Protein AF-A0A956LZT7-F1 (afdb_monomer_lite)

Foldseek 3Di:
DDDPPVVVVVVVVVVVVVVVVVVVVVVVVVVVVVVQPPDFFPPPPDDLPCLQDKAWQDWAWVFLEEAQQDKIKIKTKIFGPDPPPKDKWKKKFLEWACPPPNRDIDGHDIDTPPDPFWDDWDDDPQFRITMTMGMDHHHLCSLLNYVQLVVCLVDPLCVVVLVVCVVQFPSHSVGLSVSLVPDAQVVLVVDPPVVSLSNLLVQLQSKGKMKMWIWIDDVDITIGMFIGIYTCNVRNVHPQDAGAKAWPWKWKKKAQADQDAQVCVVVDPDDIDTDTFDQDVPDATEAEDADDQGIKIKIDIDIDWDWGDQSSDPPDTDDADKDKFKDKAWRVCRSDSDQQKAHSVRHRPDRPHPSDIIIGNDDAFIKMKMKMKIWGPPVVCSVSNRGTHIDIHIYMYHHHHD

Sequence (402 aa):
MNNDFSNWMRRSDRLRLSRLASALAMGALASAVLSGCANDFAGEEMRLGEEDKIRVLGMVIEPPEAAPGEAVEVTLHWYDPRPASTRIDWTVALEYDAGNYGVDPVERHYVDLSGSEVPNSTADEGDGFYSQSFSFLVPDSVLVWSPAVATLMQADEVADYASELAKWAEPTPAGWNGFFAALDAAYLDSLDDESASLIRSLADLFAAQIRFHARLEHGSTVDAARALTVRYSSALGSENVNENTQVSSLFLVGIPHDDVVWSERDEYEGEMEWTPIALDDEVHARVSVALQESWTYYLVCDGLTQTYRSPYFTGEVLEELMRYRWFRFRAADPTSDQPFFVTDDGNDADVYDLDEAVRIEPSTGERYRICVVLRDERPEWLRYQATPGQRVVLTDIDFEPR

pLDDT: mean 73.1, std 17.05, range [26.5, 95.25]

Secondary structure (DSSP, 8-state):
--SSHHHHHHHHHHHHHHHHHHHHHHHHHHHHHTT---SSS-TTS--TT-TTS-EEEEEEEESSEE-TT-EEEEEEEEE-S-GGG-EEEEEEEEEEE-TTTSSS-EEEEEEE-TTTSSPPPEEPTTSSEEEEEEEEEPPTTHHHH-HHHHHHTT-HHHHHHHHHHTTTS-SSHHHHHHHHHT--HHHHTTS-HHHHHHHHHHHHHS-EEEEEEEEEEESEEEEEEEEEEE-STTTTT-S----PPEEEEEEEEEESSTT--GGGGGG--SPPEEEEEP--TTS-EEEEEEE-TT-EEEEEEEEE---EE-SSSTT-EE---EEEEEEEEETT-TT-----EE-TTSSB--TT--SS-EEE---TT-EEEEEEEEEE--THHHHTTPPPPEEEEEEEEEEEE-

Organism: Eiseniibacteriota bacterium (NCBI:txid2212470)

Radius of gyration: 26.3 Å; chains: 1; bounding box: 83×50×88 Å

Structure (mmCIF, N/CA/C/O backbone):
data_AF-A0A956LZT7-F1
#
_entry.id   AF-A0A956LZT7-F1
#
loop_
_atom_site.group_PDB
_atom_site.id
_atom_site.type_symbol
_atom_site.label_atom_id
_atom_site.label_alt_id
_atom_site.label_comp_id
_atom_site.label_asym_id
_atom_site.label_entity_id
_atom_site.label_seq_id
_atom_site.pdbx_PDB_ins_code
_atom_site.Cartn_x
_atom_site.Cartn_y
_atom_site.Cartn_z
_atom_site.occupancy
_atom_site.B_iso_or_equiv
_atom_site.auth_seq_id
_atom_site.auth_comp_id
_atom_site.auth_asym_id
_atom_site.auth_atom_id
_atom_site.pdbx_PDB_model_num
ATOM 1 N N . MET A 1 1 ? -55.701 10.079 -50.552 1.00 47.47 1 MET A N 1
ATOM 2 C CA . MET A 1 1 ? -55.386 10.580 -49.196 1.00 47.47 1 MET A CA 1
ATOM 3 C C . MET A 1 1 ? -55.756 9.497 -48.194 1.00 47.47 1 MET A C 1
ATOM 5 O O . MET A 1 1 ? -56.941 9.304 -47.977 1.00 47.47 1 MET A O 1
ATOM 9 N N . ASN A 1 2 ? -54.765 8.722 -47.735 1.00 42.81 2 ASN A N 1
ATOM 10 C CA . ASN A 1 2 ? -54.759 7.830 -46.555 1.00 42.81 2 ASN A CA 1
ATOM 11 C C . ASN A 1 2 ? -53.615 6.813 -46.709 1.00 42.81 2 ASN A C 1
ATOM 13 O O . ASN A 1 2 ? -53.857 5.669 -47.062 1.00 42.81 2 ASN A O 1
ATOM 17 N N . ASN A 1 3 ? -52.367 7.244 -46.502 1.00 40.38 3 ASN A N 1
ATOM 18 C CA . ASN A 1 3 ? -51.225 6.324 -46.349 1.00 40.38 3 ASN A CA 1
ATOM 19 C C . ASN A 1 3 ? -50.133 6.827 -45.382 1.00 40.38 3 ASN A C 1
ATOM 21 O O . ASN A 1 3 ? -49.197 6.083 -45.101 1.00 40.38 3 ASN A O 1
ATOM 25 N N . ASP A 1 4 ? -50.260 8.030 -44.807 1.00 46.28 4 ASP A N 1
ATOM 26 C CA . ASP A 1 4 ? -49.243 8.559 -43.882 1.00 46.28 4 ASP A CA 1
ATOM 27 C C . ASP A 1 4 ? -49.500 8.237 -42.404 1.00 46.28 4 ASP A C 1
ATOM 29 O O . ASP A 1 4 ? -48.558 8.145 -41.619 1.00 46.28 4 ASP A O 1
ATOM 33 N N . PHE A 1 5 ? -50.746 7.964 -42.002 1.00 39.19 5 PHE A N 1
ATOM 34 C CA . PHE A 1 5 ? -51.054 7.733 -40.584 1.00 39.19 5 PHE A CA 1
ATOM 35 C C . PHE A 1 5 ? -50.656 6.325 -40.097 1.00 39.19 5 PHE A C 1
ATOM 37 O O . PHE A 1 5 ? -50.226 6.146 -38.958 1.00 39.19 5 PHE A O 1
ATOM 44 N N . SER A 1 6 ? -50.708 5.317 -40.975 1.00 40.84 6 SER A N 1
ATOM 45 C CA . SER A 1 6 ? -50.316 3.936 -40.649 1.00 40.84 6 SER A CA 1
ATOM 46 C C . SER A 1 6 ? -48.799 3.743 -40.546 1.00 40.84 6 SER A C 1
ATOM 48 O O . SER A 1 6 ? -48.342 2.865 -39.813 1.00 40.84 6 SER A O 1
ATOM 50 N N . ASN A 1 7 ? -48.010 4.570 -41.239 1.00 40.94 7 ASN A N 1
ATOM 51 C CA . ASN A 1 7 ? -46.547 4.528 -41.164 1.00 40.94 7 ASN A CA 1
ATOM 52 C C . ASN A 1 7 ? -46.001 5.249 -39.924 1.00 40.94 7 ASN A C 1
ATOM 54 O O . ASN A 1 7 ? -44.953 4.859 -39.406 1.00 40.94 7 ASN A O 1
ATOM 58 N N . TRP A 1 8 ? -46.730 6.237 -39.398 1.00 40.22 8 TRP A N 1
ATOM 59 C CA . TRP A 1 8 ? -46.357 6.915 -38.158 1.00 40.22 8 TRP A CA 1
ATOM 60 C C . TRP A 1 8 ? -46.569 6.017 -36.925 1.00 40.22 8 TRP A C 1
ATOM 62 O O . TRP A 1 8 ? -45.659 5.874 -36.109 1.00 40.22 8 TRP A O 1
ATOM 72 N N . MET A 1 9 ? -47.695 5.294 -36.858 1.00 36.66 9 MET A N 1
ATOM 73 C CA . MET A 1 9 ? -47.998 4.385 -35.738 1.00 36.66 9 MET A CA 1
ATOM 74 C C . MET A 1 9 ? -47.047 3.170 -35.669 1.00 36.66 9 MET A C 1
ATOM 76 O O . MET A 1 9 ? -46.626 2.757 -34.592 1.00 36.66 9 MET A O 1
ATOM 80 N N . ARG A 1 10 ? -46.587 2.642 -36.817 1.00 44.66 10 ARG A N 1
ATOM 81 C CA . ARG A 1 10 ? -45.591 1.547 -36.837 1.00 44.66 10 ARG A CA 1
ATOM 82 C C . ARG A 1 10 ? -44.180 1.990 -36.430 1.00 44.66 10 ARG A C 1
ATOM 84 O O . ARG A 1 10 ? -43.383 1.151 -36.009 1.00 44.66 10 ARG A O 1
ATOM 91 N N . ARG A 1 11 ? -43.852 3.284 -36.540 1.00 42.25 11 ARG A N 1
ATOM 92 C CA . ARG A 1 11 ? -42.587 3.844 -36.032 1.00 42.25 11 ARG A CA 1
ATOM 93 C C . ARG A 1 11 ? -42.636 4.087 -34.523 1.00 42.25 11 ARG A C 1
ATOM 95 O O . ARG A 1 11 ? -41.632 3.828 -33.863 1.00 42.25 11 ARG A O 1
ATOM 102 N N . SER A 1 12 ? -43.777 4.504 -33.966 1.00 39.72 12 SER A N 1
ATOM 103 C CA . SER A 1 12 ? -43.907 4.706 -32.515 1.00 39.72 12 SER A CA 1
ATOM 104 C C . SER A 1 12 ? -43.845 3.397 -31.724 1.00 39.72 12 SER A C 1
ATOM 106 O O . SER A 1 12 ? -43.229 3.368 -30.661 1.00 39.72 12 SER A O 1
ATOM 108 N N . ASP A 1 13 ? -44.385 2.299 -32.262 1.00 41.69 13 ASP A N 1
ATOM 109 C CA . ASP A 1 13 ? -44.351 0.997 -31.577 1.00 41.69 13 ASP A CA 1
ATOM 110 C C . ASP A 1 13 ? -42.970 0.331 -31.637 1.00 41.69 13 ASP A C 1
ATOM 112 O O . ASP A 1 13 ? -42.531 -0.276 -30.659 1.00 41.69 13 ASP A O 1
ATOM 116 N N . ARG A 1 14 ? -42.213 0.528 -32.728 1.00 40.97 14 ARG A N 1
ATOM 117 C CA . ARG A 1 14 ? -40.803 0.097 -32.801 1.00 40.97 14 ARG A CA 1
ATOM 118 C C . ARG A 1 14 ? -39.903 0.876 -31.842 1.00 40.97 14 ARG A C 1
ATOM 120 O O . ARG A 1 14 ? -39.007 0.280 -31.259 1.00 40.97 14 ARG A O 1
ATOM 127 N N . LEU A 1 15 ? -40.171 2.167 -31.631 1.00 39.34 15 LEU A N 1
ATOM 128 C CA . LEU A 1 15 ? -39.445 2.991 -30.656 1.00 39.34 15 LEU A CA 1
ATOM 129 C C . LEU A 1 15 ? -39.808 2.652 -29.202 1.00 39.34 15 LEU A C 1
ATOM 131 O O . LEU A 1 15 ? -38.978 2.820 -28.313 1.00 39.34 15 LEU A O 1
ATOM 135 N N . ARG A 1 16 ? -41.022 2.155 -28.932 1.00 42.47 16 ARG A N 1
ATOM 136 C CA . ARG A 1 16 ? -41.410 1.684 -27.591 1.00 42.47 16 ARG A CA 1
ATOM 137 C C . ARG A 1 16 ? -40.827 0.309 -27.269 1.00 42.47 16 ARG A C 1
ATOM 139 O O . ARG A 1 16 ? -40.344 0.121 -26.158 1.00 42.47 16 ARG A O 1
ATOM 146 N N . LEU A 1 17 ? -40.790 -0.607 -28.239 1.00 40.91 17 LEU A N 1
ATOM 147 C CA . LEU A 1 17 ? -40.132 -1.909 -28.077 1.00 40.91 17 LEU A CA 1
ATOM 148 C C . LEU A 1 17 ? -38.604 -1.782 -27.991 1.00 40.91 17 LEU A C 1
ATOM 150 O O . LEU A 1 17 ? -37.999 -2.480 -27.184 1.00 40.91 17 LEU A O 1
ATOM 154 N N . SER A 1 18 ? -37.981 -0.850 -28.726 1.00 40.28 18 SER A N 1
ATOM 155 C CA . SER A 1 18 ? -36.546 -0.576 -28.568 1.00 40.28 18 SER A CA 1
ATOM 156 C C . SER A 1 18 ? -36.235 0.071 -27.219 1.00 40.28 18 SER A C 1
ATOM 158 O O . SER A 1 18 ? -35.231 -0.270 -26.618 1.00 40.28 18 SER A O 1
ATOM 160 N N . ARG A 1 19 ? -37.104 0.947 -26.693 1.00 39.44 19 ARG A N 1
ATOM 161 C CA . ARG A 1 19 ? -36.920 1.548 -25.360 1.00 39.44 19 ARG A CA 1
ATOM 162 C C . ARG A 1 19 ? -37.142 0.557 -24.220 1.00 39.44 19 ARG A C 1
ATOM 164 O O . ARG A 1 19 ? -36.426 0.646 -23.235 1.00 39.44 19 ARG A O 1
ATOM 171 N N . LEU A 1 20 ? -38.066 -0.395 -24.352 1.00 41.00 20 LEU A N 1
ATOM 172 C CA . LEU A 1 20 ? -38.239 -1.484 -23.379 1.00 41.00 20 LEU A CA 1
ATOM 173 C C . LEU A 1 20 ? -37.084 -2.492 -23.434 1.00 41.00 20 LEU A C 1
ATOM 175 O O . LEU A 1 20 ? -36.620 -2.921 -22.384 1.00 41.00 20 LEU A O 1
ATOM 179 N N . ALA A 1 21 ? -36.567 -2.811 -24.625 1.00 43.66 21 ALA A N 1
ATOM 180 C CA . ALA A 1 21 ? -35.367 -3.634 -24.772 1.00 43.66 21 ALA A CA 1
ATOM 181 C C . ALA A 1 21 ? -34.110 -2.915 -24.252 1.00 43.66 21 ALA A C 1
ATOM 183 O O . ALA A 1 21 ? -33.301 -3.540 -23.582 1.00 43.66 21 ALA A O 1
ATOM 184 N N . SER A 1 22 ? -33.975 -1.602 -24.473 1.00 41.62 22 SER A N 1
ATOM 185 C CA . SER A 1 22 ? -32.899 -0.788 -23.892 1.00 41.62 22 SER A CA 1
ATOM 186 C C . SER A 1 22 ? -33.052 -0.591 -22.385 1.00 41.62 22 SER A C 1
ATOM 188 O O . SER A 1 22 ? -32.041 -0.518 -21.708 1.00 41.62 22 SER A O 1
ATOM 190 N N . ALA A 1 23 ? -34.271 -0.537 -21.839 1.00 41.75 23 ALA A N 1
ATOM 191 C CA . ALA A 1 23 ? -34.502 -0.440 -20.396 1.00 41.75 23 ALA A CA 1
ATOM 192 C C . ALA A 1 23 ? -34.280 -1.780 -19.676 1.00 41.75 23 ALA A C 1
ATOM 194 O O . ALA A 1 23 ? -33.751 -1.787 -18.573 1.00 41.75 23 ALA A O 1
ATOM 195 N N . LEU A 1 24 ? -34.612 -2.915 -20.305 1.00 39.31 24 LEU A N 1
ATOM 196 C CA . LEU A 1 24 ? -34.273 -4.249 -19.792 1.00 39.31 24 LEU A CA 1
ATOM 197 C C . LEU A 1 24 ? -32.781 -4.563 -19.959 1.00 39.31 24 LEU A C 1
ATOM 199 O O . LEU A 1 24 ? -32.188 -5.141 -19.056 1.00 39.31 24 LEU A O 1
ATOM 203 N N . ALA A 1 25 ? -32.156 -4.132 -21.061 1.00 41.00 25 ALA A N 1
ATOM 204 C CA . ALA A 1 25 ? -30.711 -4.235 -21.248 1.00 41.00 25 ALA A CA 1
ATOM 205 C C . ALA A 1 25 ? -29.952 -3.309 -20.290 1.00 41.00 25 ALA A C 1
ATOM 207 O O . ALA A 1 25 ? -28.971 -3.754 -19.724 1.00 41.00 25 ALA A O 1
ATOM 208 N N . MET A 1 26 ? -30.425 -2.081 -20.034 1.00 37.16 26 MET A N 1
ATOM 209 C CA . MET A 1 26 ? -29.855 -1.199 -19.003 1.00 37.16 26 MET A CA 1
ATOM 210 C C . MET A 1 26 ? -30.167 -1.671 -17.584 1.00 37.16 26 MET A C 1
ATOM 212 O O . MET A 1 26 ? -29.361 -1.423 -16.706 1.00 37.16 26 MET A O 1
ATOM 216 N N . GLY A 1 27 ? -31.279 -2.370 -17.339 1.00 34.50 27 GLY A N 1
ATOM 217 C CA . GLY A 1 27 ? -31.564 -2.989 -16.042 1.00 34.50 27 GLY A CA 1
ATOM 218 C C . GLY A 1 27 ? -30.651 -4.183 -15.757 1.00 34.50 27 GLY A C 1
ATOM 219 O O . GLY A 1 27 ? -30.112 -4.290 -14.665 1.00 34.50 27 GLY A O 1
ATOM 220 N N . ALA A 1 28 ? -30.405 -5.034 -16.758 1.00 39.12 28 ALA A N 1
ATOM 221 C CA . ALA A 1 28 ? -29.459 -6.144 -16.652 1.00 39.12 28 ALA A CA 1
ATOM 222 C C . ALA A 1 28 ? -27.992 -5.671 -16.647 1.00 39.12 28 ALA A C 1
ATOM 224 O O . ALA A 1 28 ? -27.188 -6.245 -15.920 1.00 39.12 28 ALA A O 1
ATOM 225 N N . LEU A 1 29 ? -27.649 -4.600 -17.383 1.00 34.72 29 LEU A N 1
ATOM 226 C CA . LEU A 1 29 ? -26.337 -3.954 -17.280 1.00 34.72 29 LEU A CA 1
ATOM 227 C C . LEU A 1 29 ? -26.183 -3.231 -15.942 1.00 34.72 29 LEU A C 1
ATOM 229 O O . LEU A 1 29 ? -25.117 -3.311 -15.373 1.00 34.72 29 LEU A O 1
ATOM 233 N N . ALA A 1 30 ? -27.211 -2.577 -15.397 1.00 34.44 30 ALA A N 1
ATOM 234 C CA . ALA A 1 30 ? -27.128 -1.936 -14.082 1.00 34.44 30 ALA A CA 1
ATOM 235 C C . ALA A 1 30 ? -26.991 -2.970 -12.957 1.00 34.44 30 ALA A C 1
ATOM 237 O O . ALA A 1 30 ? -26.243 -2.732 -12.020 1.00 34.44 30 ALA A O 1
ATOM 238 N N . SER A 1 31 ? -27.626 -4.142 -13.069 1.00 35.03 31 SER A N 1
ATOM 239 C CA . SER A 1 31 ? -27.392 -5.252 -12.136 1.00 35.03 31 SER A CA 1
ATOM 240 C C . SER A 1 31 ? -26.026 -5.927 -12.315 1.00 35.03 31 SER A C 1
ATOM 242 O O . SER A 1 31 ? -25.524 -6.474 -11.345 1.00 35.03 31 SER A O 1
ATOM 244 N N . ALA A 1 32 ? -25.413 -5.863 -13.504 1.00 35.38 32 ALA A N 1
ATOM 245 C CA . ALA A 1 32 ? -24.044 -6.341 -13.746 1.00 35.38 32 ALA A CA 1
ATOM 246 C C . ALA A 1 32 ? -22.960 -5.281 -13.439 1.00 35.38 32 ALA A C 1
ATOM 248 O O . ALA A 1 32 ? -21.821 -5.623 -13.145 1.00 35.38 32 ALA A O 1
ATOM 249 N N . VAL A 1 33 ? -23.315 -3.994 -13.480 1.00 35.66 33 VAL A N 1
ATOM 250 C CA . VAL A 1 33 ? -22.447 -2.845 -13.169 1.00 35.66 33 VAL A CA 1
ATOM 251 C C . VAL A 1 33 ? -22.478 -2.527 -11.671 1.00 35.66 33 VAL A C 1
ATOM 253 O O . VAL A 1 33 ? -21.479 -2.071 -11.133 1.00 35.66 33 VAL A O 1
ATOM 256 N N . LEU A 1 34 ? -23.562 -2.855 -10.959 1.00 32.12 34 LEU A N 1
ATOM 257 C CA . LEU A 1 34 ? -23.601 -2.819 -9.489 1.00 32.12 34 LEU A CA 1
ATOM 258 C C . LEU A 1 34 ? -22.946 -4.046 -8.828 1.00 32.12 34 LEU A C 1
ATOM 260 O O . LEU A 1 34 ? -22.750 -4.036 -7.621 1.00 32.12 34 LEU A O 1
ATOM 264 N N . SER A 1 35 ? -22.566 -5.069 -9.600 1.00 33.94 35 SER A N 1
ATOM 265 C CA . SER A 1 35 ? -21.695 -6.167 -9.146 1.00 33.94 35 SER A CA 1
ATOM 266 C C . SER A 1 35 ? -20.216 -5.952 -9.504 1.00 33.94 35 SER A C 1
ATOM 268 O O . SER A 1 35 ? -19.409 -6.859 -9.340 1.00 33.94 35 SER A O 1
ATOM 270 N N . GLY A 1 36 ? -19.860 -4.766 -10.012 1.00 26.50 36 GLY A N 1
ATOM 271 C CA . GLY A 1 36 ? -18.494 -4.371 -10.372 1.00 26.50 36 GLY A CA 1
ATOM 272 C C . GLY A 1 36 ? -17.754 -3.596 -9.279 1.00 26.50 36 GLY A C 1
ATOM 273 O O . GLY A 1 36 ? -16.798 -2.892 -9.585 1.00 26.50 36 GLY A O 1
ATOM 274 N N . CYS A 1 37 ? -18.184 -3.692 -8.017 1.00 34.31 37 CYS A N 1
ATOM 275 C CA . CYS A 1 37 ? -17.464 -3.140 -6.865 1.00 34.31 37 CYS A CA 1
ATOM 276 C C . CYS A 1 37 ? -16.320 -4.080 -6.449 1.00 34.31 37 CYS A C 1
ATOM 278 O O . CYS A 1 37 ? -16.292 -4.588 -5.333 1.00 34.31 37 CYS A O 1
ATOM 280 N N . ALA A 1 38 ? -15.391 -4.342 -7.365 1.00 28.09 38 ALA A N 1
ATOM 281 C CA . ALA A 1 38 ? -14.152 -5.056 -7.089 1.00 28.09 38 ALA A CA 1
ATOM 282 C C . ALA A 1 38 ? -13.013 -4.035 -6.957 1.00 28.09 38 ALA A C 1
ATOM 284 O O . ALA A 1 38 ? -12.149 -3.944 -7.815 1.00 28.09 38 ALA A O 1
ATOM 285 N N . ASN A 1 39 ? -13.050 -3.245 -5.882 1.00 32.88 39 ASN A N 1
ATOM 286 C CA . ASN A 1 39 ? -11.893 -2.493 -5.395 1.00 32.88 39 ASN A CA 1
ATOM 287 C C . ASN A 1 39 ? -11.483 -3.082 -4.033 1.00 32.88 39 ASN A C 1
ATOM 289 O O . ASN A 1 39 ? -11.764 -2.540 -2.969 1.00 32.88 39 ASN A O 1
ATOM 293 N N . ASP A 1 40 ? -10.831 -4.240 -4.111 1.00 41.44 40 ASP A N 1
ATOM 294 C CA . ASP A 1 40 ? -9.708 -4.658 -3.265 1.00 41.44 40 ASP A CA 1
ATOM 295 C C . ASP A 1 40 ? -9.898 -4.796 -1.752 1.00 41.44 40 ASP A C 1
ATOM 297 O O . ASP A 1 40 ? -8.984 -4.480 -0.998 1.00 41.44 40 ASP A O 1
ATOM 301 N N . PHE A 1 41 ? -11.034 -5.334 -1.311 1.00 42.59 41 PHE A N 1
ATOM 302 C CA . PHE A 1 41 ? -11.176 -6.146 -0.091 1.00 42.59 41 PHE A CA 1
ATOM 303 C C . PHE A 1 41 ? -12.518 -6.903 -0.173 1.00 42.59 41 PHE A C 1
ATOM 305 O O . PHE A 1 41 ? -13.439 -6.422 -0.831 1.00 42.59 41 PHE A O 1
ATOM 312 N N . ALA A 1 42 ? -12.657 -8.072 0.463 1.00 36.72 42 ALA A N 1
ATOM 313 C CA . ALA A 1 42 ? -13.917 -8.828 0.516 1.00 36.72 42 ALA A CA 1
ATOM 314 C C . ALA A 1 42 ? -15.018 -8.031 1.257 1.00 36.72 42 ALA A C 1
ATOM 316 O O . ALA A 1 42 ? -15.223 -8.190 2.458 1.00 36.72 42 ALA A O 1
ATOM 317 N N . GLY A 1 43 ? -15.698 -7.128 0.546 1.00 36.84 43 GLY A N 1
ATOM 318 C CA . GLY A 1 43 ? -16.652 -6.164 1.106 1.00 36.84 43 GLY A CA 1
ATOM 319 C C . GLY A 1 43 ? -18.005 -6.742 1.530 1.00 36.84 43 GLY A C 1
ATOM 320 O O . GLY A 1 43 ? -18.795 -6.029 2.136 1.00 36.84 43 GLY A O 1
ATOM 321 N N . GLU A 1 44 ? -18.297 -8.016 1.248 1.00 36.53 44 GLU A N 1
ATOM 322 C CA . GLU A 1 44 ? -19.601 -8.623 1.567 1.00 36.53 44 GLU A CA 1
ATOM 323 C C . GLU A 1 44 ? -19.586 -9.611 2.752 1.00 36.53 44 GLU A C 1
ATOM 325 O O . GLU A 1 44 ? -20.652 -10.074 3.155 1.00 36.53 44 GLU A O 1
ATOM 330 N N . GLU A 1 45 ? -18.433 -9.916 3.367 1.00 40.38 45 GLU A N 1
ATOM 331 C CA . GLU A 1 45 ? -18.340 -11.001 4.368 1.00 40.38 45 GLU A CA 1
ATOM 332 C C . GLU A 1 45 ? -18.284 -10.575 5.849 1.00 40.38 45 GLU A C 1
ATOM 334 O O . GLU A 1 45 ? -18.219 -11.443 6.714 1.00 40.38 45 GLU A O 1
ATOM 339 N N . MET A 1 46 ? -18.346 -9.285 6.198 1.00 45.69 46 MET A N 1
ATOM 340 C CA . MET A 1 46 ? -18.182 -8.843 7.599 1.00 45.69 46 MET A CA 1
ATOM 341 C C . MET A 1 46 ? -19.440 -8.223 8.206 1.00 45.69 46 MET A C 1
ATOM 343 O O . MET A 1 46 ? -19.411 -7.140 8.782 1.00 45.69 46 MET A O 1
ATOM 347 N N . ARG A 1 47 ? -20.559 -8.953 8.152 1.00 39.75 47 ARG A N 1
ATOM 348 C CA . ARG A 1 47 ? -21.582 -8.773 9.192 1.00 39.75 47 ARG A CA 1
ATOM 349 C C . ARG A 1 47 ? -21.027 -9.356 10.492 1.00 39.75 47 ARG A C 1
ATOM 351 O O . ARG A 1 47 ? -20.498 -10.464 10.473 1.00 39.75 47 ARG A O 1
ATOM 358 N N . LEU A 1 48 ? -21.223 -8.668 11.616 1.00 44.44 48 LEU A N 1
ATOM 359 C CA . LEU A 1 48 ? -20.884 -9.095 12.989 1.00 44.44 48 LEU A CA 1
ATOM 360 C C . LEU A 1 48 ? -21.557 -10.415 13.458 1.00 44.44 48 LEU A C 1
ATOM 362 O O . LEU A 1 48 ? -21.642 -10.678 14.645 1.00 44.44 48 LEU A O 1
ATOM 366 N N . GLY A 1 49 ? -22.041 -11.263 12.546 1.00 38.97 49 GLY A N 1
ATOM 367 C CA . GLY A 1 49 ? -22.643 -12.569 12.823 1.00 38.97 49 GLY A CA 1
ATOM 368 C C . GLY A 1 49 ? -21.795 -13.770 12.393 1.00 38.97 49 GLY A C 1
ATOM 369 O O . GLY A 1 49 ? -22.313 -14.885 12.377 1.00 38.97 49 GLY A O 1
ATOM 370 N N . GLU A 1 50 ? -20.533 -13.574 12.001 1.00 55.22 50 GLU A N 1
ATOM 371 C CA . GLU A 1 50 ? -19.630 -14.657 11.585 1.00 55.22 50 GLU A CA 1
ATOM 372 C C . GLU A 1 50 ? -18.291 -14.578 12.343 1.00 55.22 50 GLU A C 1
ATOM 374 O O . GLU A 1 50 ? -17.218 -14.378 11.778 1.00 55.22 50 GLU A O 1
ATOM 379 N N . GLU A 1 51 ? -18.379 -14.744 13.666 1.00 54.91 51 GLU A N 1
ATOM 380 C CA . GLU A 1 51 ? -17.291 -14.749 14.673 1.00 54.91 51 GLU A CA 1
ATOM 381 C C . GLU A 1 51 ? -16.181 -15.792 14.417 1.00 54.91 51 GLU A C 1
ATOM 383 O O . GLU A 1 51 ? -15.124 -15.771 15.038 1.00 54.91 51 GLU A O 1
ATOM 388 N N . ASP A 1 52 ? -16.419 -16.688 13.465 1.00 62.91 52 ASP A N 1
ATOM 389 C CA . ASP A 1 52 ? -15.665 -17.907 13.194 1.00 62.91 52 ASP A CA 1
ATOM 390 C C . ASP A 1 52 ? -14.810 -17.833 11.910 1.00 62.91 52 ASP A C 1
ATOM 392 O O . ASP A 1 52 ? -14.218 -18.839 11.500 1.00 62.91 52 ASP A O 1
ATOM 396 N N . LYS A 1 53 ? -14.791 -16.673 11.239 1.00 67.75 53 LYS A N 1
ATOM 397 C CA . LYS A 1 53 ? -14.150 -16.464 9.931 1.00 67.75 53 LYS A CA 1
ATOM 398 C C . LYS A 1 53 ? -12.781 -15.788 10.028 1.00 67.75 53 LYS A C 1
ATOM 400 O O . LYS A 1 53 ? -12.536 -14.967 10.910 1.00 67.75 53 LYS A O 1
ATOM 405 N N . ILE A 1 54 ? -11.928 -16.087 9.046 1.00 72.56 54 ILE A N 1
ATOM 406 C CA . ILE A 1 54 ? -10.688 -15.347 8.783 1.00 72.56 54 ILE A CA 1
ATOM 407 C C . ILE A 1 54 ? -11.020 -13.903 8.411 1.00 72.56 54 ILE A C 1
ATOM 409 O O . ILE A 1 54 ? -11.920 -13.654 7.609 1.00 72.56 54 ILE A O 1
ATOM 413 N N . ARG A 1 55 ? -10.235 -12.959 8.932 1.00 76.31 55 ARG A N 1
ATOM 414 C CA . ARG A 1 55 ? -10.307 -11.542 8.571 1.00 76.31 55 ARG A CA 1
ATOM 415 C C . ARG A 1 55 ? -8.944 -11.061 8.118 1.00 76.31 55 ARG A C 1
ATOM 417 O O . ARG A 1 55 ? -8.016 -10.972 8.915 1.00 76.31 55 ARG A O 1
ATOM 424 N N . VAL A 1 56 ? -8.820 -10.723 6.843 1.00 77.12 56 VAL A N 1
ATOM 425 C CA . VAL A 1 56 ? -7.608 -10.064 6.354 1.00 77.12 56 VAL A CA 1
ATOM 426 C C . VAL A 1 56 ? -7.601 -8.634 6.897 1.00 77.12 56 VAL A C 1
ATOM 428 O O . VAL A 1 56 ? -8.620 -7.950 6.865 1.00 77.12 56 VAL A O 1
ATOM 431 N N . LEU A 1 57 ? -6.464 -8.202 7.432 1.00 77.19 57 LEU A N 1
ATOM 432 C CA . LEU A 1 57 ? -6.279 -6.851 7.963 1.00 77.19 57 LEU A CA 1
ATOM 433 C C . LEU 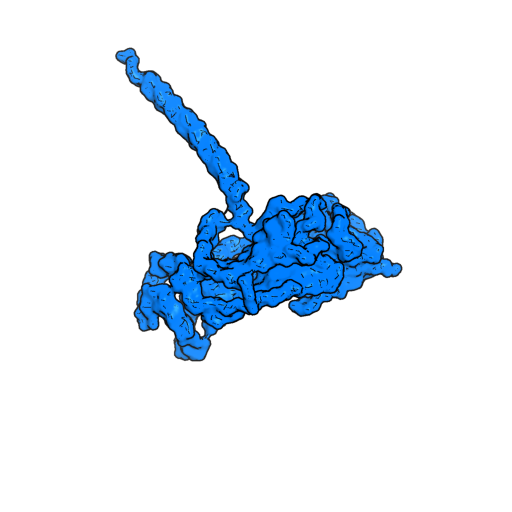A 1 57 ? -5.562 -5.989 6.924 1.00 77.19 57 LEU A C 1
ATOM 435 O O . LEU A 1 57 ? -5.997 -4.888 6.605 1.00 77.19 57 LEU A O 1
ATOM 439 N N . GLY A 1 58 ? -4.506 -6.518 6.310 1.00 80.75 58 GLY A N 1
ATOM 440 C CA . GLY A 1 58 ? -3.788 -5.799 5.268 1.00 80.75 58 GLY A CA 1
ATOM 441 C C . GLY A 1 58 ? -2.660 -6.603 4.649 1.00 80.75 58 GLY A C 1
ATOM 442 O O . GLY A 1 58 ? -2.207 -7.591 5.219 1.00 80.75 58 GLY A O 1
ATOM 443 N N . MET A 1 59 ? -2.203 -6.154 3.483 1.00 86.75 59 MET A N 1
ATOM 444 C CA . MET A 1 59 ? -0.979 -6.632 2.849 1.00 86.75 59 MET A CA 1
ATOM 445 C C . MET A 1 59 ? -0.077 -5.420 2.619 1.00 86.75 59 MET A C 1
ATOM 447 O O . MET A 1 59 ? -0.448 -4.500 1.889 1.00 86.75 59 MET A O 1
ATOM 451 N N . VAL A 1 60 ? 1.067 -5.412 3.292 1.00 88.94 60 VAL A N 1
ATOM 452 C CA . VAL A 1 60 ? 2.068 -4.346 3.256 1.00 88.94 60 VAL A CA 1
ATOM 453 C C . VAL A 1 60 ? 3.214 -4.801 2.360 1.00 88.94 60 VAL A C 1
ATOM 455 O O . VAL A 1 60 ? 3.621 -5.960 2.423 1.00 88.94 60 VAL A O 1
ATOM 458 N N . ILE A 1 61 ? 3.703 -3.905 1.505 1.00 91.06 61 ILE A N 1
ATOM 459 C CA . ILE A 1 61 ? 4.856 -4.158 0.638 1.00 91.06 61 ILE A CA 1
ATOM 460 C C . ILE A 1 61 ? 5.880 -3.062 0.907 1.00 91.06 61 ILE A C 1
ATOM 462 O O . ILE A 1 61 ? 5.545 -1.884 0.787 1.00 91.06 61 ILE A O 1
ATOM 466 N N . GLU A 1 62 ? 7.092 -3.437 1.299 1.00 91.56 62 GLU A N 1
ATOM 467 C CA . GLU A 1 62 ? 8.154 -2.514 1.698 1.00 91.56 62 GLU A CA 1
ATOM 468 C C . GLU A 1 62 ? 9.435 -2.747 0.879 1.00 91.56 62 GLU A C 1
ATOM 470 O O . GLU A 1 62 ? 10.016 -3.832 0.949 1.00 91.56 62 GLU A O 1
ATOM 475 N N . PRO A 1 63 ? 9.904 -1.745 0.110 1.00 91.94 63 PRO A N 1
ATOM 476 C CA . PRO A 1 63 ? 9.201 -0.503 -0.258 1.00 91.94 63 PRO A CA 1
ATOM 477 C C . PRO A 1 63 ? 7.959 -0.761 -1.150 1.00 91.94 63 PRO A C 1
ATOM 479 O O . PRO A 1 63 ? 7.894 -1.792 -1.820 1.00 91.94 63 PRO A O 1
ATOM 482 N N . PRO A 1 64 ? 6.975 0.166 -1.222 1.00 87.06 64 PRO A N 1
ATOM 483 C CA . PRO A 1 64 ? 5.788 0.017 -2.086 1.00 87.06 64 PRO A CA 1
ATOM 484 C C . PRO A 1 64 ? 6.070 0.295 -3.570 1.00 87.06 64 PRO A C 1
ATOM 486 O O . PRO A 1 64 ? 5.169 0.254 -4.417 1.00 87.06 64 PRO A O 1
ATOM 489 N N . GLU A 1 65 ? 7.327 0.584 -3.883 1.00 90.62 65 GLU A N 1
ATOM 490 C CA . GLU A 1 65 ? 7.868 0.717 -5.217 1.00 90.62 65 GLU A CA 1
ATOM 491 C C . GLU A 1 65 ? 9.297 0.186 -5.240 1.00 90.62 65 GLU A C 1
ATOM 493 O O . GLU A 1 65 ? 10.071 0.456 -4.325 1.00 90.62 65 GLU A O 1
ATOM 498 N N . ALA A 1 66 ? 9.645 -0.543 -6.295 1.00 93.44 66 ALA A N 1
ATOM 499 C CA . ALA A 1 66 ? 10.984 -1.085 -6.481 1.00 93.44 66 ALA A CA 1
ATOM 500 C C . ALA A 1 66 ? 11.391 -1.052 -7.955 1.00 93.44 66 ALA A C 1
ATOM 502 O O . ALA A 1 66 ? 10.545 -1.135 -8.848 1.00 93.44 66 ALA A O 1
ATOM 503 N N . ALA A 1 67 ? 12.688 -0.977 -8.225 1.00 94.12 67 ALA A N 1
ATOM 504 C CA . ALA A 1 67 ? 13.217 -1.180 -9.564 1.00 94.12 67 ALA A CA 1
ATOM 505 C C . ALA A 1 67 ? 13.298 -2.680 -9.907 1.00 94.12 67 ALA A C 1
ATOM 507 O O . ALA A 1 67 ? 13.395 -3.532 -9.018 1.00 94.12 67 ALA A O 1
ATOM 508 N N . PRO A 1 68 ? 13.290 -3.049 -11.200 1.00 94.69 68 PRO A N 1
ATOM 509 C CA . PRO A 1 68 ? 13.651 -4.404 -11.599 1.00 94.69 68 PRO A CA 1
ATOM 510 C C . PRO A 1 68 ? 15.031 -4.795 -11.048 1.00 94.69 68 PRO A C 1
ATOM 512 O O . PRO A 1 68 ? 15.977 -4.010 -11.124 1.00 94.69 68 PRO A O 1
ATOM 515 N N . GLY A 1 69 ? 15.129 -5.998 -10.482 1.00 94.00 69 GLY A N 1
ATOM 516 C CA . GLY A 1 69 ? 16.327 -6.502 -9.811 1.00 94.00 69 GLY A CA 1
ATOM 517 C C . GLY A 1 69 ? 16.434 -6.135 -8.325 1.00 94.00 69 GLY A C 1
ATOM 518 O O . GLY A 1 69 ? 17.314 -6.659 -7.641 1.00 94.00 69 GLY A O 1
ATOM 519 N N . GLU A 1 70 ? 15.546 -5.287 -7.797 1.00 94.56 70 GLU A N 1
ATOM 520 C CA . GLU A 1 70 ? 15.458 -5.004 -6.362 1.00 94.56 70 GLU A CA 1
ATOM 521 C C . GLU A 1 70 ? 14.534 -5.995 -5.647 1.00 94.56 70 GLU A C 1
ATOM 523 O O . GLU A 1 70 ? 13.643 -6.609 -6.242 1.00 94.56 70 GLU A O 1
ATOM 528 N N . ALA A 1 71 ? 14.774 -6.176 -4.349 1.00 94.94 71 ALA A N 1
ATOM 529 C CA . ALA A 1 71 ? 13.942 -7.010 -3.497 1.00 94.94 71 ALA A CA 1
ATOM 530 C C . ALA A 1 71 ? 12.968 -6.146 -2.693 1.00 94.94 71 ALA A C 1
ATOM 532 O O . ALA A 1 71 ? 13.347 -5.092 -2.187 1.00 94.94 71 ALA A O 1
ATOM 533 N N . VAL A 1 72 ? 11.744 -6.638 -2.534 1.00 94.69 72 VAL A N 1
ATOM 534 C CA . VAL A 1 72 ? 10.739 -6.083 -1.621 1.00 94.69 72 VAL A CA 1
ATOM 535 C C . VAL A 1 72 ? 10.403 -7.101 -0.544 1.00 94.69 72 VAL A C 1
ATOM 537 O O . VAL A 1 72 ? 10.515 -8.310 -0.765 1.00 94.69 72 VAL A O 1
ATOM 540 N N . GLU A 1 73 ? 9.976 -6.627 0.615 1.00 94.31 73 GLU A N 1
ATOM 541 C CA . GLU A 1 73 ? 9.348 -7.442 1.644 1.00 94.31 73 GLU A CA 1
ATOM 542 C C . GLU A 1 73 ? 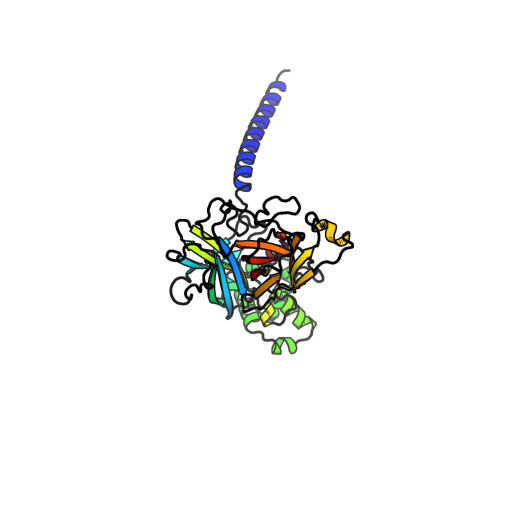7.827 -7.354 1.508 1.00 94.31 73 GLU A C 1
ATOM 544 O O . GLU A 1 73 ? 7.266 -6.266 1.412 1.00 94.31 73 GLU A O 1
ATOM 549 N N . VAL A 1 74 ? 7.154 -8.502 1.475 1.00 93.06 74 VAL A N 1
ATOM 550 C CA . VAL A 1 74 ? 5.693 -8.599 1.404 1.00 93.06 74 VAL A CA 1
ATOM 551 C C . VAL A 1 74 ? 5.196 -9.223 2.693 1.00 93.06 74 VAL A C 1
ATOM 553 O O . VAL A 1 74 ? 5.539 -10.368 2.974 1.00 93.06 74 VAL A O 1
ATOM 556 N N . THR A 1 75 ? 4.354 -8.504 3.432 1.00 91.88 75 THR A N 1
ATOM 557 C CA . THR A 1 75 ? 3.785 -8.942 4.711 1.00 91.88 75 THR A CA 1
ATOM 558 C C . THR A 1 75 ? 2.264 -8.962 4.645 1.00 91.88 75 THR A C 1
ATOM 560 O O . THR A 1 75 ? 1.628 -7.943 4.385 1.00 91.88 75 THR A O 1
ATOM 563 N N . LEU A 1 76 ? 1.655 -10.116 4.916 1.00 90.31 76 LEU A N 1
ATOM 564 C CA . LEU A 1 76 ? 0.213 -10.245 5.133 1.00 90.31 76 LEU A CA 1
ATOM 565 C C . LEU A 1 76 ? -0.092 -10.227 6.626 1.00 90.31 76 LEU A C 1
ATOM 567 O O . LEU A 1 76 ? 0.494 -11.009 7.367 1.00 90.31 76 LEU A O 1
ATOM 571 N N . HIS A 1 77 ? -1.063 -9.415 7.034 1.00 86.88 77 HIS A N 1
ATOM 572 C CA . HIS A 1 77 ? -1.643 -9.406 8.374 1.00 86.88 77 HIS A CA 1
ATOM 573 C C . HIS A 1 77 ? -3.086 -9.902 8.313 1.00 86.88 77 HIS A C 1
ATOM 575 O O . HIS A 1 77 ? -3.891 -9.406 7.515 1.00 86.88 77 HIS A O 1
ATOM 581 N N . TRP A 1 78 ? -3.438 -10.854 9.172 1.00 84.38 78 TRP A N 1
ATOM 582 C CA . TRP A 1 78 ? -4.808 -11.339 9.304 1.00 84.38 78 TRP A CA 1
ATOM 583 C C . TRP A 1 78 ? -5.119 -11.742 10.743 1.00 84.38 78 TRP A C 1
ATOM 585 O O . TRP A 1 78 ? -4.237 -12.046 11.543 1.00 84.38 78 TRP A O 1
ATOM 595 N N . TYR A 1 79 ? -6.405 -11.750 11.053 1.00 81.25 79 TYR A N 1
ATOM 596 C CA . TYR A 1 79 ? -6.957 -12.359 12.246 1.00 81.25 79 TYR A CA 1
ATOM 597 C C . TYR A 1 79 ? -7.611 -13.689 11.873 1.00 81.25 79 TYR A C 1
ATOM 599 O O . TYR A 1 79 ? -8.349 -13.786 10.888 1.00 81.25 79 TYR A O 1
ATOM 607 N N . ASP A 1 80 ? -7.345 -14.713 12.670 1.00 80.62 80 ASP A N 1
ATOM 608 C CA . ASP A 1 80 ? -7.960 -16.023 12.561 1.00 80.62 80 ASP A CA 1
ATOM 609 C C . ASP A 1 80 ? -8.244 -16.588 13.962 1.00 80.62 80 ASP A C 1
ATOM 611 O O . ASP A 1 80 ? -7.311 -16.939 14.692 1.00 80.62 80 ASP A O 1
ATOM 615 N N . PRO A 1 81 ? -9.524 -16.739 14.346 1.00 73.19 81 PRO A N 1
ATOM 616 C CA . PRO A 1 81 ? -9.884 -17.287 15.650 1.00 73.19 81 PRO A CA 1
ATOM 617 C C . PRO A 1 81 ? -9.499 -18.772 15.806 1.00 73.19 81 PRO A C 1
ATOM 619 O O . PRO A 1 81 ? -9.539 -19.311 16.915 1.00 73.19 81 PRO A O 1
ATOM 622 N N . ARG A 1 82 ? -9.158 -19.479 14.715 1.00 76.00 82 ARG A N 1
ATOM 623 C CA . ARG A 1 82 ? -8.892 -20.927 14.684 1.00 76.00 82 ARG A CA 1
ATOM 624 C C . ARG A 1 82 ? -7.740 -21.271 13.712 1.00 76.00 82 ARG A C 1
ATOM 626 O O . ARG A 1 82 ? -7.923 -22.023 12.758 1.00 76.00 82 ARG A O 1
ATOM 633 N N . PRO A 1 83 ? -6.495 -20.880 14.005 1.00 74.00 83 PRO A N 1
ATOM 634 C CA . PRO A 1 83 ? -5.359 -20.974 13.071 1.00 74.00 83 PRO A CA 1
ATOM 635 C C . PRO A 1 83 ? -5.001 -22.372 12.564 1.00 74.00 83 PRO A C 1
ATOM 637 O O . PRO A 1 83 ? -4.353 -22.516 11.530 1.00 74.00 83 PRO A O 1
ATOM 640 N N . ALA A 1 84 ? -5.366 -23.425 13.303 1.00 69.94 84 ALA A N 1
ATOM 641 C CA . ALA A 1 84 ? -4.831 -24.772 13.110 1.00 69.94 84 ALA A CA 1
ATOM 642 C C . ALA A 1 84 ? -5.154 -25.400 11.738 1.00 69.94 84 ALA A C 1
ATOM 644 O O . ALA A 1 84 ? -4.583 -26.439 11.404 1.00 69.94 84 ALA A O 1
ATOM 645 N N . SER A 1 85 ? -6.058 -24.803 10.957 1.00 69.44 85 SER A N 1
ATOM 646 C CA . SER A 1 85 ? -6.458 -25.275 9.626 1.00 69.44 85 SER A CA 1
ATOM 647 C C . SER A 1 85 ? -6.207 -24.285 8.493 1.00 69.44 85 SER A C 1
ATOM 649 O O . SER A 1 85 ? -6.558 -24.599 7.357 1.00 69.44 85 SER A O 1
ATOM 651 N N . THR A 1 86 ? -5.627 -23.119 8.770 1.00 82.31 86 THR A N 1
ATOM 652 C CA . THR A 1 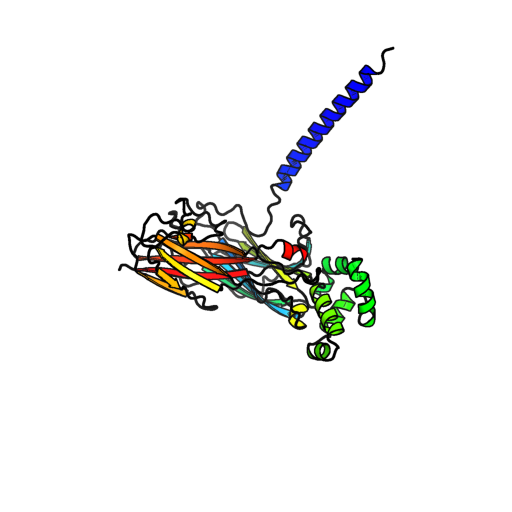86 ? -5.526 -22.061 7.764 1.00 82.31 86 THR A CA 1
ATOM 653 C C . THR A 1 86 ? -4.348 -22.296 6.844 1.00 82.31 86 THR A C 1
ATOM 655 O O . THR A 1 86 ? -3.194 -22.366 7.267 1.00 82.31 86 THR A O 1
ATOM 658 N N . ARG A 1 87 ? -4.663 -22.443 5.560 1.00 86.12 87 ARG A N 1
ATOM 659 C CA . ARG A 1 87 ? -3.686 -22.559 4.484 1.00 86.12 87 ARG A CA 1
ATOM 660 C C . ARG A 1 87 ? -3.648 -21.255 3.707 1.00 86.12 87 ARG A C 1
ATOM 662 O O . ARG A 1 87 ? -4.702 -20.708 3.406 1.00 86.12 87 ARG A O 1
ATOM 669 N N . ILE A 1 88 ? -2.447 -20.805 3.362 1.00 88.56 88 ILE A N 1
ATOM 670 C CA . ILE A 1 88 ? -2.238 -19.616 2.540 1.00 88.56 88 ILE A CA 1
ATOM 671 C C . ILE A 1 88 ? -1.488 -20.038 1.283 1.00 88.56 88 ILE A C 1
ATOM 673 O O . ILE A 1 88 ? -0.367 -20.541 1.371 1.00 88.56 88 ILE A O 1
ATOM 677 N N . ASP A 1 89 ? -2.125 -19.858 0.131 1.00 90.69 89 ASP A N 1
ATOM 678 C CA . ASP A 1 89 ? -1.502 -20.041 -1.176 1.00 90.69 89 ASP A CA 1
ATOM 679 C C . ASP A 1 89 ? -1.161 -18.662 -1.754 1.00 90.69 89 ASP A C 1
ATOM 681 O O . ASP A 1 89 ? -2.016 -17.774 -1.829 1.00 90.69 89 ASP A O 1
ATOM 685 N N . TRP A 1 90 ? 0.101 -18.478 -2.138 1.00 93.31 90 TRP A N 1
ATOM 686 C CA . TRP A 1 90 ? 0.625 -17.200 -2.608 1.00 93.31 90 TRP A CA 1
ATOM 687 C C . TRP A 1 90 ? 0.889 -17.247 -4.102 1.00 93.31 90 TRP A C 1
ATOM 689 O O . TRP A 1 90 ? 1.560 -18.148 -4.603 1.00 93.31 90 TRP A O 1
ATOM 699 N N . THR A 1 91 ? 0.418 -16.231 -4.815 1.00 93.62 91 THR A N 1
ATOM 700 C CA . THR A 1 91 ? 0.725 -16.052 -6.235 1.00 93.62 91 THR A CA 1
ATOM 701 C C . THR A 1 91 ? 1.045 -14.596 -6.530 1.00 93.62 91 THR A C 1
ATOM 703 O O . THR A 1 91 ? 0.624 -13.695 -5.806 1.00 93.62 91 THR A O 1
ATOM 706 N N . VAL A 1 92 ? 1.800 -14.357 -7.597 1.00 94.25 92 VAL A N 1
ATOM 707 C CA . VAL A 1 92 ? 2.049 -13.008 -8.109 1.00 94.25 92 VAL A CA 1
ATOM 708 C C . VAL A 1 92 ? 1.783 -12.959 -9.609 1.00 94.25 92 VAL A C 1
ATOM 710 O O . VAL A 1 92 ? 2.297 -13.787 -10.359 1.00 94.25 92 VAL A O 1
ATOM 713 N N . ALA A 1 93 ? 0.971 -12.001 -10.051 1.00 93.31 93 ALA A N 1
ATOM 714 C CA . ALA A 1 93 ? 0.796 -11.651 -11.454 1.00 93.31 93 ALA A CA 1
ATOM 715 C C . ALA A 1 93 ? 1.863 -10.620 -11.842 1.00 93.31 93 ALA A C 1
ATOM 717 O O . ALA A 1 93 ? 1.875 -9.511 -11.308 1.00 93.31 93 ALA A O 1
ATOM 718 N N . LEU A 1 94 ? 2.772 -10.986 -12.750 1.00 92.81 94 LEU A N 1
ATOM 719 C CA . LEU A 1 94 ? 3.886 -10.121 -13.170 1.00 92.81 94 LEU A CA 1
ATOM 720 C C . LEU A 1 94 ? 3.502 -9.113 -14.262 1.00 92.81 94 LEU A C 1
ATOM 722 O O . LEU A 1 94 ? 4.288 -8.234 -14.597 1.00 92.81 94 LEU A O 1
ATOM 726 N N . GLU A 1 95 ? 2.311 -9.245 -14.831 1.00 89.25 95 GLU A N 1
ATOM 727 C CA . GLU A 1 95 ? 1.705 -8.249 -15.707 1.00 89.25 95 GLU A CA 1
ATOM 728 C C . GLU A 1 95 ? 0.350 -7.903 -15.099 1.00 89.25 95 GLU A C 1
ATOM 730 O O . GLU A 1 95 ? -0.563 -8.730 -15.157 1.00 89.25 95 GLU A O 1
ATOM 735 N N . TYR A 1 96 ? 0.249 -6.719 -14.491 1.00 84.44 96 TYR A N 1
ATOM 736 C CA . TYR A 1 96 ? -0.994 -6.176 -13.958 1.00 84.44 96 TYR A CA 1
ATOM 737 C C . TYR A 1 96 ? -1.314 -4.816 -14.587 1.00 84.44 96 TYR A C 1
ATOM 739 O O . TYR A 1 96 ? -0.462 -3.930 -14.655 1.00 84.44 96 TYR A O 1
ATOM 747 N N . ASP A 1 97 ? -2.558 -4.657 -15.027 1.00 80.31 97 ASP A N 1
ATOM 748 C CA . ASP A 1 97 ? -3.144 -3.386 -15.447 1.00 80.31 97 ASP A CA 1
ATOM 749 C C . ASP A 1 97 ? -4.529 -3.272 -14.810 1.00 80.31 97 ASP A C 1
ATOM 751 O O . ASP A 1 97 ? -5.393 -4.107 -15.071 1.00 80.31 97 ASP A O 1
ATOM 755 N N . ALA A 1 98 ? -4.743 -2.260 -13.967 1.00 68.50 98 ALA A N 1
ATOM 756 C CA . ALA A 1 98 ? -6.032 -2.014 -13.321 1.00 68.50 98 ALA A CA 1
ATOM 757 C C . ALA A 1 98 ? -7.119 -1.544 -14.314 1.00 68.50 98 ALA A C 1
ATOM 759 O O . ALA A 1 98 ? -8.314 -1.588 -14.011 1.00 68.50 98 ALA A O 1
ATOM 760 N N . GLY A 1 99 ? -6.721 -1.074 -15.502 1.00 64.25 99 GLY A N 1
ATOM 761 C CA . GLY A 1 99 ? -7.585 -0.395 -16.457 1.00 64.25 99 GLY A CA 1
ATOM 762 C C . GLY A 1 99 ? -8.033 0.991 -15.970 1.00 64.25 99 GLY A C 1
ATOM 763 O O . GLY A 1 99 ? -7.968 1.332 -14.792 1.00 64.25 99 GLY A O 1
ATOM 764 N N . ASN A 1 100 ? -8.565 1.810 -16.883 1.00 53.41 100 ASN A N 1
ATOM 765 C CA . ASN A 1 100 ? -8.917 3.217 -16.608 1.00 53.41 100 ASN A CA 1
ATOM 766 C C . ASN A 1 100 ? -9.978 3.434 -15.509 1.00 53.41 100 ASN A C 1
ATOM 768 O O . ASN A 1 100 ? -10.178 4.568 -15.072 1.00 53.41 100 ASN A O 1
ATOM 772 N N . TYR A 1 101 ? -10.691 2.381 -15.102 1.00 53.91 101 TYR A N 1
ATOM 773 C CA . TYR A 1 101 ? -11.794 2.455 -14.139 1.00 53.91 101 TYR A CA 1
ATOM 774 C C . TYR A 1 101 ? -11.803 1.308 -13.114 1.00 53.91 101 TYR A C 1
ATOM 776 O O . TYR A 1 101 ? -12.790 1.177 -12.398 1.00 53.91 101 TYR A O 1
ATOM 784 N N . GLY A 1 102 ? -10.774 0.451 -13.060 1.00 54.78 102 GLY A N 1
ATOM 785 C CA . GLY A 1 102 ? -10.753 -0.712 -12.154 1.00 54.78 102 GLY A CA 1
ATOM 786 C C . GLY A 1 102 ? -11.714 -1.854 -12.527 1.00 54.78 102 GLY A C 1
ATOM 787 O O . GLY A 1 102 ? -11.820 -2.829 -11.796 1.00 54.78 102 GLY A O 1
ATOM 788 N N . VAL A 1 103 ? -12.447 -1.742 -13.643 1.00 52.56 103 VAL A N 1
ATOM 789 C CA . VAL A 1 103 ? -13.538 -2.676 -13.994 1.00 52.56 103 VAL A CA 1
ATOM 790 C C . VAL A 1 103 ? -13.053 -3.891 -14.794 1.00 52.56 103 VAL A C 1
ATOM 792 O O . VAL A 1 103 ? -13.671 -4.947 -14.719 1.00 52.56 103 VAL A O 1
ATOM 795 N N . ASP A 1 104 ? -11.941 -3.763 -15.521 1.00 60.88 104 ASP A N 1
ATOM 796 C CA . ASP A 1 104 ? -11.395 -4.823 -16.378 1.00 60.88 104 ASP A CA 1
ATOM 797 C C . ASP A 1 104 ? -9.893 -5.017 -16.111 1.00 60.88 104 ASP A C 1
ATOM 799 O O . ASP A 1 104 ? -9.073 -4.716 -16.987 1.00 60.88 104 ASP A O 1
ATOM 803 N N . PRO A 1 105 ? -9.501 -5.482 -14.908 1.00 73.56 105 PRO A N 1
ATOM 804 C CA . PRO A 1 105 ? -8.101 -5.725 -14.628 1.00 73.56 105 PRO A CA 1
ATOM 805 C C . PRO A 1 105 ? -7.552 -6.825 -15.543 1.00 73.56 105 PRO A C 1
ATOM 807 O O . PRO A 1 105 ? -8.190 -7.858 -15.771 1.00 73.56 105 PRO A O 1
ATOM 810 N N . VAL A 1 106 ? -6.346 -6.614 -16.063 1.00 80.19 106 VAL A N 1
ATOM 811 C CA . VAL A 1 106 ? -5.597 -7.626 -16.810 1.00 80.19 106 VAL A CA 1
ATOM 812 C C . VAL A 1 106 ? -4.500 -8.159 -15.908 1.00 80.19 106 VAL A C 1
ATOM 814 O O . VAL A 1 106 ? -3.624 -7.408 -15.502 1.00 80.19 106 VAL A O 1
ATOM 817 N N . GLU A 1 107 ? -4.535 -9.461 -15.636 1.00 85.75 107 GLU A N 1
ATOM 818 C CA . GLU A 1 107 ? -3.500 -10.168 -14.883 1.00 85.75 107 GLU A CA 1
ATOM 819 C C . GLU A 1 107 ? -2.948 -11.334 -15.707 1.00 85.75 107 GLU A C 1
ATOM 821 O O . GLU A 1 107 ? -3.699 -12.172 -16.225 1.00 85.75 107 GLU A O 1
ATOM 826 N N . ARG A 1 108 ? -1.623 -11.386 -15.871 1.00 88.31 108 ARG A N 1
ATOM 827 C CA . ARG A 1 108 ? -0.926 -12.451 -16.608 1.00 88.31 108 ARG A CA 1
ATOM 828 C C . ARG A 1 108 ? 0.422 -12.773 -15.971 1.00 88.31 108 ARG A C 1
ATOM 830 O O . ARG A 1 108 ? 0.855 -12.140 -15.013 1.00 88.31 108 ARG A O 1
ATOM 837 N N . HIS A 1 109 ? 1.090 -13.784 -16.532 1.00 89.50 109 HIS A N 1
ATOM 838 C CA . HIS A 1 109 ? 2.415 -14.231 -16.094 1.00 89.50 109 HIS A CA 1
ATOM 839 C C . HIS A 1 109 ? 2.461 -14.589 -14.603 1.00 89.50 109 HIS A C 1
ATOM 841 O O . HIS A 1 109 ? 3.340 -14.143 -13.873 1.00 89.50 109 HIS A O 1
ATOM 847 N N . TYR A 1 110 ? 1.500 -15.404 -14.163 1.00 91.62 110 TYR A N 1
ATOM 848 C CA . TYR A 1 110 ? 1.428 -15.850 -12.778 1.00 91.62 110 TYR A CA 1
ATOM 849 C C . TYR A 1 110 ? 2.644 -16.689 -12.385 1.00 91.62 110 TYR A C 1
ATOM 851 O O . TYR A 1 110 ? 3.003 -17.650 -13.074 1.00 91.62 110 TYR A O 1
ATOM 859 N N . VAL A 1 111 ? 3.222 -16.350 -11.239 1.00 91.19 111 VAL A N 1
ATOM 860 C CA . VAL A 1 111 ? 4.210 -17.162 -10.536 1.00 91.19 111 VAL A CA 1
ATOM 861 C C . VAL A 1 111 ? 3.584 -17.655 -9.243 1.00 91.19 111 VAL A C 1
ATOM 863 O O . VAL A 1 111 ? 3.057 -16.871 -8.455 1.00 91.19 111 VAL A O 1
ATOM 866 N N . ASP A 1 112 ? 3.629 -18.969 -9.052 1.00 91.31 112 ASP A N 1
ATOM 867 C CA . ASP A 1 112 ? 3.257 -19.604 -7.794 1.00 91.31 112 ASP A CA 1
ATOM 868 C C . ASP A 1 112 ? 4.421 -19.469 -6.808 1.00 91.31 112 ASP A C 1
ATOM 870 O O . ASP A 1 112 ? 5.548 -19.868 -7.110 1.00 91.31 112 ASP A O 1
ATOM 874 N N . LEU A 1 113 ? 4.145 -18.873 -5.652 1.00 88.94 113 LEU A N 1
ATOM 875 C CA . LEU A 1 113 ? 5.110 -18.667 -4.573 1.00 88.94 113 LEU A CA 1
ATOM 876 C C . LEU A 1 113 ? 4.933 -19.714 -3.457 1.00 88.94 113 LEU A C 1
ATOM 878 O O . LEU A 1 113 ? 5.748 -19.809 -2.537 1.00 88.94 113 LEU A O 1
ATOM 882 N N . SER A 1 114 ? 3.894 -20.548 -3.553 1.00 72.88 114 SER A N 1
ATOM 883 C CA . SER A 1 114 ? 3.582 -21.615 -2.604 1.00 72.88 114 SER A CA 1
ATOM 884 C C . SER A 1 114 ? 4.555 -22.787 -2.800 1.00 72.88 114 SER A C 1
ATOM 886 O O . SER A 1 114 ? 4.375 -23.609 -3.696 1.00 72.88 114 SER A O 1
ATOM 888 N N . GLY A 1 115 ? 5.600 -22.927 -1.971 1.00 62.81 115 GLY A N 1
ATOM 889 C CA . GLY A 1 115 ? 6.374 -24.179 -2.009 1.00 62.81 115 GLY A CA 1
ATOM 890 C C . GLY A 1 115 ? 7.763 -24.245 -1.385 1.00 62.81 115 GLY A C 1
ATOM 891 O O . GLY A 1 115 ? 8.173 -25.354 -1.037 1.00 62.81 115 GLY A O 1
ATOM 892 N N . SER A 1 116 ? 8.504 -23.145 -1.212 1.00 53.12 116 SER A N 1
ATOM 893 C CA . SER A 1 116 ? 9.856 -23.270 -0.624 1.00 53.12 116 SER A CA 1
ATOM 894 C C . SER A 1 116 ? 10.499 -22.023 -0.020 1.00 53.12 116 SER A C 1
ATOM 896 O O . SER A 1 116 ? 11.486 -22.181 0.694 1.00 53.12 116 SER A O 1
ATOM 898 N N . GLU A 1 117 ? 9.981 -20.818 -0.261 1.00 65.69 117 GLU A N 1
ATOM 899 C CA . GLU A 1 117 ? 10.646 -19.575 0.184 1.00 65.69 117 GLU A CA 1
ATOM 900 C C . GLU A 1 117 ? 9.739 -18.635 0.991 1.00 65.69 117 GLU A C 1
ATOM 902 O O . GLU A 1 117 ? 10.225 -17.668 1.571 1.00 65.69 117 GLU A O 1
ATOM 907 N N . VAL A 1 118 ? 8.446 -18.955 1.118 1.00 76.62 118 VAL A N 1
ATOM 908 C CA . VAL A 1 118 ? 7.532 -18.243 2.020 1.00 76.62 118 VAL A CA 1
ATOM 909 C C . VAL A 1 118 ? 7.625 -18.888 3.412 1.00 76.62 118 VAL A C 1
ATOM 911 O O . VAL A 1 118 ? 7.362 -20.090 3.537 1.00 76.62 118 VAL A O 1
ATOM 914 N N . PRO A 1 119 ? 8.029 -18.151 4.463 1.00 77.69 119 PRO A N 1
ATOM 915 C CA . PRO A 1 119 ? 8.139 -18.701 5.806 1.00 77.69 119 PRO A CA 1
ATOM 916 C C . PRO A 1 119 ? 6.758 -18.981 6.395 1.00 77.69 119 PRO A C 1
ATOM 918 O O . PRO A 1 119 ? 5.733 -18.527 5.894 1.00 77.69 119 PRO A O 1
ATOM 921 N N . ASN A 1 120 ? 6.719 -19.755 7.477 1.00 79.88 120 ASN A N 1
ATOM 922 C CA . ASN A 1 120 ? 5.467 -20.022 8.177 1.00 79.88 120 ASN A CA 1
ATOM 923 C C . ASN A 1 120 ? 4.929 -18.752 8.838 1.00 79.88 120 ASN A C 1
ATOM 925 O O . ASN A 1 120 ? 5.703 -17.902 9.274 1.00 79.88 120 ASN A O 1
ATOM 929 N N . SER A 1 121 ? 3.607 -18.689 8.970 1.00 80.25 121 SER A N 1
ATOM 930 C CA . SER A 1 121 ? 2.910 -17.661 9.734 1.00 80.25 121 SER A CA 1
ATOM 931 C C . SER A 1 121 ? 3.472 -17.547 11.153 1.00 80.25 121 SER A C 1
ATOM 933 O O . SER A 1 121 ? 3.579 -18.546 11.873 1.00 80.25 121 SER A O 1
ATOM 935 N N . THR A 1 122 ? 3.799 -16.329 11.562 1.00 79.19 122 THR A N 1
ATOM 936 C CA . THR A 1 122 ? 4.106 -15.968 12.943 1.00 79.19 122 THR A CA 1
ATOM 937 C C . THR A 1 122 ? 2.833 -15.487 13.617 1.00 79.19 122 THR A C 1
ATOM 939 O O . THR A 1 122 ? 2.098 -14.677 13.063 1.00 79.19 122 THR A O 1
ATOM 942 N N . ALA A 1 123 ? 2.543 -16.045 14.788 1.00 72.25 123 ALA A N 1
ATOM 943 C CA . ALA A 1 123 ? 1.398 -15.655 15.594 1.00 72.25 123 ALA A CA 1
ATOM 944 C C . ALA A 1 123 ? 1.831 -14.628 16.631 1.00 72.25 123 ALA A C 1
ATOM 946 O O . ALA A 1 123 ? 2.866 -14.821 17.277 1.00 72.25 123 ALA A O 1
ATOM 947 N N . ASP A 1 124 ? 0.987 -13.638 16.869 1.00 68.31 124 ASP A N 1
ATOM 948 C CA . ASP A 1 124 ? 1.096 -12.832 18.072 1.00 68.31 124 ASP A CA 1
ATOM 949 C C . ASP A 1 124 ? 0.652 -13.674 19.268 1.00 68.31 124 ASP A C 1
ATOM 951 O O . ASP A 1 124 ? -0.290 -14.472 19.182 1.00 68.31 124 ASP A O 1
ATOM 955 N N . GLU A 1 125 ? 1.350 -13.538 20.394 1.00 59.38 125 GLU A N 1
ATOM 956 C CA . GLU A 1 125 ? 1.085 -14.347 21.580 1.00 59.38 125 GLU A CA 1
ATOM 957 C C . GLU A 1 125 ? -0.370 -14.177 22.063 1.00 59.38 125 GLU A C 1
ATOM 959 O O . GLU A 1 125 ? -0.728 -13.154 22.635 1.00 59.38 125 GLU A O 1
ATOM 964 N N . GLY A 1 126 ? -1.192 -15.219 21.882 1.00 60.16 126 GLY A N 1
ATOM 965 C CA . GLY A 1 126 ? -2.428 -15.443 22.644 1.00 60.16 126 GLY A CA 1
ATOM 966 C C . GLY A 1 126 ? -3.758 -15.092 21.977 1.00 60.16 126 GLY A C 1
ATOM 967 O O . GLY A 1 126 ? -4.775 -15.604 22.435 1.00 60.16 126 GLY A O 1
ATOM 968 N N . ASP A 1 127 ? -3.774 -14.317 20.888 1.00 67.12 127 ASP A N 1
ATOM 969 C CA . ASP A 1 127 ? -4.993 -13.560 20.542 1.00 67.12 127 ASP A CA 1
ATOM 970 C C . ASP A 1 127 ? -5.478 -13.717 19.086 1.00 67.12 127 ASP A C 1
ATOM 972 O O . ASP A 1 127 ? -6.322 -12.951 18.632 1.00 67.12 127 ASP A O 1
ATOM 976 N N . GLY A 1 128 ? -4.963 -14.694 18.331 1.00 75.00 128 GLY A N 1
ATOM 977 C CA . GLY A 1 128 ? -5.476 -15.016 16.988 1.00 75.00 128 GLY A CA 1
ATOM 978 C C . GLY A 1 128 ? -5.042 -14.061 15.869 1.00 75.00 128 GLY A C 1
ATOM 979 O O . GLY A 1 128 ? -5.614 -14.099 14.783 1.00 75.00 128 GLY A O 1
ATOM 980 N N . PHE A 1 129 ? -4.033 -13.221 16.101 1.00 80.06 129 PHE A N 1
ATOM 981 C CA . PHE A 1 129 ? -3.418 -12.385 15.068 1.00 80.06 129 PHE A CA 1
ATOM 982 C C . PHE A 1 129 ? -2.187 -13.063 14.503 1.00 80.06 129 PHE A C 1
ATOM 984 O O . PHE A 1 129 ? -1.398 -13.667 15.235 1.00 80.06 129 PHE A O 1
ATOM 991 N N . TYR A 1 130 ? -2.037 -12.952 13.193 1.00 85.31 130 TYR A N 1
ATOM 992 C CA . TYR A 1 130 ? -0.959 -13.587 12.472 1.00 85.31 130 TYR A CA 1
ATOM 993 C C . TYR A 1 130 ? -0.388 -12.647 11.426 1.00 85.31 130 TYR A C 1
ATOM 995 O O . TYR A 1 130 ? -1.101 -11.859 10.793 1.00 85.31 130 TYR A O 1
ATOM 1003 N N . SER A 1 131 ? 0.910 -12.799 11.219 1.00 88.50 131 SER A N 1
ATOM 1004 C CA . SER A 1 131 ? 1.645 -12.204 10.122 1.00 88.50 131 SER A CA 1
ATOM 1005 C C . SER A 1 131 ? 2.409 -13.273 9.348 1.00 88.50 131 SER A C 1
ATOM 1007 O O . SER A 1 131 ? 2.773 -14.327 9.873 1.00 88.50 131 SER A O 1
ATOM 1009 N N . GLN A 1 132 ? 2.621 -13.034 8.061 1.00 90.12 132 GLN A N 1
ATOM 1010 C CA . GLN A 1 132 ? 3.487 -13.855 7.225 1.00 90.12 132 GLN A CA 1
ATOM 1011 C C . GLN A 1 132 ? 4.203 -12.936 6.250 1.00 90.12 132 GLN A C 1
ATOM 1013 O O . GLN A 1 132 ? 3.546 -12.262 5.455 1.00 90.12 132 GLN A O 1
ATOM 1018 N N . SER A 1 133 ? 5.531 -12.940 6.320 1.00 91.31 133 SER A N 1
ATOM 1019 C CA . SER A 1 133 ? 6.390 -12.037 5.555 1.00 91.31 133 SER A CA 1
ATOM 1020 C C . SER A 1 133 ? 7.349 -12.818 4.675 1.00 91.31 133 SER A C 1
ATOM 1022 O O . SER A 1 133 ? 7.897 -13.813 5.128 1.00 91.31 133 SER A O 1
ATOM 1024 N N . PHE A 1 134 ? 7.603 -12.397 3.442 1.00 92.75 134 PHE A N 1
ATOM 1025 C CA . PHE A 1 134 ? 8.656 -12.982 2.605 1.00 92.75 134 PHE A CA 1
ATOM 1026 C C . PHE A 1 134 ? 9.322 -11.924 1.731 1.00 92.75 134 PHE A C 1
ATOM 1028 O O . PHE A 1 134 ? 8.731 -10.891 1.428 1.00 92.75 134 PHE A O 1
ATOM 1035 N N . SER A 1 135 ? 10.554 -12.202 1.302 1.00 94.12 135 SER A N 1
ATOM 1036 C CA . SER A 1 135 ? 11.260 -11.352 0.346 1.00 94.12 135 SER A CA 1
ATOM 1037 C C . SER A 1 135 ? 10.988 -11.818 -1.082 1.00 94.12 135 SER A C 1
ATOM 1039 O O . SER A 1 135 ? 11.067 -13.011 -1.377 1.00 94.12 135 SER A O 1
ATOM 1041 N N . PHE A 1 136 ? 10.680 -10.878 -1.971 1.00 94.19 136 PHE A N 1
ATOM 1042 C CA . PHE A 1 136 ? 10.445 -11.123 -3.387 1.00 94.19 136 PHE A CA 1
ATOM 1043 C C . PHE A 1 136 ? 11.398 -10.283 -4.237 1.00 94.19 136 PHE A C 1
ATOM 1045 O O . PHE A 1 136 ? 11.426 -9.062 -4.114 1.00 94.19 136 PHE A O 1
ATOM 1052 N N . LEU A 1 137 ? 12.154 -10.936 -5.122 1.00 94.88 137 LEU A N 1
ATOM 1053 C CA . LEU A 1 137 ? 13.022 -10.267 -6.088 1.00 94.88 137 LEU A CA 1
ATOM 1054 C C . LEU A 1 137 ? 12.220 -9.897 -7.339 1.00 94.88 137 LEU A C 1
ATOM 1056 O O . LEU A 1 137 ? 11.736 -10.783 -8.047 1.00 94.88 137 LEU A O 1
ATOM 1060 N N . VAL A 1 138 ? 12.114 -8.602 -7.635 1.00 95.25 138 VAL A N 1
ATOM 1061 C CA . VAL A 1 138 ? 11.413 -8.108 -8.822 1.00 95.25 138 VAL A CA 1
ATOM 1062 C C . VAL A 1 138 ? 12.166 -8.552 -10.083 1.00 95.25 138 VAL A C 1
ATOM 1064 O O . VAL A 1 138 ? 13.334 -8.201 -10.246 1.00 95.25 138 VAL A O 1
ATOM 1067 N N . PRO A 1 139 ? 11.543 -9.308 -11.006 1.00 94.44 139 PRO A N 1
ATOM 1068 C CA . PRO A 1 139 ? 12.240 -9.783 -12.198 1.00 94.44 139 PRO A CA 1
ATOM 1069 C C . PRO A 1 139 ? 12.647 -8.645 -13.142 1.00 94.44 139 PRO A C 1
ATOM 1071 O O . PRO A 1 139 ? 11.827 -7.790 -13.472 1.00 94.44 139 PRO A O 1
ATOM 1074 N N . ASP A 1 140 ? 13.863 -8.713 -13.692 1.00 92.38 140 ASP A N 1
ATOM 1075 C CA . ASP A 1 140 ? 14.410 -7.725 -14.644 1.00 92.38 140 ASP A CA 1
ATOM 1076 C C . ASP A 1 140 ? 13.527 -7.484 -15.883 1.00 92.38 140 ASP A C 1
ATOM 1078 O O . ASP A 1 140 ? 13.619 -6.454 -16.549 1.00 92.38 140 ASP A O 1
ATOM 1082 N N . SER A 1 141 ? 12.689 -8.459 -16.240 1.00 89.00 141 SER A N 1
ATOM 1083 C CA . SER A 1 141 ? 11.853 -8.437 -17.442 1.00 89.00 141 SER A CA 1
ATOM 1084 C C . SER A 1 141 ? 10.466 -7.830 -17.240 1.00 89.00 141 SER A C 1
ATOM 1086 O O . SER A 1 141 ? 9.728 -7.705 -18.214 1.00 89.00 141 SER A O 1
ATOM 1088 N N . VAL A 1 142 ? 10.083 -7.475 -16.014 1.00 90.12 142 VAL A N 1
ATOM 1089 C CA . VAL A 1 142 ? 8.696 -7.112 -15.684 1.00 90.12 142 VAL A CA 1
ATOM 1090 C C . VAL A 1 142 ? 8.190 -5.887 -16.457 1.00 90.12 142 VAL A C 1
ATOM 1092 O O . VAL A 1 142 ? 7.095 -5.916 -17.015 1.00 90.12 142 VAL A O 1
ATOM 1095 N N . LEU A 1 143 ? 9.025 -4.856 -16.619 1.00 87.50 143 LEU A N 1
ATOM 1096 C CA . LEU A 1 143 ? 8.683 -3.656 -17.393 1.00 87.50 143 LEU A CA 1
ATOM 1097 C C . LEU A 1 143 ? 8.475 -3.959 -18.885 1.00 87.50 143 LEU A C 1
ATOM 1099 O O . LEU A 1 143 ? 7.704 -3.280 -19.557 1.00 87.50 143 LEU A O 1
ATOM 1103 N N . VAL A 1 144 ? 9.120 -5.005 -19.412 1.00 87.50 144 VAL A N 1
ATOM 1104 C CA . VAL A 1 144 ? 8.988 -5.414 -20.820 1.00 87.50 144 VAL A CA 1
ATOM 1105 C C . VAL A 1 144 ? 7.612 -6.023 -21.100 1.00 87.50 144 VAL A C 1
ATOM 1107 O O . VAL A 1 144 ? 7.129 -5.945 -22.230 1.00 87.50 144 VAL A O 1
ATOM 1110 N N . TRP A 1 145 ? 6.974 -6.624 -20.094 1.00 84.94 145 TRP A N 1
ATOM 1111 C CA . TRP A 1 145 ? 5.640 -7.220 -20.220 1.00 84.94 145 TRP A CA 1
ATOM 1112 C C . TRP A 1 145 ? 4.506 -6.214 -20.014 1.00 84.94 145 TRP A C 1
ATOM 1114 O O . TRP A 1 145 ? 3.364 -6.511 -20.348 1.00 84.94 145 TRP A O 1
ATOM 1124 N N . SER A 1 146 ? 4.817 -5.022 -19.507 1.00 82.88 146 SER A N 1
ATOM 1125 C CA . SER A 1 146 ? 3.826 -4.015 -19.141 1.00 82.88 146 SER A CA 1
ATOM 1126 C C . SER A 1 146 ? 3.079 -3.452 -20.364 1.00 82.88 146 SER A C 1
ATOM 1128 O O . SER A 1 146 ? 3.691 -2.806 -21.226 1.00 82.88 146 SER A O 1
ATOM 1130 N N . PRO A 1 147 ? 1.745 -3.623 -20.461 1.00 74.88 147 PRO A N 1
ATOM 1131 C CA . PRO A 1 147 ? 0.950 -3.012 -21.530 1.00 74.88 147 PRO A CA 1
ATOM 1132 C C . PRO A 1 147 ? 0.927 -1.483 -21.419 1.00 74.88 147 PRO A C 1
ATOM 1134 O O . PRO A 1 147 ? 0.808 -0.780 -22.427 1.00 74.88 147 PRO A O 1
ATOM 1137 N N . ALA A 1 148 ? 1.099 -0.963 -20.207 1.00 74.25 148 ALA A N 1
ATOM 1138 C CA . ALA A 1 148 ? 1.235 0.453 -19.942 1.00 74.25 148 ALA A CA 1
ATOM 1139 C C . ALA A 1 148 ? 2.471 1.061 -20.608 1.00 74.25 148 ALA A C 1
ATOM 1141 O O . ALA A 1 148 ? 2.354 2.064 -21.309 1.00 74.25 148 ALA A O 1
ATOM 1142 N N . VAL A 1 149 ? 3.628 0.407 -20.474 1.00 77.56 149 VAL A N 1
ATOM 1143 C CA . VAL A 1 149 ? 4.856 0.796 -21.177 1.00 77.56 149 VAL A CA 1
ATOM 1144 C C . VAL A 1 149 ? 4.624 0.809 -22.687 1.00 77.56 149 VAL A C 1
ATOM 1146 O O . VAL A 1 149 ? 4.958 1.777 -23.370 1.00 77.56 149 VAL A O 1
ATOM 1149 N N . ALA A 1 150 ? 4.000 -0.242 -23.223 1.00 75.12 150 ALA A N 1
ATOM 1150 C CA . ALA A 1 150 ? 3.700 -0.318 -24.650 1.00 75.12 150 ALA A CA 1
ATOM 1151 C C . ALA A 1 150 ? 2.753 0.802 -25.122 1.00 75.12 150 ALA A C 1
ATOM 1153 O O . ALA A 1 150 ? 2.864 1.255 -26.264 1.00 75.12 150 ALA A O 1
ATOM 1154 N N . THR A 1 151 ? 1.832 1.243 -24.263 1.00 74.81 151 THR A N 1
ATOM 1155 C CA . THR A 1 151 ? 0.898 2.346 -24.533 1.00 74.81 151 THR A CA 1
ATOM 1156 C C . THR A 1 151 ? 1.600 3.699 -24.469 1.00 74.81 151 THR A C 1
ATOM 1158 O O . THR A 1 151 ? 1.432 4.507 -25.380 1.00 74.81 151 THR A O 1
ATOM 1161 N N . LEU A 1 152 ? 2.446 3.918 -23.458 1.00 75.44 152 LEU A N 1
ATOM 1162 C CA . LEU A 1 152 ? 3.266 5.121 -23.303 1.00 75.44 152 LEU A CA 1
ATOM 1163 C C . LEU A 1 152 ? 4.103 5.381 -24.562 1.00 75.44 152 LEU A C 1
ATOM 1165 O O . LEU A 1 152 ? 4.121 6.487 -25.086 1.00 75.44 152 LEU A O 1
ATOM 1169 N N . MET A 1 153 ? 4.727 4.340 -25.113 1.00 74.19 153 MET A N 1
ATOM 1170 C CA . MET A 1 153 ? 5.542 4.442 -26.330 1.00 74.19 153 MET A CA 1
ATOM 1171 C C . MET A 1 153 ? 4.759 4.821 -27.598 1.00 74.19 153 MET A C 1
ATOM 1173 O O . MET A 1 153 ? 5.366 5.166 -28.611 1.00 74.19 153 MET A O 1
ATOM 1177 N N . GLN A 1 154 ? 3.429 4.726 -27.569 1.00 75.38 154 GLN A N 1
ATOM 11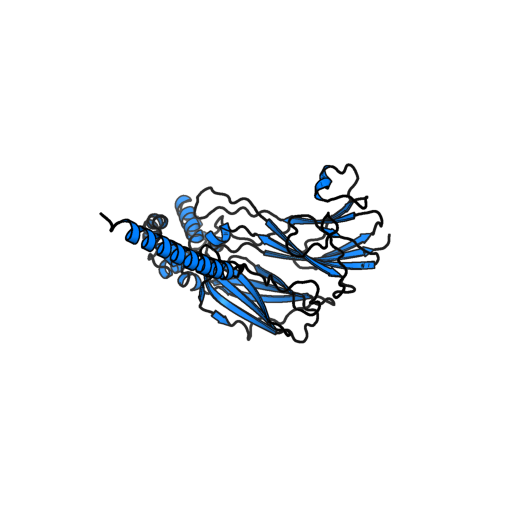78 C CA . GLN A 1 154 ? 2.542 5.111 -28.670 1.00 75.38 154 GLN A CA 1
ATOM 1179 C C . GLN A 1 154 ? 1.896 6.486 -28.454 1.00 75.38 154 GLN A C 1
ATOM 1181 O O . GLN A 1 154 ? 1.206 6.965 -29.353 1.00 75.38 154 GLN A O 1
ATOM 1186 N N . ALA A 1 155 ? 2.080 7.108 -27.286 1.00 72.81 155 ALA A N 1
ATOM 1187 C CA . ALA A 1 155 ? 1.490 8.400 -26.970 1.00 72.81 155 ALA A CA 1
ATOM 1188 C C . ALA A 1 155 ? 2.218 9.532 -27.711 1.00 72.81 155 ALA A C 1
ATOM 1190 O O . ALA A 1 155 ? 3.447 9.613 -27.691 1.00 72.81 155 ALA A O 1
ATOM 1191 N N . ASP A 1 156 ? 1.454 10.441 -28.325 1.00 72.50 156 ASP A N 1
ATOM 1192 C CA . ASP A 1 156 ? 1.999 11.590 -29.064 1.00 72.50 156 ASP A CA 1
ATOM 1193 C C . ASP A 1 156 ? 2.871 12.486 -28.165 1.00 72.50 156 ASP A C 1
ATOM 1195 O O . ASP A 1 156 ? 3.903 12.989 -28.597 1.00 72.50 156 ASP A O 1
ATOM 1199 N N . GLU A 1 157 ? 2.496 12.623 -26.892 1.00 65.62 157 GLU A N 1
ATOM 1200 C CA . GLU A 1 157 ? 3.227 13.385 -25.867 1.00 65.62 157 GLU A CA 1
ATOM 1201 C C . GLU A 1 157 ? 4.612 12.792 -25.583 1.00 65.62 157 GLU A C 1
ATOM 1203 O O . GLU A 1 157 ? 5.550 13.513 -25.254 1.00 65.62 157 GLU A O 1
ATOM 1208 N N . VAL A 1 158 ? 4.759 11.478 -25.762 1.00 65.94 158 VAL A N 1
ATOM 1209 C CA . VAL A 1 158 ? 6.011 10.743 -25.568 1.00 65.94 158 VAL A CA 1
ATOM 1210 C C . VAL A 1 158 ? 6.805 10.667 -26.865 1.00 65.94 158 VAL A C 1
ATOM 1212 O O . VAL A 1 158 ? 7.992 10.382 -26.814 1.00 65.94 158 VAL A O 1
ATOM 1215 N N . ALA A 1 159 ? 6.224 10.961 -28.030 1.00 68.69 159 ALA A N 1
ATOM 1216 C CA . ALA A 1 159 ? 6.944 10.919 -29.303 1.00 68.69 159 ALA A CA 1
ATOM 1217 C C . ALA A 1 159 ? 8.125 11.907 -29.334 1.00 68.69 159 ALA A C 1
ATOM 1219 O O . ALA A 1 159 ? 9.207 11.562 -29.824 1.00 68.69 159 ALA A O 1
ATOM 1220 N N . ASP A 1 160 ? 7.947 13.095 -28.750 1.00 69.00 160 ASP A N 1
ATOM 1221 C CA . ASP A 1 160 ? 9.012 14.092 -28.617 1.00 69.00 160 ASP A CA 1
ATOM 1222 C C . ASP A 1 160 ? 10.130 13.570 -27.698 1.00 69.00 160 ASP A C 1
ATOM 1224 O O . ASP A 1 160 ? 11.301 13.559 -28.091 1.00 69.00 160 ASP A O 1
ATOM 1228 N N . TYR A 1 161 ? 9.772 13.004 -26.541 1.00 67.56 161 TYR A N 1
ATOM 1229 C CA . TYR A 1 161 ? 10.716 12.346 -25.633 1.00 67.56 161 TYR A CA 1
ATOM 1230 C C . TYR A 1 161 ? 11.410 11.132 -26.263 1.00 67.56 161 TYR A C 1
ATOM 1232 O O . TYR A 1 161 ? 12.616 10.957 -26.113 1.00 67.56 161 TYR A O 1
ATOM 1240 N N . ALA A 1 162 ? 10.678 10.308 -27.008 1.00 66.00 162 ALA A N 1
ATOM 1241 C CA . ALA A 1 162 ? 11.174 9.112 -27.670 1.00 66.00 162 ALA A CA 1
ATOM 1242 C C . ALA A 1 162 ? 12.197 9.461 -28.756 1.00 66.00 162 ALA A C 1
ATOM 1244 O O . ALA A 1 162 ? 13.150 8.712 -28.959 1.00 66.00 162 ALA A O 1
ATOM 1245 N N . SER A 1 163 ? 12.035 10.602 -29.432 1.00 69.25 163 SER A N 1
ATOM 1246 C CA . SER A 1 163 ? 12.999 11.089 -30.423 1.00 69.25 163 SER A CA 1
ATOM 1247 C C . SER A 1 163 ? 14.325 11.534 -29.790 1.00 69.25 163 SER A C 1
ATOM 1249 O O . SER A 1 163 ? 15.395 11.288 -30.354 1.00 69.25 163 SER A O 1
ATOM 1251 N N . GLU A 1 164 ? 14.269 12.120 -28.593 1.00 68.25 164 GLU A N 1
ATOM 1252 C CA . GLU A 1 164 ? 15.445 12.477 -27.796 1.00 68.25 164 GLU A CA 1
ATOM 1253 C C . GLU A 1 164 ? 16.104 11.227 -27.189 1.00 68.25 164 GLU A C 1
ATOM 1255 O O . GLU A 1 164 ? 17.312 11.035 -27.330 1.00 68.25 164 GLU A O 1
ATOM 1260 N N . LEU A 1 165 ? 15.304 10.308 -26.639 1.00 66.19 165 LEU A N 1
ATOM 1261 C CA . LEU A 1 165 ? 15.742 9.020 -26.093 1.00 66.19 165 LEU A CA 1
ATOM 1262 C C . LEU A 1 165 ? 16.341 8.078 -27.140 1.00 66.19 165 LEU A C 1
ATOM 1264 O O . LEU A 1 165 ? 17.243 7.306 -26.816 1.00 66.19 165 LEU A O 1
ATOM 1268 N N . ALA A 1 166 ? 15.888 8.138 -28.396 1.00 71.12 166 ALA A N 1
ATOM 1269 C CA . ALA A 1 166 ? 16.423 7.317 -29.486 1.00 71.12 166 ALA A CA 1
ATOM 1270 C C . ALA A 1 166 ? 17.929 7.548 -29.727 1.00 71.12 166 ALA A C 1
ATOM 1272 O O . ALA A 1 166 ? 18.583 6.751 -30.402 1.00 71.12 166 ALA A O 1
ATOM 1273 N N . LYS A 1 167 ? 18.497 8.632 -29.176 1.00 77.00 167 LYS A N 1
ATOM 1274 C CA . LYS A 1 167 ? 19.942 8.901 -29.172 1.00 77.00 167 LYS A CA 1
ATOM 1275 C C . LYS A 1 167 ? 20.706 8.006 -28.191 1.00 77.00 167 LYS A C 1
ATOM 1277 O O . LYS A 1 167 ? 21.906 7.806 -28.378 1.00 77.00 167 LYS A O 1
ATOM 1282 N N . TRP A 1 168 ? 20.034 7.487 -27.167 1.00 75.56 168 TRP A N 1
ATOM 1283 C CA . TRP A 1 168 ? 20.630 6.721 -26.071 1.00 75.56 168 TRP A CA 1
ATOM 1284 C C . TRP A 1 168 ? 20.220 5.250 -26.073 1.00 75.56 168 TRP A C 1
ATOM 1286 O O . TRP A 1 168 ? 21.024 4.399 -25.697 1.00 75.56 168 TRP A O 1
ATOM 1296 N N . ALA A 1 169 ? 19.008 4.939 -26.534 1.00 84.88 169 ALA A N 1
ATOM 1297 C CA . ALA A 1 169 ? 18.451 3.594 -26.495 1.00 84.88 169 ALA A CA 1
ATOM 1298 C C . ALA A 1 169 ? 17.591 3.288 -27.725 1.00 84.88 169 ALA A C 1
ATOM 1300 O O . ALA A 1 169 ? 17.031 4.181 -28.359 1.00 84.88 169 ALA A O 1
ATOM 1301 N N . GLU A 1 170 ? 17.438 2.004 -28.049 1.00 85.31 170 GLU A N 1
ATOM 1302 C CA . GLU A 1 170 ? 16.450 1.583 -29.042 1.00 85.31 170 GLU A CA 1
ATOM 1303 C C . GLU A 1 170 ? 15.035 1.884 -28.509 1.00 85.31 170 GLU A C 1
ATOM 1305 O O . GLU A 1 170 ? 14.758 1.527 -27.362 1.00 85.31 170 GLU A O 1
ATOM 1310 N N . PRO A 1 171 ? 14.130 2.502 -29.298 1.00 82.06 171 PRO A N 1
ATOM 1311 C CA . PRO A 1 171 ? 12.762 2.807 -28.883 1.00 82.06 171 PRO A CA 1
ATOM 1312 C C . PRO A 1 171 ? 11.897 1.542 -28.885 1.00 82.06 171 PRO A C 1
ATOM 1314 O O . PRO A 1 171 ? 10.956 1.395 -29.662 1.00 82.06 171 PRO A O 1
ATOM 1317 N N . THR A 1 172 ? 12.243 0.607 -28.008 1.00 85.94 172 THR A N 1
ATOM 1318 C CA . THR A 1 172 ? 11.495 -0.608 -27.686 1.00 85.94 172 THR A CA 1
ATOM 1319 C C . THR A 1 172 ? 11.439 -0.761 -26.164 1.00 85.94 172 THR A C 1
ATOM 1321 O O . THR A 1 172 ? 12.351 -0.282 -25.484 1.00 85.94 172 THR A O 1
ATOM 1324 N N . PRO A 1 173 ? 10.440 -1.474 -25.602 1.00 86.25 173 PRO A N 1
ATOM 1325 C CA . PRO A 1 173 ? 10.392 -1.723 -24.160 1.00 86.25 173 PRO A CA 1
ATOM 1326 C C . PRO A 1 173 ? 11.683 -2.365 -23.634 1.00 86.25 173 PRO A C 1
ATOM 1328 O O . PRO A 1 173 ? 12.202 -1.971 -22.597 1.00 86.25 173 PRO A O 1
ATOM 1331 N N . ALA A 1 174 ? 12.256 -3.310 -24.389 1.00 89.75 174 ALA A N 1
ATOM 1332 C CA . ALA A 1 174 ? 13.515 -3.958 -24.032 1.00 89.75 174 ALA A CA 1
ATOM 1333 C C . ALA A 1 174 ? 14.721 -3.005 -24.109 1.00 89.75 174 ALA A C 1
ATOM 1335 O O . ALA A 1 174 ? 15.590 -3.054 -23.239 1.00 89.75 174 ALA A O 1
ATOM 1336 N N . GLY A 1 175 ? 14.775 -2.140 -25.128 1.00 88.38 175 GLY A N 1
ATOM 1337 C CA . GLY A 1 175 ? 15.836 -1.146 -25.285 1.00 88.38 175 GLY A CA 1
ATOM 1338 C C . GLY A 1 175 ? 15.842 -0.120 -24.153 1.00 88.38 175 GLY A C 1
ATOM 1339 O O . GLY A 1 175 ? 16.899 0.162 -23.597 1.00 88.38 175 GLY A O 1
ATOM 1340 N N . TRP A 1 176 ? 14.668 0.384 -23.767 1.00 86.88 176 TRP A N 1
ATOM 1341 C CA . TRP A 1 176 ? 14.526 1.337 -22.661 1.00 86.88 176 TRP A CA 1
ATOM 1342 C C . TRP A 1 176 ? 14.778 0.689 -21.300 1.00 86.88 176 TRP A C 1
ATOM 1344 O O . TRP A 1 176 ? 15.518 1.251 -20.499 1.00 86.88 176 TRP A O 1
ATOM 1354 N N . ASN A 1 177 ? 14.266 -0.524 -21.068 1.00 90.25 177 ASN A N 1
ATOM 1355 C CA . ASN A 1 177 ? 14.569 -1.283 -19.853 1.00 90.25 177 ASN A CA 1
ATOM 1356 C C . ASN A 1 177 ? 16.083 -1.502 -19.691 1.00 90.25 177 ASN A C 1
ATOM 1358 O O . ASN A 1 177 ? 16.643 -1.229 -18.636 1.00 90.25 177 ASN A O 1
ATOM 1362 N N . GLY A 1 178 ? 16.765 -1.927 -20.762 1.00 91.12 178 GLY A N 1
ATOM 1363 C CA . GLY A 1 178 ? 18.218 -2.110 -20.754 1.00 91.12 178 GLY A CA 1
ATOM 1364 C C . GLY A 1 178 ? 19.001 -0.807 -20.576 1.00 91.12 178 GLY A C 1
ATOM 1365 O O . GLY A 1 178 ? 20.058 -0.820 -19.952 1.00 91.12 178 GLY A O 1
ATOM 1366 N N . PHE A 1 179 ? 18.488 0.311 -21.097 1.00 90.88 179 PHE A N 1
ATOM 1367 C CA . PHE A 1 179 ? 19.070 1.632 -20.876 1.00 90.88 179 PHE A CA 1
ATOM 1368 C C . PHE A 1 179 ? 18.990 2.036 -19.406 1.00 90.88 179 PHE A C 1
ATOM 1370 O O . PHE A 1 179 ? 20.035 2.285 -18.817 1.00 90.88 179 PHE A O 1
ATOM 1377 N N . PHE A 1 180 ? 17.798 2.031 -18.799 1.00 91.38 180 PHE A N 1
ATOM 1378 C CA . PHE A 1 180 ? 17.637 2.407 -17.392 1.00 91.38 180 PHE A CA 1
ATOM 1379 C C . PHE A 1 180 ? 18.400 1.476 -16.445 1.00 91.38 180 PHE A C 1
ATOM 1381 O O . PHE A 1 180 ? 19.065 1.962 -15.537 1.00 91.38 180 PHE A O 1
ATOM 1388 N N . ALA A 1 181 ? 18.401 0.164 -16.706 1.00 91.94 181 ALA A N 1
ATOM 1389 C CA . ALA A 1 181 ? 19.168 -0.809 -15.924 1.00 91.94 181 ALA A CA 1
ATOM 1390 C C . ALA A 1 181 ? 20.690 -0.570 -15.951 1.00 91.94 181 ALA A C 1
ATOM 1392 O O . ALA A 1 181 ? 21.404 -1.036 -15.066 1.00 91.94 181 ALA A O 1
ATOM 1393 N N . ALA A 1 182 ? 21.204 0.104 -16.985 1.00 91.25 182 ALA A N 1
ATOM 1394 C CA . ALA A 1 182 ? 22.624 0.414 -17.125 1.00 91.25 182 ALA A CA 1
ATOM 1395 C C . ALA A 1 182 ? 23.015 1.769 -16.512 1.00 91.25 182 ALA A C 1
ATOM 1397 O O . ALA A 1 182 ? 24.208 2.080 -16.460 1.00 91.25 182 ALA A O 1
ATOM 1398 N N . LEU A 1 183 ? 22.040 2.582 -16.096 1.00 91.31 183 LEU A N 1
ATOM 1399 C CA . LEU A 1 183 ? 22.295 3.859 -15.443 1.00 91.31 183 LEU A CA 1
ATOM 1400 C C . LEU A 1 183 ? 22.616 3.648 -13.964 1.00 91.31 183 LEU A C 1
ATOM 1402 O O . LEU A 1 183 ? 22.067 2.773 -13.301 1.00 91.31 183 LEU A O 1
ATOM 1406 N N . ASP A 1 184 ? 23.471 4.515 -13.440 1.00 86.44 184 ASP A N 1
ATOM 1407 C CA . ASP A 1 184 ? 23.692 4.664 -12.010 1.00 86.44 184 ASP A CA 1
ATOM 1408 C C . ASP A 1 184 ? 23.667 6.151 -11.627 1.00 86.44 184 ASP A C 1
ATOM 1410 O O . ASP A 1 184 ? 23.718 7.048 -12.480 1.00 86.44 184 ASP A O 1
ATOM 1414 N N . ALA A 1 185 ? 23.577 6.422 -10.324 1.00 81.00 185 ALA A N 1
ATOM 1415 C CA . ALA A 1 185 ? 23.560 7.788 -9.808 1.00 81.00 185 ALA A CA 1
ATOM 1416 C C . ALA A 1 185 ? 24.818 8.582 -10.215 1.00 81.00 185 ALA A C 1
ATOM 1418 O O . ALA A 1 185 ? 24.723 9.764 -10.530 1.00 81.00 185 ALA A O 1
ATOM 1419 N N . ALA A 1 186 ? 25.985 7.931 -10.292 1.00 85.94 186 ALA A N 1
ATOM 1420 C CA . ALA A 1 186 ? 27.243 8.588 -10.644 1.00 85.94 186 ALA A CA 1
ATOM 1421 C C . ALA A 1 186 ? 27.265 9.072 -12.102 1.00 85.94 186 ALA A C 1
ATOM 1423 O O . ALA A 1 186 ? 27.820 10.131 -12.401 1.00 85.94 186 ALA A O 1
ATOM 1424 N N . TYR A 1 187 ? 26.664 8.308 -13.012 1.00 89.12 187 TYR A N 1
ATOM 1425 C CA . TYR A 1 187 ? 26.482 8.715 -14.393 1.00 89.12 187 TYR A CA 1
ATOM 1426 C C . TYR A 1 187 ? 25.514 9.894 -14.487 1.00 89.12 187 TYR A C 1
ATOM 1428 O O . TYR A 1 187 ? 25.842 10.873 -15.157 1.00 89.12 187 TYR A O 1
ATOM 1436 N N . LEU A 1 188 ? 24.375 9.848 -13.790 1.00 88.50 188 LEU A N 1
ATOM 1437 C CA . LEU A 1 188 ? 23.417 10.961 -13.771 1.00 88.50 188 LEU A CA 1
ATOM 1438 C C . LEU A 1 188 ? 24.043 12.251 -13.231 1.00 88.50 188 LEU A C 1
ATOM 1440 O O . LEU A 1 188 ? 23.865 13.303 -13.837 1.00 88.50 188 LEU A O 1
ATOM 1444 N N . ASP A 1 189 ? 24.852 12.163 -12.176 1.00 86.94 189 ASP A N 1
ATOM 1445 C CA . ASP A 1 189 ? 25.569 13.307 -11.596 1.00 86.94 189 ASP A CA 1
ATOM 1446 C C . ASP A 1 189 ? 26.657 13.880 -12.527 1.00 86.94 189 ASP A C 1
ATOM 1448 O O . ASP A 1 189 ? 27.174 14.976 -12.300 1.00 86.94 189 ASP A O 1
ATOM 1452 N N . SER A 1 190 ? 27.035 13.142 -13.577 1.00 91.69 190 SER A N 1
ATOM 1453 C CA . SER A 1 190 ? 27.985 13.601 -14.598 1.00 91.69 190 SER A CA 1
ATOM 1454 C C . SER A 1 190 ? 27.330 14.388 -15.737 1.00 91.69 190 SER A C 1
ATOM 1456 O O . SER A 1 190 ? 28.038 15.030 -16.520 1.00 91.69 190 SER A O 1
ATOM 1458 N N . LEU A 1 191 ? 26.000 14.329 -15.840 1.00 89.94 191 LEU A N 1
ATOM 1459 C CA . LEU A 1 191 ? 25.216 15.049 -16.837 1.00 89.94 191 LEU A CA 1
ATOM 1460 C C . LEU A 1 191 ? 24.920 16.475 -16.361 1.00 89.94 191 LEU A C 1
ATOM 1462 O O . LEU A 1 191 ? 25.053 16.806 -15.185 1.00 89.94 191 LEU A O 1
ATOM 1466 N N . ASP A 1 192 ? 24.522 17.342 -17.289 1.00 92.38 192 ASP A N 1
ATOM 1467 C CA . ASP A 1 192 ? 23.907 18.616 -16.924 1.00 92.38 192 ASP A CA 1
ATOM 1468 C C . ASP A 1 192 ? 22.517 18.406 -16.292 1.00 92.38 192 ASP A C 1
ATOM 1470 O O . ASP A 1 192 ? 21.848 17.401 -16.550 1.00 92.38 192 ASP A O 1
ATOM 1474 N N . ASP A 1 193 ? 22.077 19.375 -15.481 1.00 89.31 193 ASP A N 1
ATOM 1475 C CA . ASP A 1 193 ? 20.823 19.298 -14.716 1.00 89.31 193 ASP A CA 1
ATOM 1476 C C . ASP A 1 193 ? 19.591 19.037 -15.602 1.00 89.31 193 ASP A C 1
ATOM 1478 O O . ASP A 1 193 ? 18.666 18.337 -15.187 1.00 89.31 193 ASP A O 1
ATOM 1482 N N . GLU A 1 194 ? 19.571 19.579 -16.825 1.00 87.62 194 GLU A N 1
ATOM 1483 C CA . GLU A 1 194 ? 18.462 19.412 -17.770 1.00 87.62 194 GLU A CA 1
ATOM 1484 C C . GLU A 1 194 ? 18.379 17.959 -18.252 1.00 87.62 194 GLU A C 1
ATOM 1486 O O . GLU A 1 194 ? 17.322 17.332 -18.154 1.00 87.62 194 GLU A O 1
ATOM 1491 N N . SER A 1 195 ? 19.506 17.388 -18.683 1.00 86.00 195 SER A N 1
ATOM 1492 C CA . SER A 1 195 ? 19.595 15.987 -19.106 1.00 86.00 195 SER A CA 1
ATOM 1493 C C . SER A 1 195 ? 19.305 15.008 -17.963 1.00 86.00 195 SER A C 1
ATOM 1495 O O . SER A 1 195 ? 18.575 14.032 -18.154 1.00 86.00 195 SER A O 1
ATOM 1497 N N . ALA A 1 196 ? 19.839 15.260 -16.764 1.00 88.56 196 ALA A N 1
ATOM 1498 C CA . ALA A 1 196 ? 19.590 14.412 -15.598 1.00 88.56 196 ALA A CA 1
ATOM 1499 C C . ALA A 1 196 ? 18.105 14.430 -15.192 1.00 88.56 196 ALA A C 1
ATOM 1501 O O . ALA A 1 196 ? 17.514 13.378 -14.939 1.00 88.56 196 ALA A O 1
ATOM 1502 N N . SER A 1 197 ? 17.482 15.613 -15.181 1.00 85.81 197 SER A N 1
ATOM 1503 C CA . SER A 1 197 ? 16.054 15.784 -14.886 1.00 85.81 197 SER A CA 1
ATOM 1504 C C . SER A 1 197 ? 15.160 15.092 -15.919 1.00 85.81 197 SER A C 1
ATOM 1506 O O . SER A 1 197 ? 14.200 14.403 -15.562 1.00 85.81 197 SER A O 1
ATOM 1508 N N . LEU A 1 198 ? 15.516 15.201 -17.202 1.00 83.62 198 LEU A N 1
ATOM 1509 C CA . LEU A 1 198 ? 14.824 14.526 -18.295 1.00 83.62 198 LEU A CA 1
ATOM 1510 C C . LEU A 1 198 ? 14.825 13.003 -18.111 1.00 83.62 198 LEU A C 1
ATOM 1512 O O . LEU A 1 198 ? 13.771 12.375 -18.183 1.00 83.62 198 LEU A O 1
ATOM 1516 N N . ILE A 1 199 ? 15.990 12.408 -17.838 1.00 86.88 199 ILE A N 1
ATOM 1517 C CA . ILE A 1 199 ? 16.119 10.956 -17.651 1.00 86.88 199 ILE A CA 1
ATOM 1518 C C . ILE A 1 199 ? 15.311 10.476 -16.439 1.00 86.88 199 ILE A C 1
ATOM 1520 O O . ILE A 1 199 ? 14.617 9.466 -16.547 1.00 86.88 199 ILE A O 1
ATOM 1524 N N . ARG A 1 200 ? 15.350 11.203 -15.314 1.00 87.31 200 ARG A N 1
ATOM 1525 C CA . ARG A 1 200 ? 14.555 10.871 -14.118 1.00 87.31 200 ARG A CA 1
ATOM 1526 C C . ARG A 1 200 ? 13.053 10.929 -14.399 1.00 87.31 200 ARG A C 1
ATOM 1528 O O . ARG A 1 200 ? 12.346 9.976 -14.100 1.00 87.31 200 ARG A O 1
ATOM 1535 N N . SER A 1 201 ? 12.591 11.981 -15.075 1.00 82.00 201 SER A N 1
ATOM 1536 C CA . SER A 1 201 ? 11.178 12.121 -15.459 1.00 82.00 201 SER A CA 1
ATOM 1537 C C . SER A 1 201 ? 10.715 10.968 -16.357 1.00 82.00 201 SER A C 1
ATOM 1539 O O . SER A 1 201 ? 9.606 10.462 -16.225 1.00 82.00 201 SER A O 1
ATOM 1541 N N . LEU A 1 202 ? 11.580 10.507 -17.262 1.00 81.00 202 LEU A N 1
ATOM 1542 C CA . LEU A 1 202 ? 11.276 9.375 -18.135 1.00 81.00 202 LEU A CA 1
ATOM 1543 C C . LEU A 1 202 ? 11.249 8.045 -17.384 1.00 81.00 202 LEU A C 1
ATOM 1545 O O . LEU A 1 202 ? 10.410 7.200 -17.694 1.00 81.00 202 LEU A O 1
ATOM 1549 N N . ALA A 1 203 ? 12.117 7.870 -16.388 1.00 86.50 203 ALA A N 1
ATOM 1550 C CA . ALA A 1 203 ? 12.069 6.717 -15.496 1.00 86.50 203 ALA A CA 1
ATOM 1551 C C . ALA A 1 203 ? 10.774 6.687 -14.663 1.00 86.50 203 ALA A C 1
ATOM 1553 O O . ALA A 1 203 ? 10.230 5.607 -14.447 1.00 86.50 203 ALA A O 1
ATOM 1554 N N . ASP A 1 204 ? 10.243 7.852 -14.270 1.00 83.81 204 ASP A N 1
ATOM 1555 C CA . ASP A 1 204 ? 8.969 7.947 -13.543 1.00 83.81 204 ASP A CA 1
ATOM 1556 C C . ASP A 1 204 ? 7.764 7.521 -14.386 1.00 83.81 204 ASP A C 1
ATOM 1558 O O . ASP A 1 204 ? 6.816 6.935 -13.856 1.00 83.81 204 ASP A O 1
ATOM 1562 N N . LEU A 1 205 ? 7.803 7.827 -15.688 1.00 78.62 205 LEU A N 1
ATOM 1563 C CA . LEU A 1 205 ? 6.771 7.463 -16.660 1.00 78.62 205 LEU A CA 1
ATOM 1564 C C . LEU A 1 205 ? 6.850 5.987 -17.065 1.00 78.62 205 LEU A C 1
ATOM 1566 O O . LEU A 1 205 ? 5.828 5.364 -17.353 1.00 78.62 205 LEU A O 1
ATOM 1570 N N . PHE A 1 206 ? 8.058 5.426 -17.113 1.00 84.06 206 PHE A N 1
ATOM 1571 C CA . PHE A 1 206 ? 8.300 4.049 -17.529 1.00 84.06 206 PHE A CA 1
ATOM 1572 C C . PHE A 1 206 ? 8.077 3.070 -16.369 1.00 84.06 206 PHE A C 1
ATOM 1574 O O . PHE A 1 206 ? 9.018 2.518 -15.795 1.00 84.06 206 PHE A O 1
ATOM 1581 N N . ALA A 1 207 ? 6.803 2.869 -16.035 1.00 86.56 207 ALA A N 1
ATOM 1582 C CA . ALA A 1 207 ? 6.364 2.056 -14.912 1.00 86.56 207 ALA A CA 1
ATOM 1583 C C . ALA A 1 207 ? 5.558 0.817 -15.334 1.00 86.56 207 ALA A C 1
ATOM 1585 O O . ALA A 1 207 ? 5.010 0.706 -16.434 1.00 86.56 207 ALA A O 1
ATOM 1586 N N . ALA A 1 208 ? 5.488 -0.147 -14.426 1.00 88.06 208 ALA A N 1
ATOM 1587 C CA . ALA A 1 208 ? 4.580 -1.280 -14.480 1.00 88.06 208 ALA A CA 1
ATOM 1588 C C . ALA A 1 208 ? 3.995 -1.534 -13.097 1.00 88.06 208 ALA A C 1
ATOM 1590 O O . ALA A 1 208 ? 4.479 -1.013 -12.093 1.00 88.06 208 ALA A O 1
ATOM 1591 N N . GLN A 1 209 ? 2.989 -2.399 -13.044 1.00 88.19 209 GLN A N 1
ATOM 1592 C CA . GLN A 1 209 ? 2.519 -2.958 -11.792 1.00 88.19 209 GLN A CA 1
ATOM 1593 C C . GLN A 1 209 ? 2.605 -4.478 -11.834 1.00 88.19 209 GLN A C 1
ATOM 1595 O O . GLN A 1 209 ? 2.356 -5.108 -12.865 1.00 88.19 209 GLN A O 1
ATOM 1600 N N . ILE A 1 210 ? 2.934 -5.056 -10.685 1.00 91.69 210 ILE A N 1
ATOM 1601 C CA . ILE A 1 210 ? 2.706 -6.473 -10.400 1.00 91.69 210 ILE A CA 1
ATOM 1602 C C . ILE A 1 210 ? 1.695 -6.583 -9.276 1.00 91.69 210 ILE A C 1
ATOM 1604 O O . ILE A 1 210 ? 1.524 -5.635 -8.510 1.00 91.69 210 ILE A O 1
ATOM 1608 N N . ARG A 1 211 ? 1.042 -7.733 -9.146 1.00 91.88 211 ARG A N 1
ATOM 1609 C CA . ARG A 1 211 ? 0.023 -7.931 -8.120 1.00 91.88 211 ARG A CA 1
ATOM 1610 C C . ARG A 1 211 ? 0.231 -9.218 -7.351 1.00 91.88 211 ARG A C 1
ATOM 1612 O O . ARG A 1 211 ? 0.235 -10.296 -7.933 1.00 91.88 211 ARG A O 1
ATOM 1619 N N . PHE A 1 212 ? 0.394 -9.095 -6.043 1.00 92.31 212 PHE A N 1
ATOM 1620 C CA . PHE A 1 212 ? 0.443 -10.215 -5.117 1.00 92.31 212 PHE A CA 1
ATOM 1621 C C . PHE A 1 212 ? -0.968 -10.619 -4.722 1.00 92.31 212 PHE A C 1
ATOM 1623 O O . PHE A 1 212 ? -1.819 -9.761 -4.490 1.00 92.31 212 PHE A O 1
ATOM 1630 N N . HIS A 1 213 ? -1.184 -11.923 -4.603 1.00 92.50 213 HIS A N 1
ATOM 1631 C CA . HIS A 1 213 ? -2.408 -12.521 -4.100 1.00 92.50 213 HIS A CA 1
ATOM 1632 C C . HIS A 1 213 ? -2.055 -13.512 -2.997 1.00 92.50 213 HIS A C 1
ATOM 1634 O O . HIS A 1 213 ? -1.201 -14.381 -3.186 1.00 92.50 213 HIS A O 1
ATOM 1640 N N . ALA A 1 214 ? -2.757 -13.403 -1.877 1.00 90.88 214 ALA A N 1
ATOM 1641 C CA . ALA A 1 214 ? -2.781 -14.402 -0.827 1.00 90.88 214 ALA A CA 1
ATOM 1642 C C . ALA A 1 214 ? -4.194 -14.967 -0.744 1.00 90.88 214 ALA A C 1
ATOM 1644 O O . ALA A 1 214 ? -5.145 -14.242 -0.452 1.00 90.88 214 ALA A O 1
ATOM 1645 N N . ARG A 1 215 ? -4.322 -16.264 -0.997 1.00 90.25 215 ARG A N 1
ATOM 1646 C CA . ARG A 1 215 ? -5.574 -16.999 -0.869 1.00 90.25 215 ARG A CA 1
ATOM 1647 C C . ARG A 1 215 ? -5.559 -17.770 0.440 1.00 90.25 215 ARG A C 1
ATOM 1649 O O . ARG A 1 215 ? -4.786 -18.714 0.584 1.00 90.25 215 ARG A O 1
ATOM 1656 N N . LEU A 1 216 ? -6.404 -17.366 1.382 1.00 88.31 216 LEU A N 1
ATOM 1657 C CA . LEU A 1 216 ? -6.530 -17.976 2.698 1.00 88.31 216 LEU A CA 1
ATOM 1658 C C . LEU A 1 216 ? -7.713 -18.949 2.698 1.00 88.31 216 LEU A C 1
ATOM 1660 O O . LEU A 1 216 ? -8.839 -18.574 2.371 1.00 88.31 216 LEU A O 1
ATOM 1664 N N . GLU A 1 217 ? -7.476 -20.202 3.078 1.00 84.12 217 GLU A N 1
ATOM 1665 C CA . GLU A 1 217 ? -8.502 -21.246 3.137 1.00 84.12 217 GLU A CA 1
ATOM 1666 C C . GLU A 1 217 ? -8.728 -21.723 4.579 1.00 84.12 217 GLU A C 1
ATOM 1668 O O . GLU A 1 217 ? -7.847 -22.334 5.184 1.00 84.12 217 GLU A O 1
ATOM 1673 N N . HIS A 1 218 ? -9.938 -21.484 5.103 1.00 74.62 218 HIS A N 1
ATOM 1674 C CA . HIS A 1 218 ? -10.438 -21.987 6.389 1.00 74.62 218 HIS A CA 1
ATOM 1675 C C . HIS A 1 218 ? -11.958 -22.128 6.337 1.00 74.62 218 HIS A C 1
ATOM 1677 O O . HIS A 1 218 ? -12.687 -21.206 6.690 1.00 74.62 218 HIS A O 1
ATOM 1683 N N . GLY A 1 219 ? -12.475 -23.270 5.877 1.00 71.69 219 GLY A N 1
ATOM 1684 C CA . GLY A 1 219 ? -13.925 -23.505 5.745 1.00 71.69 219 GLY A CA 1
ATOM 1685 C C . GLY A 1 219 ? -14.622 -22.656 4.662 1.00 71.69 219 GLY A C 1
ATOM 1686 O O . GLY A 1 219 ? -15.471 -23.180 3.945 1.00 71.69 219 GLY A O 1
ATOM 1687 N N . SER A 1 220 ? -14.219 -21.397 4.502 1.00 69.88 220 SER A N 1
ATOM 1688 C CA . SER A 1 220 ? -14.419 -20.478 3.387 1.00 69.88 220 SER A CA 1
ATOM 1689 C C . SER A 1 220 ? -13.059 -20.078 2.793 1.00 69.88 220 SER A C 1
ATOM 1691 O O . SER A 1 220 ? -12.001 -20.347 3.373 1.00 69.88 220 SER A O 1
ATOM 1693 N N . THR A 1 221 ? -13.088 -19.469 1.610 1.00 79.31 221 THR A N 1
ATOM 1694 C CA . THR A 1 221 ? -11.903 -18.933 0.933 1.00 79.31 221 THR A CA 1
ATOM 1695 C C . THR A 1 221 ? -11.974 -17.415 0.965 1.00 79.31 221 THR A C 1
ATOM 1697 O O . THR A 1 221 ? -12.986 -16.855 0.551 1.00 79.31 221 THR A O 1
ATOM 1700 N N . VAL A 1 222 ? -10.905 -16.775 1.435 1.00 82.75 222 VAL A N 1
ATOM 1701 C CA . VAL A 1 222 ? -10.745 -15.319 1.433 1.00 82.75 222 VAL A CA 1
ATOM 1702 C C . VAL A 1 222 ? -9.516 -14.977 0.604 1.00 82.75 222 VAL A C 1
ATOM 1704 O O . VAL A 1 222 ? -8.437 -15.508 0.855 1.00 82.75 222 VAL A O 1
ATOM 1707 N N . ASP A 1 223 ? -9.675 -14.081 -0.365 1.00 81.69 223 ASP A N 1
ATOM 1708 C CA . ASP A 1 223 ? -8.578 -13.606 -1.205 1.00 81.69 223 ASP A CA 1
ATOM 1709 C C . ASP A 1 223 ? -8.171 -12.187 -0.784 1.00 81.69 223 ASP A C 1
ATOM 1711 O O . ASP A 1 223 ? -9.002 -11.282 -0.677 1.00 81.69 223 ASP A O 1
ATOM 1715 N N . ALA A 1 224 ? -6.875 -11.992 -0.557 1.00 84.75 224 ALA A N 1
ATOM 1716 C CA . ALA A 1 224 ? -6.245 -10.696 -0.350 1.00 84.75 224 ALA A CA 1
ATOM 1717 C C . ALA A 1 224 ? -5.336 -10.390 -1.535 1.00 84.75 224 ALA A C 1
ATOM 1719 O O . ALA A 1 224 ? -4.603 -11.270 -1.982 1.00 84.75 224 ALA A O 1
ATOM 1720 N N . ALA A 1 225 ? -5.338 -9.151 -2.021 1.00 87.31 225 ALA A N 1
ATOM 1721 C CA . ALA A 1 225 ? -4.452 -8.763 -3.108 1.00 87.31 225 ALA A CA 1
ATOM 1722 C C . ALA A 1 225 ? -3.880 -7.360 -2.922 1.00 87.31 225 ALA A C 1
ATOM 1724 O O . ALA A 1 225 ? -4.557 -6.464 -2.414 1.00 87.31 225 ALA A O 1
ATOM 1725 N N . ARG A 1 226 ? -2.640 -7.162 -3.374 1.00 86.81 226 ARG A N 1
ATOM 1726 C CA . ARG A 1 226 ? -1.962 -5.863 -3.349 1.00 86.81 226 ARG A CA 1
ATOM 1727 C C . ARG A 1 226 ? -1.052 -5.704 -4.555 1.00 86.81 226 ARG A C 1
ATOM 1729 O O . ARG A 1 226 ? -0.306 -6.618 -4.896 1.00 86.81 226 ARG A O 1
ATOM 1736 N N . ALA A 1 227 ? -1.114 -4.540 -5.192 1.00 88.12 227 ALA A N 1
ATOM 1737 C CA . ALA A 1 227 ? -0.209 -4.201 -6.280 1.00 88.12 227 ALA A CA 1
ATOM 1738 C C . ALA A 1 227 ? 1.116 -3.628 -5.751 1.00 88.12 227 ALA A C 1
ATOM 1740 O O . ALA A 1 227 ? 1.128 -2.929 -4.744 1.00 88.12 227 ALA A O 1
ATOM 1741 N N . LEU A 1 228 ? 2.214 -3.855 -6.460 1.00 90.19 228 LEU A N 1
ATOM 1742 C CA . LEU A 1 228 ? 3.504 -3.183 -6.289 1.00 90.19 228 LEU A CA 1
ATOM 1743 C C . L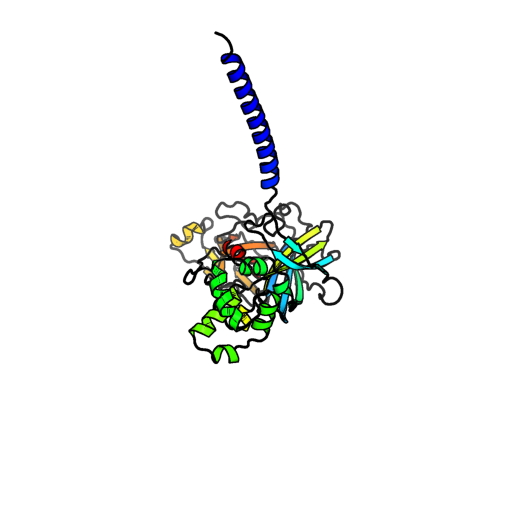EU A 1 228 ? 3.781 -2.356 -7.545 1.00 90.19 228 LEU A C 1
ATOM 1745 O O . LEU A 1 228 ? 3.590 -2.851 -8.657 1.00 90.19 228 LEU A O 1
ATOM 1749 N N . THR A 1 229 ? 4.264 -1.127 -7.366 1.00 90.44 229 THR A N 1
ATOM 1750 C CA . THR A 1 229 ? 4.774 -0.312 -8.478 1.00 90.44 229 THR A CA 1
ATOM 1751 C C . THR A 1 229 ? 6.185 -0.742 -8.823 1.00 90.44 229 THR A C 1
ATOM 1753 O O . THR A 1 229 ? 7.027 -0.870 -7.939 1.00 90.44 229 THR A O 1
ATOM 1756 N N . VAL A 1 230 ? 6.458 -0.939 -10.107 1.00 91.56 230 VAL A N 1
ATOM 1757 C CA . VAL A 1 230 ? 7.803 -1.231 -10.586 1.00 91.56 230 VAL A CA 1
ATOM 1758 C C . VAL A 1 230 ? 8.264 -0.142 -11.537 1.00 91.56 230 VAL A C 1
ATOM 1760 O O . VAL A 1 230 ? 7.644 0.047 -12.581 1.00 91.56 230 VAL A O 1
ATOM 1763 N N . ARG A 1 231 ? 9.351 0.553 -11.192 1.00 91.69 231 ARG A N 1
ATOM 1764 C CA . ARG A 1 231 ? 10.022 1.561 -12.032 1.00 91.69 231 ARG A CA 1
ATOM 1765 C C . ARG A 1 231 ? 11.403 1.908 -11.476 1.00 91.69 231 ARG A C 1
ATOM 1767 O O . ARG A 1 231 ? 11.721 1.571 -10.346 1.00 91.69 231 ARG A O 1
ATOM 1774 N N . TYR A 1 232 ? 12.219 2.608 -12.260 1.00 91.62 232 TYR A N 1
ATOM 1775 C CA . TYR A 1 232 ? 13.600 2.949 -11.888 1.00 91.62 232 TYR A CA 1
ATOM 1776 C C . TYR A 1 232 ? 13.745 4.249 -11.071 1.00 91.62 232 TYR A C 1
ATOM 1778 O O . TYR A 1 232 ? 14.864 4.684 -10.810 1.00 91.62 232 TYR A O 1
ATOM 1786 N N . SER A 1 233 ? 12.645 4.891 -10.672 1.00 88.81 233 SER A N 1
ATOM 1787 C CA . SER A 1 233 ? 12.651 6.202 -10.009 1.00 88.81 233 SER A CA 1
ATOM 1788 C C . SER A 1 233 ? 13.480 6.236 -8.727 1.00 88.81 233 SER A C 1
ATOM 1790 O O . SER A 1 233 ? 14.327 7.119 -8.582 1.00 88.81 233 SER A O 1
ATOM 1792 N N . SER A 1 234 ? 13.291 5.263 -7.829 1.00 86.00 234 SER A N 1
ATOM 1793 C CA . SER A 1 234 ? 14.073 5.133 -6.590 1.00 86.00 234 SER A CA 1
ATOM 1794 C C . SER A 1 234 ? 15.566 4.936 -6.880 1.00 86.00 234 SER A C 1
ATOM 1796 O O . SER A 1 234 ? 16.402 5.693 -6.383 1.00 86.00 234 SER A O 1
ATOM 1798 N N . ALA A 1 235 ? 15.900 3.982 -7.753 1.00 89.25 235 ALA A N 1
ATOM 1799 C CA . ALA A 1 235 ? 17.273 3.639 -8.126 1.00 89.25 235 ALA A CA 1
ATOM 1800 C C . ALA A 1 235 ? 18.043 4.810 -8.769 1.00 89.25 235 ALA A C 1
ATOM 1802 O O . ALA A 1 235 ? 19.267 4.896 -8.652 1.00 89.25 235 ALA A O 1
ATOM 1803 N N . LEU A 1 236 ? 17.335 5.730 -9.431 1.00 90.19 236 LEU A N 1
ATOM 1804 C CA . LEU A 1 236 ? 17.904 6.889 -10.129 1.00 90.19 236 LEU A CA 1
ATOM 1805 C C . LEU A 1 236 ? 17.785 8.210 -9.345 1.00 90.19 236 LEU A C 1
ATOM 1807 O O . LEU A 1 236 ? 18.155 9.274 -9.860 1.00 90.19 236 LEU A O 1
ATOM 1811 N N . GLY A 1 237 ? 17.295 8.155 -8.102 1.00 86.81 237 GLY A N 1
ATOM 1812 C CA . GLY A 1 237 ? 17.156 9.320 -7.228 1.00 86.81 237 GLY A CA 1
ATOM 1813 C C . GLY A 1 237 ? 16.177 10.363 -7.771 1.00 86.81 237 GLY A C 1
ATOM 1814 O O . GLY A 1 237 ? 16.492 11.553 -7.782 1.00 86.81 237 GLY A O 1
ATOM 1815 N N . SER A 1 238 ? 15.032 9.918 -8.292 1.00 85.88 238 SER A N 1
ATOM 1816 C CA . SER A 1 238 ? 13.927 10.803 -8.672 1.00 85.88 238 SER A CA 1
ATOM 1817 C C . SER A 1 238 ? 13.291 11.470 -7.445 1.00 85.88 238 SER A C 1
ATOM 1819 O O . SER A 1 238 ? 13.376 10.957 -6.333 1.00 85.88 238 SER A O 1
ATOM 1821 N N . GLU A 1 239 ? 12.618 12.605 -7.643 1.00 81.81 239 GLU A N 1
ATOM 1822 C CA . GLU A 1 239 ? 11.784 13.226 -6.602 1.00 81.81 239 GLU A CA 1
ATOM 1823 C C . GLU A 1 239 ? 10.418 12.531 -6.453 1.00 81.81 239 GLU A C 1
ATOM 1825 O O . GLU A 1 239 ? 9.739 12.726 -5.448 1.00 81.81 239 GLU A O 1
ATOM 1830 N N . ASN A 1 240 ? 10.006 11.716 -7.433 1.00 79.44 240 ASN A N 1
ATOM 1831 C CA . ASN A 1 240 ? 8.692 11.067 -7.476 1.00 79.44 240 ASN A CA 1
ATOM 1832 C C . ASN A 1 240 ? 8.732 9.624 -6.963 1.00 79.44 240 ASN A C 1
ATOM 1834 O O . ASN A 1 240 ? 8.192 8.721 -7.601 1.00 79.44 240 ASN A O 1
ATOM 1838 N N . VAL A 1 241 ? 9.381 9.399 -5.822 1.00 81.12 241 VAL A N 1
ATOM 1839 C CA . VAL A 1 241 ? 9.442 8.075 -5.189 1.00 81.12 241 VAL A CA 1
ATOM 1840 C C . VAL A 1 241 ? 8.185 7.846 -4.364 1.00 81.12 241 VAL A C 1
ATOM 1842 O O . VAL A 1 241 ? 7.769 8.710 -3.596 1.00 81.12 241 VAL A O 1
ATOM 1845 N N . ASN A 1 242 ? 7.571 6.681 -4.538 1.00 81.06 242 ASN A N 1
ATOM 1846 C CA . ASN A 1 242 ? 6.439 6.243 -3.736 1.00 81.06 242 ASN A CA 1
ATOM 1847 C C . ASN A 1 242 ? 6.896 5.667 -2.387 1.00 81.06 242 ASN A C 1
ATOM 1849 O O . ASN A 1 242 ? 7.854 4.897 -2.331 1.00 81.06 242 ASN A O 1
ATOM 1853 N N . GLU A 1 243 ? 6.182 5.995 -1.313 1.00 80.75 243 GLU A N 1
ATOM 1854 C CA . GLU A 1 243 ? 6.497 5.544 0.042 1.00 80.75 243 GLU A CA 1
ATOM 1855 C C . GLU A 1 243 ? 5.237 5.022 0.734 1.00 80.75 243 GLU A C 1
ATOM 1857 O O . GLU A 1 243 ? 4.109 5.359 0.372 1.00 80.75 243 GLU A O 1
ATOM 1862 N N . ASN A 1 244 ? 5.407 4.141 1.725 1.00 76.75 244 ASN A N 1
ATOM 1863 C CA . ASN A 1 244 ? 4.254 3.692 2.494 1.00 76.75 244 ASN A CA 1
ATOM 1864 C C . ASN A 1 244 ? 3.752 4.842 3.362 1.00 76.75 244 ASN A C 1
ATOM 1866 O O . ASN A 1 244 ? 4.547 5.602 3.911 1.00 76.75 244 ASN A O 1
ATOM 1870 N N . THR A 1 245 ? 2.429 4.948 3.506 1.00 76.38 245 THR A N 1
ATOM 1871 C CA . THR A 1 245 ? 1.809 5.945 4.379 1.00 76.38 245 THR A CA 1
ATOM 1872 C C . THR A 1 245 ? 2.372 5.796 5.787 1.00 76.38 245 THR A C 1
ATOM 1874 O O . THR A 1 245 ? 2.316 4.714 6.366 1.00 76.38 245 THR A O 1
ATOM 1877 N N . GLN A 1 246 ? 2.913 6.873 6.344 1.00 77.12 246 GLN A N 1
ATOM 1878 C CA . GLN A 1 246 ? 3.452 6.852 7.699 1.00 77.12 246 GLN A CA 1
ATOM 1879 C C . GLN A 1 246 ? 2.388 7.351 8.669 1.00 77.12 246 GLN A C 1
ATOM 1881 O O . GLN A 1 246 ? 1.668 8.304 8.378 1.00 77.12 246 GLN A O 1
ATOM 1886 N N . VAL A 1 247 ? 2.296 6.716 9.833 1.00 77.38 247 VAL A N 1
ATOM 1887 C CA . VAL A 1 247 ? 1.482 7.242 10.930 1.00 77.38 247 VAL A CA 1
ATOM 1888 C C . VAL A 1 247 ? 2.310 8.304 11.636 1.00 77.38 247 VAL A C 1
ATOM 1890 O O . VAL A 1 247 ? 3.392 7.998 12.133 1.00 77.38 247 VAL A O 1
ATOM 1893 N N . SER A 1 248 ? 1.838 9.551 11.658 1.00 81.19 248 SER A N 1
ATOM 1894 C CA . SER A 1 248 ? 2.532 10.634 12.361 1.00 81.19 248 SER A CA 1
ATOM 1895 C C . SER A 1 248 ? 2.336 10.489 13.869 1.00 81.19 248 SER A C 1
ATOM 1897 O O . SER A 1 248 ? 3.261 10.701 14.655 1.00 81.19 248 SER A O 1
ATOM 1899 N N . SER A 1 249 ? 1.117 10.125 14.275 1.00 83.56 249 SER A N 1
ATOM 1900 C CA . SER A 1 249 ? 0.744 9.984 15.672 1.00 83.56 249 SER A CA 1
ATOM 1901 C C . SER A 1 249 ? -0.548 9.190 15.853 1.00 83.56 249 SER A C 1
ATOM 1903 O O . SER A 1 249 ? -1.426 9.163 14.992 1.00 83.56 249 SER A O 1
ATOM 1905 N N . LEU A 1 250 ? -0.654 8.544 17.010 1.00 86.19 250 LEU A N 1
ATOM 1906 C CA . LEU A 1 250 ? -1.854 7.865 17.472 1.00 86.19 250 LEU A CA 1
ATOM 1907 C C . LEU A 1 250 ? -2.072 8.244 18.936 1.00 86.19 250 LEU A C 1
ATOM 1909 O O . LEU A 1 250 ? -1.160 8.132 19.757 1.00 86.19 250 LEU A O 1
ATOM 1913 N N . PHE A 1 251 ? -3.273 8.707 19.264 1.00 89.00 251 PHE A N 1
ATOM 1914 C CA . PHE A 1 251 ? -3.622 9.162 20.605 1.00 89.00 251 PHE A CA 1
ATOM 1915 C C . PHE A 1 251 ? -4.901 8.503 21.098 1.00 89.00 251 PHE A C 1
ATOM 1917 O O . PHE A 1 251 ? -5.867 8.352 20.350 1.00 89.00 251 PHE A O 1
ATOM 1924 N N . LEU A 1 252 ? -4.917 8.202 22.395 1.00 89.81 252 LEU A N 1
ATOM 1925 C CA . LEU A 1 252 ? -6.149 8.067 23.154 1.00 89.81 252 LEU A CA 1
ATOM 1926 C C . LEU A 1 252 ? -6.451 9.410 23.823 1.00 89.81 252 LEU A C 1
ATOM 1928 O O . LEU A 1 252 ? -5.644 9.915 24.606 1.00 89.81 252 LEU A O 1
ATOM 1932 N N . VAL A 1 253 ? -7.615 9.974 23.527 1.00 91.12 253 VAL A N 1
ATOM 1933 C CA . VAL A 1 253 ? -8.075 11.254 24.062 1.00 91.12 253 VAL A CA 1
ATOM 1934 C C . VAL A 1 253 ? -9.217 11.009 25.032 1.00 91.12 253 VAL A C 1
ATOM 1936 O O . VAL A 1 253 ? -10.272 10.520 24.644 1.00 91.12 253 VAL A O 1
ATOM 1939 N N . GLY A 1 254 ? -9.003 11.339 26.300 1.00 91.62 254 GLY A N 1
ATOM 1940 C CA . GLY A 1 254 ? -10.036 11.327 27.327 1.00 91.62 254 GLY A CA 1
ATOM 1941 C C . GLY A 1 254 ? -10.669 12.709 27.477 1.00 91.62 254 GLY A C 1
ATOM 1942 O O . GLY A 1 254 ? -9.962 13.691 27.710 1.00 91.62 254 GLY A O 1
ATOM 1943 N N . ILE A 1 255 ? -11.994 12.783 27.375 1.00 89.88 255 ILE A N 1
ATOM 1944 C CA . ILE A 1 255 ? -12.774 14.007 27.556 1.00 89.88 255 ILE A CA 1
ATOM 1945 C C . ILE A 1 255 ? -13.657 13.850 28.804 1.00 89.88 255 ILE A C 1
ATOM 1947 O O . ILE A 1 255 ? -14.492 12.943 28.843 1.00 89.88 255 ILE A O 1
ATOM 1951 N N . PRO A 1 256 ? -13.513 14.714 29.827 1.00 85.44 256 PRO A N 1
ATOM 1952 C CA . PRO A 1 256 ? -14.357 14.710 31.018 1.00 85.44 256 PRO A CA 1
ATOM 1953 C C . PRO A 1 256 ? -15.772 15.207 30.693 1.00 85.44 256 PRO A C 1
ATOM 1955 O O . PRO A 1 256 ? -16.080 16.372 30.925 1.00 85.44 256 PRO A O 1
ATOM 1958 N N . HIS A 1 257 ? -16.592 14.340 30.099 1.00 77.56 257 HIS A N 1
ATOM 1959 C CA . HIS A 1 257 ? -18.055 14.379 29.987 1.00 77.56 257 HIS A CA 1
ATOM 1960 C C . HIS A 1 257 ? -18.517 13.184 29.133 1.00 77.56 257 HIS A C 1
ATOM 1962 O O . HIS A 1 257 ? -17.829 12.783 28.199 1.00 77.56 257 HIS A O 1
ATOM 1968 N N . ASP A 1 258 ? -19.682 12.626 29.442 1.00 65.62 258 ASP A N 1
ATOM 1969 C CA . ASP A 1 258 ? -20.270 11.416 28.848 1.00 65.62 258 ASP A CA 1
ATOM 1970 C C . ASP A 1 258 ? -20.930 11.622 27.466 1.00 65.62 258 ASP A C 1
ATOM 1972 O O . ASP A 1 258 ? -21.161 10.644 26.750 1.00 65.62 258 ASP A O 1
ATOM 1976 N N . ASP A 1 259 ? -21.142 12.878 27.055 1.00 68.81 259 ASP A N 1
ATOM 1977 C CA . ASP A 1 259 ? -21.912 13.239 25.851 1.00 68.81 259 ASP A CA 1
ATOM 1978 C C . ASP A 1 259 ? -21.164 14.165 24.866 1.00 68.81 259 ASP A C 1
ATOM 1980 O O . ASP A 1 259 ? -21.784 14.772 23.995 1.00 68.81 259 ASP A O 1
ATOM 1984 N N . VAL A 1 260 ? -19.840 14.328 24.991 1.00 76.06 260 VAL A N 1
ATOM 1985 C CA . VAL A 1 260 ? -19.081 15.162 24.036 1.00 76.06 260 VAL A CA 1
ATOM 1986 C C . VAL A 1 260 ? -18.866 14.388 22.746 1.00 76.06 260 VAL A C 1
ATOM 1988 O O . VAL A 1 260 ? -18.251 13.328 22.784 1.00 76.06 260 VAL A O 1
ATOM 1991 N N . VAL A 1 261 ? -19.329 14.951 21.634 1.00 80.94 261 VAL A N 1
ATOM 1992 C CA . VAL A 1 261 ? -19.160 14.479 20.251 1.00 80.94 261 VAL A CA 1
ATOM 1993 C C . VAL A 1 261 ? -17.807 14.957 19.709 1.00 80.94 261 VAL A C 1
ATOM 1995 O O . VAL A 1 261 ? -17.430 16.113 19.928 1.00 80.94 261 VAL A O 1
ATOM 1998 N N . TRP A 1 262 ? -17.058 14.110 18.992 1.00 80.94 262 TRP A N 1
ATOM 1999 C CA . TRP A 1 262 ? -15.718 14.473 18.505 1.00 80.94 262 TRP A CA 1
ATOM 2000 C C . TRP A 1 262 ? -15.721 15.671 17.548 1.00 80.94 262 TRP A C 1
ATOM 2002 O O . TRP A 1 262 ? -14.793 16.492 17.563 1.00 80.94 262 TRP A O 1
ATOM 2012 N N . SER A 1 263 ? -16.762 15.810 16.724 1.00 78.56 263 SER A N 1
ATOM 2013 C CA . SER A 1 263 ? -16.905 16.957 15.819 1.00 78.56 263 SER A CA 1
ATOM 2014 C C . SER A 1 263 ? -17.038 18.300 16.551 1.00 78.56 263 SER A C 1
ATOM 2016 O O . SER A 1 263 ? -16.716 19.337 15.978 1.00 78.56 263 SER A O 1
ATOM 2018 N N . GLU A 1 264 ? -17.480 18.297 17.813 1.00 79.88 264 GLU A N 1
ATOM 2019 C CA . GLU A 1 264 ? -17.663 19.495 18.650 1.00 79.88 264 GLU A CA 1
ATOM 2020 C C . GLU A 1 264 ? -16.446 19.785 19.547 1.00 79.88 264 GLU A C 1
ATOM 2022 O O . GLU A 1 264 ? -16.462 20.720 20.347 1.00 79.88 264 GLU A O 1
ATOM 2027 N N . ARG A 1 265 ? -15.357 19.013 19.419 1.00 79.12 265 ARG A N 1
ATOM 2028 C CA . ARG A 1 265 ? -14.173 19.128 20.291 1.00 79.12 265 ARG A CA 1
ATOM 2029 C C . ARG A 1 265 ? -13.563 20.533 20.320 1.00 79.12 265 ARG A C 1
ATOM 2031 O O . ARG A 1 265 ? -13.066 20.950 21.360 1.00 79.12 265 ARG A O 1
ATOM 2038 N N . ASP A 1 266 ? -13.612 21.261 19.204 1.00 79.94 266 ASP A N 1
ATOM 2039 C CA . ASP A 1 266 ? -13.045 22.611 19.099 1.00 79.94 266 ASP A CA 1
ATOM 2040 C C . ASP A 1 266 ? -13.878 23.644 19.888 1.00 79.94 266 ASP A C 1
ATOM 2042 O O . ASP A 1 266 ? -13.393 24.734 20.193 1.00 79.94 266 ASP A O 1
ATOM 2046 N N . GLU A 1 267 ? -15.119 23.298 20.246 1.00 80.44 267 GLU A N 1
ATOM 2047 C CA . GLU A 1 267 ? -16.016 24.096 21.089 1.00 80.44 267 GLU A CA 1
ATOM 2048 C C . GLU A 1 267 ? -15.917 23.715 22.579 1.00 80.44 267 GLU A C 1
ATOM 2050 O O . GLU A 1 267 ? -16.432 24.433 23.442 1.00 80.44 267 GLU A O 1
ATOM 2055 N N . TYR A 1 268 ? -15.239 22.611 22.912 1.00 79.88 268 TYR A N 1
ATOM 2056 C CA . TYR A 1 268 ? -15.056 22.166 24.291 1.00 79.88 268 TYR A CA 1
ATOM 2057 C C . TYR A 1 268 ? -14.008 23.024 25.016 1.00 79.88 268 TYR A C 1
ATOM 2059 O O . TYR A 1 268 ? -12.816 22.977 24.723 1.00 79.88 268 TYR A O 1
ATOM 2067 N N . GLU A 1 269 ? -14.445 23.786 26.022 1.00 81.75 269 GLU A N 1
ATOM 2068 C CA . GLU A 1 269 ? -13.571 24.665 26.822 1.00 81.75 269 GLU A CA 1
ATOM 2069 C C . GLU A 1 269 ? -12.875 23.954 28.007 1.00 81.75 269 GLU A C 1
ATOM 2071 O O . GLU A 1 269 ? -12.135 24.589 28.764 1.00 81.75 269 GLU A O 1
ATOM 2076 N N . GLY A 1 270 ? -13.136 22.659 28.220 1.00 82.38 270 GLY A N 1
ATOM 2077 C CA . GLY A 1 270 ? -12.566 21.882 29.326 1.00 82.38 270 GLY A CA 1
ATOM 2078 C C . GLY A 1 270 ? -11.173 21.307 29.039 1.00 82.38 270 GLY A C 1
ATOM 2079 O O . GLY A 1 270 ? -10.622 21.438 27.949 1.00 82.38 270 GLY A O 1
ATOM 2080 N N . GLU A 1 271 ? -10.590 20.640 30.038 1.00 83.38 271 GLU A N 1
ATOM 2081 C CA . GLU A 1 271 ? -9.293 19.965 29.899 1.00 83.38 271 GLU A CA 1
ATOM 2082 C C . GLU A 1 271 ? -9.481 18.579 29.268 1.00 83.38 271 GLU A C 1
ATOM 2084 O O . GLU A 1 271 ? -10.273 17.781 29.762 1.00 83.38 271 GLU A O 1
ATOM 2089 N N . MET A 1 272 ? -8.756 18.293 28.185 1.00 91.00 272 MET A N 1
ATOM 2090 C CA . MET A 1 272 ? -8.687 16.965 27.564 1.00 91.00 272 MET A CA 1
ATOM 2091 C C . MET A 1 272 ? -7.371 16.286 27.947 1.00 91.00 272 MET A C 1
ATOM 2093 O O . MET A 1 272 ? -6.320 16.932 27.956 1.00 91.00 272 MET A O 1
ATOM 2097 N N . GLU A 1 273 ? -7.402 14.980 28.202 1.00 91.88 273 GLU A N 1
ATOM 2098 C CA . GLU A 1 273 ? -6.192 14.191 28.446 1.00 91.88 273 GLU A CA 1
ATOM 2099 C C . GLU A 1 273 ? -5.762 13.475 27.171 1.00 91.88 273 GLU A C 1
ATOM 2101 O O . GLU A 1 273 ? -6.494 12.646 26.637 1.00 91.88 273 GLU A O 1
ATOM 2106 N N . TRP A 1 274 ? -4.555 13.777 26.701 1.00 92.19 274 TRP A N 1
ATOM 2107 C CA . TRP A 1 274 ? -3.976 13.175 25.505 1.00 92.19 274 TRP A CA 1
ATOM 2108 C C . TRP A 1 274 ? -2.924 12.157 25.917 1.00 92.19 274 TRP A C 1
ATOM 2110 O O . TRP A 1 274 ? -1.851 12.521 26.400 1.00 92.19 274 TRP A O 1
ATOM 2120 N N . THR A 1 275 ? -3.226 10.879 25.715 1.00 91.56 275 THR A N 1
ATOM 2121 C CA . THR A 1 275 ? -2.284 9.791 25.969 1.00 91.56 275 THR A CA 1
ATOM 2122 C C . THR A 1 275 ? -1.699 9.321 24.637 1.00 91.56 275 THR A C 1
ATOM 2124 O O . THR A 1 275 ? -2.432 8.742 23.831 1.00 91.56 275 THR A O 1
ATOM 2127 N N . PRO A 1 276 ? -0.404 9.571 24.367 1.00 89.56 276 PRO A N 1
ATOM 2128 C CA . PRO A 1 276 ? 0.234 9.087 23.152 1.00 89.56 276 PRO A CA 1
ATOM 2129 C C . PRO A 1 276 ? 0.339 7.564 23.183 1.00 89.56 276 PRO A C 1
ATOM 2131 O O . PRO A 1 276 ? 0.759 6.976 24.181 1.00 89.56 276 PRO A O 1
ATOM 2134 N N . ILE A 1 277 ? -0.002 6.942 22.062 1.00 85.88 277 ILE A N 1
ATOM 2135 C CA . ILE A 1 277 ? 0.233 5.528 21.809 1.00 85.88 277 ILE A CA 1
ATOM 2136 C C . ILE A 1 277 ? 1.519 5.433 20.995 1.00 85.88 277 ILE A C 1
ATOM 2138 O O . ILE A 1 277 ? 1.656 6.083 19.959 1.00 85.88 277 ILE A O 1
ATOM 2142 N N . ALA A 1 278 ? 2.491 4.670 21.496 1.00 82.19 278 ALA A N 1
ATOM 2143 C CA . ALA A 1 278 ? 3.760 4.508 20.803 1.00 82.19 278 ALA A CA 1
ATOM 2144 C C . ALA A 1 278 ? 3.534 3.853 19.432 1.00 82.19 278 ALA A C 1
ATOM 2146 O O . ALA A 1 278 ? 2.794 2.882 19.307 1.00 82.19 278 ALA A O 1
ATOM 2147 N N . LEU A 1 279 ? 4.187 4.398 18.414 1.00 74.75 279 LEU A N 1
ATOM 2148 C CA . LEU A 1 279 ? 4.234 3.847 17.068 1.00 74.75 279 LEU A CA 1
ATOM 2149 C C . LEU A 1 279 ? 5.633 3.257 16.899 1.00 74.75 279 LEU A C 1
ATOM 2151 O O . LEU A 1 279 ? 6.492 3.878 16.287 1.00 74.75 279 LEU A O 1
ATOM 2155 N N . ASP A 1 280 ? 5.916 2.145 17.579 1.00 64.25 280 ASP A N 1
ATOM 2156 C CA . ASP A 1 280 ? 7.193 1.453 17.387 1.00 64.25 280 ASP A CA 1
ATOM 2157 C C . ASP A 1 280 ? 7.048 0.509 16.191 1.00 64.25 280 ASP A C 1
ATOM 2159 O O . ASP A 1 280 ? 6.139 -0.320 16.155 1.00 64.25 280 ASP A O 1
ATOM 2163 N N . ASP A 1 281 ? 7.952 0.627 15.219 1.00 56.59 281 ASP A N 1
ATOM 2164 C CA . ASP A 1 281 ? 7.889 -0.114 13.952 1.00 56.59 281 ASP A CA 1
ATOM 2165 C C . ASP A 1 281 ? 8.080 -1.636 14.114 1.00 56.59 281 ASP A C 1
ATOM 2167 O O . ASP A 1 281 ? 7.827 -2.386 13.175 1.00 56.59 281 ASP A O 1
ATOM 2171 N N . GLU A 1 282 ? 8.493 -2.103 15.298 1.00 50.09 282 GLU A N 1
ATOM 2172 C CA . GLU A 1 282 ? 8.832 -3.510 15.562 1.00 50.09 282 GLU A CA 1
ATOM 2173 C C . GLU A 1 282 ? 8.154 -4.112 16.810 1.00 50.09 282 GLU A C 1
ATOM 2175 O O . GLU A 1 282 ? 8.327 -5.300 17.089 1.00 50.09 282 GLU A O 1
ATOM 2180 N N . VAL A 1 283 ? 7.394 -3.336 17.593 1.00 52.12 283 VAL A N 1
ATOM 2181 C CA . VAL A 1 283 ? 6.853 -3.797 18.885 1.00 52.12 283 VAL A CA 1
ATOM 2182 C C . VAL A 1 283 ? 5.391 -3.400 19.018 1.00 52.12 283 VAL A C 1
ATOM 2184 O O . VAL A 1 283 ? 5.055 -2.225 18.916 1.00 52.12 283 VAL A O 1
ATOM 2187 N N . HIS A 1 284 ? 4.524 -4.372 19.322 1.00 67.75 284 HIS A N 1
ATOM 2188 C CA . HIS A 1 284 ? 3.141 -4.097 19.718 1.00 67.75 284 HIS A CA 1
ATOM 2189 C C . HIS A 1 284 ? 3.137 -3.123 20.890 1.00 67.75 284 HIS A C 1
ATOM 2191 O O . HIS A 1 284 ? 3.498 -3.472 22.020 1.00 67.75 284 HIS A O 1
ATOM 2197 N N . ALA A 1 285 ? 2.746 -1.885 20.613 1.00 74.38 285 ALA A N 1
ATOM 2198 C CA . ALA A 1 285 ? 2.693 -0.863 21.631 1.00 74.38 285 ALA A CA 1
ATOM 2199 C C . ALA A 1 285 ? 1.555 -1.185 22.590 1.00 74.38 285 ALA A C 1
ATOM 2201 O O . ALA A 1 285 ? 0.413 -1.389 22.176 1.00 74.38 285 ALA A O 1
ATOM 2202 N N . ARG A 1 286 ? 1.877 -1.212 23.880 1.00 83.44 286 ARG A N 1
ATOM 2203 C CA . ARG A 1 286 ? 0.914 -1.430 24.951 1.00 83.44 286 ARG A CA 1
ATOM 2204 C C . ARG A 1 286 ? 0.848 -0.194 25.830 1.00 83.44 286 ARG A C 1
ATOM 2206 O O . ARG A 1 286 ? 1.880 0.263 26.322 1.00 83.44 286 ARG A O 1
ATOM 2213 N N . VAL A 1 287 ? -0.357 0.319 26.048 1.00 87.25 287 VAL A N 1
ATOM 2214 C CA . VAL A 1 287 ? -0.603 1.492 26.889 1.00 87.25 287 VAL A CA 1
ATOM 2215 C C . VAL A 1 287 ? -1.613 1.161 27.987 1.00 87.25 287 VAL A C 1
ATOM 2217 O O . VAL A 1 287 ? -2.653 0.560 27.732 1.00 87.25 287 VAL A O 1
ATOM 2220 N N . SER A 1 288 ? -1.290 1.549 29.221 1.00 87.81 288 SER A N 1
ATOM 2221 C CA . SER A 1 288 ? -2.197 1.456 30.370 1.00 87.81 288 SER A CA 1
ATOM 2222 C C . SER A 1 288 ? -2.791 2.828 30.657 1.00 87.81 288 SER A C 1
ATOM 2224 O O . SER A 1 288 ? -2.056 3.811 30.776 1.00 87.81 288 SER A O 1
ATOM 2226 N N . VAL A 1 289 ? -4.111 2.891 30.806 1.00 87.38 289 VAL A N 1
ATOM 2227 C CA . VAL A 1 289 ? -4.867 4.126 31.035 1.00 87.38 289 VAL A CA 1
ATOM 2228 C C . VAL A 1 289 ? -5.749 3.934 32.259 1.00 87.38 289 VAL A C 1
ATOM 2230 O O . VAL A 1 289 ? -6.482 2.953 32.356 1.00 87.38 289 VAL A O 1
ATOM 2233 N N . ALA A 1 290 ? -5.699 4.870 33.206 1.00 88.50 290 ALA A N 1
ATOM 2234 C CA . ALA A 1 290 ? -6.600 4.841 34.352 1.00 88.50 290 ALA A CA 1
ATOM 2235 C C . ALA A 1 290 ? -8.015 5.231 33.902 1.00 88.50 290 ALA A C 1
ATOM 2237 O O . ALA A 1 290 ? -8.246 6.364 33.467 1.00 88.50 290 ALA A O 1
ATOM 2238 N N . LEU A 1 291 ? -8.965 4.303 34.015 1.00 86.81 291 LEU A N 1
ATOM 2239 C CA . LEU A 1 291 ? -10.341 4.535 33.601 1.00 86.81 291 LEU A CA 1
ATOM 2240 C C . LEU A 1 291 ? -11.033 5.529 34.538 1.00 86.81 291 LEU A C 1
ATOM 2242 O O . LEU A 1 291 ? -11.032 5.375 35.762 1.00 86.81 291 LEU A O 1
ATOM 2246 N N . GLN A 1 292 ? -11.669 6.535 33.948 1.00 89.12 292 GLN A N 1
ATOM 2247 C CA . GLN A 1 292 ? -12.517 7.495 34.635 1.00 89.12 292 GLN A CA 1
ATOM 2248 C C . GLN A 1 292 ? -13.958 7.298 34.151 1.00 89.12 292 GLN A C 1
ATOM 2250 O O . GLN A 1 292 ? -14.267 7.567 32.997 1.00 89.12 292 GLN A O 1
ATOM 2255 N N . GLU A 1 293 ? -14.848 6.833 35.033 1.00 84.50 293 GLU A N 1
ATOM 2256 C CA . GLU A 1 293 ? -16.223 6.433 34.666 1.00 84.50 293 GLU A CA 1
ATOM 2257 C C . GLU A 1 293 ? -17.063 7.556 34.032 1.00 84.50 293 GLU A C 1
ATOM 2259 O O . GLU A 1 293 ? -18.020 7.278 33.322 1.00 84.50 293 GLU A O 1
ATOM 2264 N N . SER A 1 294 ? -16.727 8.824 34.289 1.00 87.69 294 SER A N 1
ATOM 2265 C CA . SER A 1 294 ? -17.453 9.989 33.764 1.00 87.69 294 SER A CA 1
ATOM 2266 C C . SER A 1 294 ? -16.825 10.591 32.502 1.00 87.69 294 SER A C 1
ATOM 2268 O O . SER A 1 294 ? -17.066 11.762 32.208 1.00 87.69 294 SER A O 1
ATOM 2270 N N . TRP A 1 295 ? -15.921 9.864 31.846 1.00 90.44 295 TRP A N 1
ATOM 2271 C CA . TRP A 1 295 ? -15.165 10.352 30.697 1.00 90.44 295 TRP A CA 1
ATOM 2272 C C . TRP A 1 295 ? -15.558 9.604 29.431 1.00 90.44 295 TRP A C 1
ATOM 2274 O O . TRP A 1 295 ? -15.826 8.405 29.460 1.00 90.44 295 TRP A O 1
ATOM 2284 N N . THR A 1 296 ? -15.520 10.321 28.313 1.00 87.69 296 THR A N 1
ATOM 2285 C CA . THR A 1 296 ? -15.607 9.741 26.975 1.00 87.69 296 THR A CA 1
ATOM 2286 C C . THR A 1 296 ? -14.207 9.611 26.398 1.00 87.69 296 THR A C 1
ATOM 2288 O O . THR A 1 296 ? -13.398 10.530 26.524 1.00 87.69 296 THR A O 1
ATOM 2291 N N . TYR A 1 297 ? -13.911 8.476 25.773 1.00 88.50 297 TYR A N 1
ATOM 2292 C CA . TYR A 1 297 ? -12.596 8.195 25.208 1.00 88.50 297 TYR A CA 1
ATOM 2293 C C . TYR A 1 297 ? -12.673 8.129 23.688 1.00 88.50 297 TYR A C 1
ATOM 2295 O O . TYR A 1 297 ? -13.571 7.492 23.150 1.00 88.50 297 TYR A O 1
ATOM 2303 N N . TYR A 1 298 ? -11.714 8.750 23.011 1.00 87.31 298 TYR A N 1
ATOM 2304 C CA . TYR A 1 298 ? -11.592 8.766 21.558 1.00 87.31 298 TYR A CA 1
ATOM 2305 C C . TYR A 1 298 ? -10.225 8.259 21.121 1.00 87.31 298 TYR A C 1
ATOM 2307 O O . TYR A 1 298 ? -9.211 8.598 21.728 1.00 87.31 298 TYR A O 1
ATOM 2315 N N . LEU A 1 299 ? -10.185 7.488 20.040 1.00 85.31 299 LEU A N 1
ATOM 2316 C CA . LEU A 1 299 ? -8.959 7.195 19.309 1.00 85.31 299 LEU A CA 1
ATOM 2317 C C . LEU A 1 299 ? -8.810 8.139 18.138 1.00 85.31 299 LEU A C 1
ATOM 2319 O O . LEU A 1 299 ? -9.716 8.264 17.318 1.00 85.31 299 LEU A O 1
ATOM 2323 N N . VAL A 1 300 ? -7.640 8.754 18.051 1.00 84.75 300 VAL A N 1
ATOM 2324 C CA . VAL A 1 300 ? -7.314 9.739 17.027 1.00 84.75 300 VAL A CA 1
ATOM 2325 C C . VAL A 1 300 ? -6.021 9.312 16.366 1.00 84.75 300 VAL A C 1
ATOM 2327 O O . VAL A 1 300 ? -4.998 9.180 17.037 1.00 84.75 300 VAL A O 1
ATOM 2330 N N . CYS A 1 301 ? -6.071 9.095 15.057 1.00 81.38 301 CYS A N 1
ATOM 2331 C CA . CYS A 1 301 ? -4.900 8.816 14.242 1.00 81.38 301 CYS A CA 1
ATOM 2332 C C . CYS A 1 301 ? -4.630 10.016 13.343 1.00 81.38 301 CYS A C 1
ATOM 2334 O O . CYS A 1 301 ? -5.559 10.583 12.771 1.00 81.38 301 CYS A O 1
ATOM 2336 N N . ASP A 1 302 ? -3.359 10.361 13.204 1.00 79.81 302 ASP A N 1
ATOM 2337 C CA . ASP A 1 302 ? -2.886 11.312 12.213 1.00 79.81 302 ASP A CA 1
ATOM 2338 C C . ASP A 1 302 ? -1.799 10.647 11.360 1.00 79.81 302 ASP A C 1
ATOM 2340 O O . ASP A 1 302 ? -0.992 9.846 11.848 1.00 79.81 302 ASP A O 1
ATOM 2344 N N . GLY A 1 303 ? -1.822 10.928 10.063 1.00 75.06 303 GLY A N 1
ATOM 2345 C CA . GLY A 1 303 ? -0.899 10.383 9.074 1.00 75.06 303 GLY A CA 1
ATOM 2346 C C . GLY A 1 303 ? 0.046 11.460 8.554 1.00 75.06 303 GLY A C 1
ATOM 2347 O O . GLY A 1 303 ? -0.276 12.645 8.557 1.00 75.06 303 GLY A O 1
ATOM 2348 N N . LEU A 1 304 ? 1.229 11.065 8.090 1.00 70.94 304 LEU A N 1
ATOM 2349 C CA . LEU A 1 304 ? 2.065 11.964 7.305 1.00 70.94 304 LEU A CA 1
ATOM 2350 C C . LEU A 1 304 ? 1.604 11.963 5.856 1.00 70.94 304 LEU A C 1
ATOM 2352 O O . LEU A 1 304 ? 1.445 10.921 5.217 1.00 70.94 304 LEU A O 1
ATOM 2356 N N . THR A 1 305 ? 1.456 13.176 5.348 1.00 67.31 305 THR A N 1
ATOM 2357 C CA . THR A 1 305 ? 1.020 13.437 3.990 1.00 67.31 305 THR A CA 1
ATOM 2358 C C . THR A 1 305 ? 2.195 13.224 3.040 1.00 67.31 305 THR A C 1
ATOM 2360 O O . THR A 1 305 ? 3.273 13.804 3.209 1.00 67.31 305 THR A O 1
ATOM 2363 N N . GLN A 1 306 ? 2.019 12.378 2.021 1.00 67.25 306 GLN A N 1
ATOM 2364 C CA . GLN A 1 306 ? 3.024 12.239 0.971 1.00 67.25 306 GLN A CA 1
ATOM 2365 C C . GLN A 1 306 ? 2.675 13.149 -0.201 1.00 67.25 306 GLN A C 1
ATOM 2367 O O . GLN A 1 306 ? 1.677 12.959 -0.911 1.00 67.25 306 GLN A O 1
ATOM 2372 N N . THR A 1 307 ? 3.558 14.116 -0.438 1.00 69.06 307 THR A N 1
ATOM 2373 C CA . THR A 1 307 ? 3.524 14.928 -1.652 1.00 69.06 307 THR A CA 1
ATOM 2374 C C . THR A 1 307 ? 3.929 14.052 -2.832 1.00 69.06 307 THR A C 1
ATOM 2376 O O . THR A 1 307 ? 5.031 13.513 -2.844 1.00 69.06 307 THR A O 1
ATOM 2379 N N . TYR A 1 308 ? 3.060 13.941 -3.836 1.00 66.50 308 TYR A N 1
ATOM 2380 C CA . TYR A 1 308 ? 3.385 13.271 -5.092 1.00 66.50 308 TYR A CA 1
ATOM 2381 C C . TYR A 1 308 ? 3.277 14.278 -6.234 1.00 66.50 308 TYR A C 1
ATOM 2383 O O . TYR A 1 308 ? 2.222 14.903 -6.408 1.00 66.50 308 TYR A O 1
ATOM 2391 N N . ARG A 1 309 ? 4.362 14.479 -6.994 1.00 66.12 309 ARG A N 1
ATOM 2392 C CA . ARG A 1 309 ? 4.301 15.304 -8.206 1.00 66.12 309 ARG A CA 1
ATOM 2393 C C . ARG A 1 309 ? 3.917 14.403 -9.370 1.00 66.12 309 ARG A C 1
ATOM 2395 O O . ARG A 1 309 ? 4.471 13.321 -9.537 1.00 66.12 309 ARG A O 1
ATOM 2402 N N . SER A 1 310 ? 2.955 14.848 -10.173 1.00 60.50 310 SER A N 1
ATOM 2403 C CA . SER A 1 310 ? 2.548 14.077 -11.345 1.00 60.50 310 SER A CA 1
ATOM 2404 C C . SER A 1 310 ? 3.726 13.951 -12.319 1.00 60.50 310 SER A C 1
ATOM 2406 O O . SER A 1 310 ? 4.264 14.981 -12.738 1.00 60.50 310 SER A O 1
ATOM 2408 N N . PRO A 1 311 ? 4.105 12.731 -12.742 1.00 57.16 311 PRO A N 1
ATOM 2409 C CA . PRO A 1 311 ? 5.135 12.569 -13.762 1.00 57.16 311 PRO A CA 1
ATOM 2410 C C . PRO A 1 311 ? 4.649 13.013 -15.154 1.00 57.16 311 PRO A C 1
ATOM 2412 O O . PRO A 1 311 ? 5.462 13.253 -16.040 1.00 57.16 311 PRO A O 1
ATOM 2415 N N . TYR A 1 312 ? 3.332 13.180 -15.342 1.00 57.81 312 TYR A N 1
ATOM 2416 C CA . TYR A 1 312 ? 2.714 13.596 -16.607 1.00 57.81 312 TYR A CA 1
ATOM 2417 C C . TYR A 1 312 ? 2.463 15.108 -16.687 1.00 57.81 312 TYR A C 1
ATOM 2419 O O . TYR A 1 312 ? 2.467 15.678 -17.777 1.00 57.81 312 TYR A O 1
ATOM 2427 N N . PHE A 1 313 ? 2.255 15.773 -15.545 1.00 58.06 313 PHE A N 1
ATOM 2428 C CA . PHE A 1 313 ? 1.940 17.202 -15.486 1.00 58.06 313 PHE A CA 1
ATOM 2429 C C . PHE A 1 313 ? 2.952 17.937 -14.611 1.00 58.06 313 PHE A C 1
ATOM 2431 O O . PHE A 1 313 ? 2.854 17.983 -13.383 1.00 58.06 313 PHE A O 1
ATOM 2438 N N . THR A 1 314 ? 3.947 18.536 -15.264 1.00 56.19 314 THR A N 1
ATOM 2439 C CA . THR A 1 314 ? 5.050 19.228 -14.595 1.00 56.19 314 THR A CA 1
ATOM 2440 C C . THR A 1 314 ? 4.517 20.380 -13.738 1.00 56.19 314 THR A C 1
ATOM 2442 O O . THR A 1 314 ? 3.966 21.352 -14.253 1.00 56.19 314 THR A O 1
ATOM 2445 N N . GLY A 1 315 ? 4.697 20.282 -12.419 1.00 57.41 315 GLY A N 1
ATOM 2446 C CA . GLY A 1 315 ? 4.261 21.299 -11.457 1.00 57.41 315 GLY A CA 1
ATOM 2447 C C . GLY A 1 315 ? 2.910 21.034 -10.790 1.00 57.41 315 GLY A C 1
ATOM 2448 O O . GLY A 1 315 ? 2.566 21.769 -9.866 1.00 57.41 315 GLY A O 1
ATOM 2449 N N . GLU A 1 316 ? 2.179 19.987 -11.184 1.00 57.41 316 GLU A N 1
ATOM 2450 C CA . GLU A 1 316 ? 1.019 19.527 -10.419 1.00 57.41 316 GLU A CA 1
ATOM 2451 C C . GLU A 1 316 ? 1.482 18.713 -9.210 1.00 57.41 316 GLU A C 1
ATOM 2453 O O . GLU A 1 316 ? 2.137 17.675 -9.337 1.00 57.41 316 GLU A O 1
ATOM 2458 N N . VAL A 1 317 ? 1.143 19.217 -8.027 1.00 60.53 317 VAL A N 1
ATOM 2459 C CA . VAL A 1 317 ? 1.260 18.503 -6.758 1.00 60.53 317 VAL A CA 1
ATOM 2460 C C . VAL A 1 317 ? -0.121 17.970 -6.417 1.00 60.53 317 VAL A C 1
ATOM 2462 O O . VAL A 1 317 ? -1.082 18.737 -6.362 1.00 60.53 317 VAL A O 1
ATOM 2465 N N . LEU A 1 318 ? -0.225 16.663 -6.210 1.00 56.22 318 LEU A N 1
ATOM 2466 C CA . LEU A 1 318 ? -1.478 16.037 -5.806 1.00 56.22 318 LEU A CA 1
ATOM 2467 C C . LEU A 1 318 ? -1.592 16.097 -4.280 1.00 56.22 318 LEU A C 1
ATOM 2469 O O . LEU A 1 318 ? -0.892 15.365 -3.578 1.00 56.22 318 LEU A O 1
ATOM 2473 N N . GLU A 1 319 ? -2.466 16.974 -3.785 1.00 53.75 319 GLU A N 1
ATOM 2474 C CA . GLU A 1 319 ? -2.852 17.068 -2.368 1.00 53.75 319 GLU A CA 1
ATOM 2475 C C . GLU A 1 319 ? -4.101 16.199 -2.065 1.00 53.75 319 GLU A C 1
ATOM 2477 O O . GLU A 1 319 ? -4.810 15.771 -2.972 1.00 53.75 319 GLU A O 1
ATOM 2482 N N . GLU A 1 320 ? -4.300 15.864 -0.788 1.00 58.72 320 GLU A N 1
ATOM 2483 C CA . GLU A 1 320 ? -4.726 14.554 -0.252 1.00 58.72 320 GLU A CA 1
ATOM 2484 C C . GLU A 1 320 ? -6.197 14.097 -0.311 1.00 58.72 320 GLU A C 1
ATOM 2486 O O . GLU A 1 320 ? -7.123 14.904 -0.306 1.00 58.72 320 GLU A O 1
ATOM 2491 N N . LEU A 1 321 ? -6.360 12.766 -0.146 1.00 55.31 321 LEU A N 1
ATOM 2492 C CA . LEU A 1 321 ? -7.398 12.104 0.670 1.00 55.31 321 LEU A CA 1
ATOM 2493 C C . LEU A 1 321 ? -6.791 10.859 1.377 1.00 55.31 321 LEU A C 1
ATOM 2495 O O . LEU A 1 321 ? -6.760 9.774 0.793 1.00 55.31 321 LEU A O 1
ATOM 2499 N N . MET A 1 322 ? -6.276 10.994 2.608 1.00 62.34 322 MET A N 1
ATOM 2500 C CA . MET A 1 322 ? -5.925 9.826 3.440 1.00 62.34 322 MET A CA 1
ATOM 2501 C C . MET A 1 322 ? -7.190 9.193 4.020 1.00 62.34 322 MET A C 1
ATOM 2503 O O . MET A 1 322 ? -8.086 9.918 4.452 1.00 62.34 322 MET A O 1
ATOM 2507 N N . ARG A 1 323 ? -7.250 7.856 4.072 1.00 65.69 323 ARG A N 1
ATOM 2508 C CA . ARG A 1 323 ? -8.312 7.135 4.782 1.00 65.69 323 ARG A CA 1
ATOM 2509 C C . ARG A 1 323 ? -7.755 6.187 5.830 1.00 65.69 323 ARG A C 1
ATOM 2511 O O . ARG A 1 323 ? -6.756 5.493 5.612 1.00 65.69 323 ARG A O 1
ATOM 2518 N N . TYR A 1 324 ? -8.453 6.141 6.956 1.00 67.94 324 TYR A N 1
ATOM 2519 C CA . TYR A 1 324 ? -8.160 5.261 8.076 1.00 67.94 324 TYR A CA 1
ATOM 2520 C C . TYR A 1 324 ? -9.190 4.137 8.112 1.00 67.94 324 TYR A C 1
ATOM 2522 O O . TYR A 1 324 ? -10.380 4.356 7.893 1.00 67.94 324 TYR A O 1
ATOM 2530 N N . ARG A 1 325 ? -8.742 2.920 8.415 1.00 69.12 325 ARG A N 1
ATOM 2531 C CA . ARG A 1 325 ? -9.635 1.810 8.754 1.00 69.12 325 ARG A CA 1
ATOM 2532 C C . ARG A 1 325 ? -9.260 1.264 10.114 1.00 69.12 325 ARG A C 1
ATOM 2534 O O . ARG A 1 325 ? -8.097 0.952 10.362 1.00 69.12 325 ARG A O 1
ATOM 2541 N N . TRP A 1 326 ? -10.256 1.132 10.978 1.00 66.31 326 TRP A N 1
ATOM 2542 C CA . TRP A 1 326 ? -10.076 0.683 12.351 1.00 66.31 326 TRP A CA 1
ATOM 2543 C C . TRP A 1 326 ? -10.655 -0.714 12.515 1.00 66.31 326 TRP A C 1
ATOM 2545 O O . TRP A 1 326 ? -11.843 -0.942 12.311 1.00 66.31 326 TRP A O 1
ATOM 2555 N N . PHE A 1 327 ? -9.813 -1.649 12.927 1.00 66.69 327 PHE A N 1
ATOM 2556 C CA . PHE A 1 327 ? -10.195 -2.991 13.332 1.00 66.69 327 PHE A CA 1
ATOM 2557 C C . PHE A 1 327 ? -9.997 -3.123 14.840 1.00 66.69 327 PHE A C 1
ATOM 2559 O O . PHE A 1 327 ? -9.052 -2.581 15.416 1.00 66.69 327 PHE A O 1
ATOM 2566 N N . ARG A 1 328 ? -10.895 -3.852 15.498 1.00 66.81 328 ARG A N 1
ATOM 2567 C CA . ARG A 1 328 ? -10.964 -3.897 16.959 1.00 66.81 328 ARG A CA 1
ATOM 2568 C C . ARG A 1 328 ? -11.378 -5.261 17.467 1.00 66.81 328 ARG A C 1
ATOM 2570 O O . ARG A 1 328 ? -12.245 -5.901 16.875 1.00 66.81 328 ARG A O 1
ATOM 2577 N N . PHE A 1 329 ? -10.795 -5.664 18.590 1.00 64.81 329 PHE A N 1
ATOM 2578 C CA . PHE A 1 329 ? -11.134 -6.911 19.269 1.00 64.81 329 PHE A CA 1
ATOM 2579 C C . PHE A 1 329 ? -10.940 -6.745 20.784 1.00 64.81 329 PHE A C 1
ATOM 2581 O O . PHE A 1 329 ? -10.003 -6.077 21.231 1.00 64.81 329 PHE A O 1
ATOM 2588 N N . ARG A 1 330 ? -11.823 -7.345 21.593 1.00 62.75 330 ARG A N 1
ATOM 2589 C CA . ARG A 1 330 ? -11.608 -7.460 23.045 1.00 62.75 330 ARG A CA 1
ATOM 2590 C C . ARG A 1 330 ? -10.640 -8.614 23.270 1.00 62.75 330 ARG A C 1
ATOM 2592 O O . ARG A 1 330 ? -10.990 -9.750 22.984 1.00 62.75 330 ARG A O 1
ATOM 2599 N N . ALA A 1 331 ? -9.443 -8.365 23.792 1.00 61.62 331 ALA A N 1
ATOM 2600 C CA . ALA A 1 331 ? -8.457 -9.439 23.965 1.00 61.62 331 ALA A CA 1
ATOM 2601 C C . ALA A 1 331 ? -8.933 -10.506 24.974 1.00 61.62 331 ALA A C 1
ATOM 2603 O O . ALA A 1 331 ? -8.615 -11.682 24.845 1.00 61.62 331 ALA A O 1
ATOM 2604 N N . ALA A 1 332 ? -9.740 -10.105 25.964 1.00 60.84 332 ALA A N 1
ATOM 2605 C CA . ALA A 1 332 ? -10.311 -11.019 26.956 1.00 60.84 332 ALA A CA 1
ATOM 2606 C C . ALA A 1 332 ? -11.495 -11.857 26.432 1.00 60.84 332 ALA A C 1
ATOM 2608 O O . ALA A 1 332 ? -11.777 -12.917 26.991 1.00 60.84 332 ALA A O 1
ATOM 2609 N N . ASP A 1 333 ? -12.176 -11.3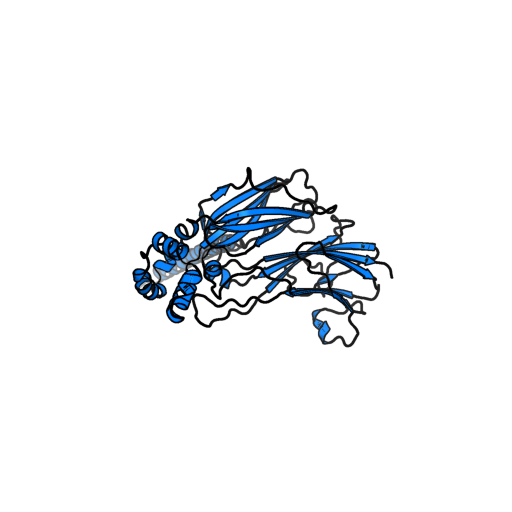90 25.383 1.00 61.91 333 ASP A N 1
ATOM 2610 C CA . ASP A 1 333 ? -13.279 -12.097 24.725 1.00 61.91 333 ASP A CA 1
ATOM 2611 C C . ASP A 1 333 ? -13.338 -11.707 23.236 1.00 61.91 333 ASP A C 1
ATOM 2613 O O . ASP A 1 333 ? -14.184 -10.900 22.834 1.00 61.91 333 ASP A O 1
ATOM 2617 N N . PRO A 1 334 ? -12.432 -12.249 22.395 1.00 58.06 334 PRO A N 1
ATOM 2618 C CA . PRO A 1 334 ? -12.360 -11.905 20.971 1.00 58.06 334 PRO A CA 1
ATOM 2619 C C . PRO A 1 334 ? -13.635 -12.255 20.191 1.00 58.06 334 PRO A C 1
ATOM 2621 O O . PRO A 1 334 ? -13.797 -11.815 19.054 1.00 58.06 334 PRO A O 1
ATOM 2624 N N . THR A 1 335 ? -14.527 -13.044 20.799 1.00 55.97 335 THR A N 1
ATOM 2625 C CA . THR A 1 335 ? -15.813 -13.484 20.250 1.00 55.97 335 THR A CA 1
ATOM 2626 C C . THR A 1 335 ? -17.008 -12.650 20.717 1.00 55.97 335 THR A C 1
ATOM 2628 O O . THR A 1 335 ? -18.121 -12.910 20.281 1.00 55.97 335 THR A O 1
ATOM 2631 N N . SER A 1 336 ? -16.810 -11.655 21.587 1.00 56.44 336 SER A N 1
ATOM 2632 C CA . SER A 1 336 ? -17.894 -10.810 22.105 1.00 56.44 336 SER A CA 1
ATOM 2633 C C . SER A 1 336 ? -18.630 -10.054 20.987 1.00 56.44 336 SER A C 1
ATOM 2635 O O . SER A 1 336 ? -18.014 -9.305 20.229 1.00 56.44 336 SER A O 1
ATOM 2637 N N . ASP A 1 337 ? -19.961 -10.156 20.975 1.00 50.91 337 ASP A N 1
ATOM 2638 C CA . ASP A 1 337 ? -20.884 -9.475 20.052 1.00 50.91 337 ASP A CA 1
ATOM 2639 C C . ASP A 1 337 ? -21.240 -8.036 20.475 1.00 50.91 337 ASP A C 1
ATOM 2641 O O . ASP A 1 337 ? -21.905 -7.308 19.739 1.00 50.91 337 ASP A O 1
ATOM 2645 N N . GLN A 1 338 ? -20.808 -7.609 21.666 1.00 52.28 338 GLN A N 1
ATOM 2646 C CA . GLN A 1 338 ? -21.095 -6.271 22.177 1.00 52.28 338 GLN A CA 1
ATOM 2647 C C . GLN A 1 338 ? -20.228 -5.190 21.510 1.00 52.28 338 GLN A C 1
ATOM 2649 O O . GLN A 1 338 ? -18.999 -5.212 21.665 1.00 52.28 338 GLN A O 1
ATOM 2654 N N . PRO A 1 339 ? -20.838 -4.183 20.856 1.00 49.44 339 PRO A N 1
ATOM 2655 C CA . PRO A 1 339 ? -20.100 -3.049 20.328 1.00 49.44 339 PRO A CA 1
ATOM 2656 C C . PRO A 1 339 ? -19.605 -2.169 21.480 1.00 49.44 339 PRO A C 1
ATOM 2658 O O . PRO A 1 339 ? -20.371 -1.744 22.331 1.00 49.44 339 PRO A O 1
ATOM 2661 N N . PHE A 1 340 ? -18.301 -1.906 21.516 1.00 64.00 340 PHE A N 1
ATOM 2662 C CA . PHE A 1 340 ? -17.648 -0.967 22.454 1.00 64.00 340 PHE A CA 1
ATOM 2663 C C . PHE A 1 340 ? -16.950 0.213 21.755 1.00 64.00 340 PHE A C 1
ATOM 2665 O O . PHE A 1 340 ? -16.124 0.907 22.328 1.00 64.00 340 PHE A O 1
ATOM 2672 N N . PHE A 1 341 ? -17.227 0.381 20.472 1.00 64.12 341 PHE A N 1
ATOM 2673 C CA . PHE A 1 341 ? -16.795 1.487 19.647 1.00 64.12 341 PHE A CA 1
ATOM 2674 C C . PHE A 1 341 ? -18.071 1.883 18.974 1.00 64.12 341 PHE A C 1
ATOM 2676 O O . PHE A 1 341 ? -18.802 1.031 18.451 1.00 64.12 341 PHE A O 1
ATOM 2683 N N . VAL A 1 342 ? -18.326 3.161 19.055 1.00 67.44 342 VAL A N 1
ATOM 2684 C CA . VAL A 1 342 ? -19.557 3.723 18.579 1.00 67.44 342 VAL A CA 1
ATOM 2685 C C . VAL A 1 342 ? -19.203 4.948 17.767 1.00 67.44 342 VAL A C 1
ATOM 2687 O O . VAL A 1 342 ? -18.190 5.606 18.008 1.00 67.44 342 VAL A O 1
ATOM 2690 N N . THR A 1 343 ? -20.016 5.234 16.763 1.00 67.38 343 THR A N 1
ATOM 2691 C CA . THR A 1 343 ? -20.010 6.559 16.155 1.00 67.38 343 THR A CA 1
ATOM 2692 C C . THR A 1 343 ? -20.377 7.585 17.226 1.00 67.38 343 THR A C 1
ATOM 2694 O O . THR A 1 343 ? -20.962 7.227 18.251 1.00 67.38 343 THR A O 1
ATOM 2697 N N . ASP A 1 344 ? -20.160 8.865 16.957 1.00 68.38 344 ASP A N 1
ATOM 2698 C CA . ASP A 1 344 ? -20.643 9.937 17.834 1.00 68.38 344 ASP A CA 1
ATOM 2699 C C . ASP A 1 344 ? -22.151 9.817 18.159 1.00 68.38 344 ASP A C 1
ATOM 2701 O O . ASP A 1 344 ? -22.573 10.091 19.281 1.00 68.38 344 ASP A O 1
ATOM 2705 N N . ASP A 1 345 ? -22.951 9.286 17.225 1.00 66.31 345 ASP A N 1
ATOM 2706 C CA . ASP A 1 345 ? -24.385 9.009 17.409 1.00 66.31 345 ASP A CA 1
ATOM 2707 C C . ASP A 1 345 ? -24.711 7.782 18.296 1.00 66.31 345 ASP A C 1
ATOM 2709 O O . ASP A 1 345 ? -25.877 7.404 18.431 1.00 66.31 345 ASP A O 1
ATOM 2713 N N . GLY A 1 346 ? -23.709 7.104 18.867 1.00 64.75 346 GLY A N 1
ATOM 2714 C CA . GLY A 1 346 ? -23.897 5.898 19.684 1.00 64.75 346 GLY A CA 1
ATOM 2715 C C . GLY A 1 346 ? -24.271 4.638 18.889 1.00 64.75 346 GLY A C 1
ATOM 2716 O O . GLY A 1 346 ? -24.607 3.612 19.483 1.00 64.75 346 GLY A O 1
ATOM 2717 N N . ASN A 1 347 ? -24.242 4.694 17.553 1.00 65.00 347 ASN A N 1
ATOM 2718 C CA . ASN A 1 347 ? -24.417 3.516 16.707 1.00 65.00 347 ASN A CA 1
ATOM 2719 C C . ASN A 1 347 ? -23.132 2.696 16.694 1.00 65.00 347 ASN A C 1
ATOM 2721 O O . ASN A 1 347 ? -22.050 3.256 16.839 1.00 65.00 347 ASN A O 1
ATOM 2725 N N . ASP A 1 348 ? -23.243 1.387 16.471 1.00 63.19 348 ASP A N 1
ATOM 2726 C CA . ASP A 1 348 ? -22.064 0.566 16.208 1.00 63.19 348 ASP A CA 1
ATOM 2727 C C . ASP A 1 348 ? -21.292 1.173 15.036 1.00 63.19 348 ASP A C 1
ATOM 2729 O O . ASP A 1 348 ? -21.852 1.406 13.960 1.00 63.19 348 ASP A O 1
ATOM 2733 N N . ALA A 1 349 ? -20.027 1.498 15.281 1.00 57.34 349 ALA A N 1
ATOM 2734 C CA . ALA A 1 349 ? -19.155 1.969 14.231 1.00 57.34 349 ALA A CA 1
ATOM 2735 C C . ALA A 1 349 ? -18.824 0.768 13.338 1.00 57.34 349 ALA A C 1
ATOM 2737 O O . ALA A 1 349 ? -17.880 0.018 13.609 1.00 57.34 349 ALA A O 1
ATOM 2738 N N . ASP A 1 350 ? -19.642 0.564 12.300 1.00 54.12 350 ASP A N 1
ATOM 2739 C CA . ASP A 1 350 ? -19.355 -0.400 11.246 1.00 54.12 350 ASP A CA 1
ATOM 2740 C C . ASP A 1 350 ? -17.940 -0.111 10.720 1.00 54.12 350 ASP A C 1
ATOM 2742 O O . ASP A 1 350 ? -17.591 1.027 10.408 1.00 54.12 350 ASP A O 1
ATOM 2746 N N . VAL A 1 351 ? -17.126 -1.167 10.655 1.00 55.03 351 VAL A N 1
ATOM 2747 C CA . VAL A 1 351 ? -15.652 -1.207 10.499 1.00 55.03 351 VAL A CA 1
ATOM 2748 C C . VAL A 1 351 ? -15.098 -0.439 9.275 1.00 55.03 351 VAL A C 1
ATOM 2750 O O . VAL A 1 351 ? -13.887 -0.383 9.063 1.00 55.03 351 VAL A O 1
ATOM 2753 N N . TYR A 1 352 ? -15.955 0.159 8.448 1.00 50.28 352 TYR A N 1
ATOM 2754 C CA . TYR A 1 352 ? -15.642 0.530 7.075 1.00 50.28 352 TYR A CA 1
ATOM 2755 C C . TYR A 1 352 ? -15.566 2.020 6.743 1.00 50.28 352 TYR A C 1
ATOM 2757 O O . TYR A 1 352 ? -14.990 2.307 5.704 1.00 50.28 352 TYR A O 1
ATOM 2765 N N . ASP A 1 353 ? -16.024 2.951 7.582 1.00 49.47 353 ASP A N 1
ATOM 2766 C CA . ASP A 1 353 ? -16.013 4.384 7.224 1.00 49.47 353 ASP A CA 1
ATOM 2767 C C . ASP A 1 353 ? -15.837 5.276 8.461 1.00 49.47 353 ASP A C 1
ATOM 2769 O O . ASP A 1 353 ? -16.740 5.995 8.883 1.00 49.47 353 ASP A O 1
ATOM 2773 N N . LEU A 1 354 ? -14.656 5.214 9.072 1.00 52.22 354 LEU A N 1
ATOM 2774 C CA . LEU A 1 354 ? -14.278 6.125 10.147 1.00 52.22 354 LEU A CA 1
ATOM 2775 C C . LEU A 1 354 ? -13.175 7.037 9.614 1.00 52.22 354 LEU A C 1
ATOM 2777 O O . LEU A 1 354 ? -11.999 6.880 9.934 1.00 52.22 354 LEU A O 1
ATOM 2781 N N . ASP A 1 355 ? -13.585 8.000 8.789 1.00 55.78 355 ASP A N 1
ATOM 2782 C CA . ASP A 1 355 ? -12.750 9.132 8.360 1.00 55.78 355 ASP A CA 1
ATOM 2783 C C . ASP A 1 355 ? -12.440 10.093 9.540 1.00 55.78 355 ASP A C 1
ATOM 2785 O O . ASP A 1 355 ? -11.843 11.154 9.359 1.00 55.78 355 ASP A O 1
ATOM 2789 N N . GLU A 1 356 ? -12.848 9.733 10.763 1.00 64.75 356 GLU A N 1
ATOM 2790 C CA . GLU A 1 356 ? -12.833 10.557 11.967 1.00 64.75 356 GLU A CA 1
ATOM 2791 C C . GLU A 1 356 ? -12.330 9.768 13.188 1.00 64.75 356 GLU A C 1
ATOM 2793 O O . GLU A 1 356 ? -12.052 8.566 13.122 1.00 64.75 356 GLU A O 1
ATOM 2798 N N . ALA A 1 357 ? -12.191 10.460 14.321 1.00 72.75 357 ALA A N 1
ATOM 2799 C CA . ALA A 1 357 ? -11.866 9.804 15.576 1.00 72.75 357 ALA A CA 1
ATOM 2800 C C . ALA A 1 357 ? -12.974 8.840 15.987 1.00 72.75 357 ALA A C 1
ATOM 2802 O O . ALA A 1 357 ? -14.152 9.057 15.706 1.00 72.75 357 ALA A O 1
ATOM 2803 N N . VAL A 1 358 ? -12.592 7.792 16.706 1.00 75.12 358 VAL A N 1
ATOM 2804 C CA . VAL A 1 358 ? -13.536 6.745 17.085 1.00 75.12 358 VAL A CA 1
ATOM 2805 C C . VAL A 1 358 ? -13.740 6.728 18.584 1.00 75.12 358 VAL A C 1
ATOM 2807 O O . VAL A 1 358 ? -12.772 6.607 19.336 1.00 75.12 358 VAL A O 1
ATOM 2810 N N . ARG A 1 359 ? -14.996 6.824 19.025 1.00 82.31 359 ARG A N 1
ATOM 2811 C CA . ARG A 1 359 ? -15.348 6.724 20.441 1.00 82.31 359 ARG A CA 1
ATOM 2812 C C . ARG A 1 359 ? -15.160 5.290 20.920 1.00 82.31 359 ARG A C 1
ATOM 2814 O O . ARG A 1 359 ? -15.606 4.359 20.255 1.00 82.31 359 ARG A O 1
ATOM 2821 N N . ILE A 1 360 ? -14.551 5.119 22.089 1.00 81.31 360 ILE A N 1
ATOM 2822 C CA . ILE A 1 360 ? -14.465 3.856 22.824 1.00 81.31 360 ILE A CA 1
ATOM 2823 C C . ILE A 1 360 ? -15.374 3.952 24.053 1.00 81.31 360 ILE A C 1
ATOM 2825 O O . ILE A 1 360 ? -15.357 4.949 24.775 1.00 81.31 360 ILE A O 1
ATOM 2829 N N . GLU A 1 361 ? -16.116 2.883 24.323 1.00 81.81 361 GLU A N 1
ATOM 2830 C CA . GLU A 1 361 ? -16.847 2.649 25.568 1.00 81.81 361 GLU A CA 1
ATOM 2831 C C . GLU A 1 361 ? -16.109 1.590 26.401 1.00 81.81 361 GLU A C 1
ATOM 2833 O O . GLU A 1 361 ? -16.424 0.398 26.327 1.00 81.81 361 GLU A O 1
ATOM 2838 N N . PRO A 1 362 ? -15.061 1.991 27.143 1.00 79.44 362 PRO A N 1
ATOM 2839 C CA . PRO A 1 362 ? -14.227 1.054 27.872 1.00 79.44 362 PRO A CA 1
ATOM 2840 C C . PRO A 1 362 ? -14.910 0.538 29.140 1.00 79.44 362 PRO A C 1
ATOM 2842 O O . PRO A 1 362 ? -15.720 1.221 29.769 1.00 79.44 362 PRO A O 1
ATOM 2845 N N . SER A 1 363 ? -14.502 -0.647 29.583 1.00 78.62 363 SER A N 1
ATOM 2846 C CA . SER A 1 363 ? -14.861 -1.194 30.884 1.00 78.62 363 SER A CA 1
ATOM 2847 C C . SER A 1 363 ? -13.623 -1.602 31.687 1.00 78.62 363 SER A C 1
ATOM 2849 O O . SER A 1 363 ? -12.562 -1.929 31.151 1.00 78.62 363 SER A O 1
ATOM 2851 N N . THR A 1 364 ? -13.733 -1.508 33.012 1.00 78.31 364 THR A N 1
ATOM 2852 C CA . THR A 1 364 ? -12.602 -1.703 33.921 1.00 78.31 364 THR A CA 1
ATOM 2853 C C . THR A 1 364 ? -12.044 -3.120 33.839 1.00 78.31 364 THR A C 1
ATOM 2855 O O . THR A 1 364 ? -12.768 -4.091 34.062 1.00 78.31 364 THR A O 1
ATOM 2858 N N . GLY A 1 365 ? -10.729 -3.237 33.642 1.00 76.94 365 GLY A N 1
ATOM 2859 C CA . GLY A 1 365 ? -10.038 -4.526 33.592 1.00 76.94 365 GLY A CA 1
ATOM 2860 C C . GLY A 1 365 ? -10.148 -5.238 32.245 1.00 76.94 365 GLY A C 1
ATOM 2861 O O . GLY A 1 365 ? -9.712 -6.385 32.140 1.00 76.94 365 GLY A O 1
ATOM 2862 N N . GLU A 1 366 ? -10.700 -4.576 31.226 1.00 74.12 366 GLU A N 1
ATOM 2863 C CA . GLU A 1 366 ? -10.642 -5.051 29.850 1.00 74.12 366 GLU A CA 1
ATOM 2864 C C . GLU A 1 366 ? -9.382 -4.556 29.133 1.00 74.12 366 GLU A C 1
ATOM 2866 O O . GLU A 1 366 ? -8.874 -3.454 29.365 1.00 74.12 366 GLU A O 1
ATOM 2871 N N . ARG A 1 367 ? -8.897 -5.417 28.235 1.00 78.94 367 ARG A N 1
ATOM 2872 C CA . ARG A 1 367 ? -7.863 -5.102 27.256 1.00 78.94 367 ARG A CA 1
ATOM 2873 C C . ARG A 1 367 ? -8.495 -5.024 25.879 1.00 78.94 367 ARG A C 1
ATOM 2875 O O . ARG A 1 367 ? -9.160 -5.970 25.443 1.00 78.94 367 ARG A O 1
ATOM 2882 N N . TYR A 1 368 ? -8.205 -3.940 25.180 1.00 77.06 368 TYR A N 1
ATOM 2883 C CA . TYR A 1 368 ? -8.621 -3.719 23.806 1.00 77.06 368 TYR A CA 1
ATOM 2884 C C . TYR A 1 368 ? -7.417 -3.808 22.891 1.00 77.06 368 TYR A C 1
ATOM 2886 O O . TYR A 1 368 ? -6.440 -3.093 23.096 1.00 77.06 368 TYR A O 1
ATOM 2894 N N . ARG A 1 369 ? -7.510 -4.660 21.872 1.00 75.94 369 ARG A N 1
ATOM 2895 C CA . ARG A 1 369 ? -6.561 -4.659 20.765 1.00 75.94 369 ARG A CA 1
ATOM 2896 C C . ARG A 1 369 ? -7.147 -3.865 19.615 1.00 75.94 369 ARG A C 1
ATOM 2898 O O . ARG A 1 369 ? -8.280 -4.108 19.188 1.00 75.94 369 ARG A O 1
ATOM 2905 N N . ILE A 1 370 ? -6.358 -2.927 19.120 1.00 76.00 370 ILE A N 1
ATOM 2906 C CA . ILE A 1 370 ? -6.720 -2.011 18.052 1.00 76.00 370 ILE A CA 1
ATOM 2907 C C . ILE A 1 370 ? -5.726 -2.203 16.924 1.00 76.00 370 ILE A C 1
ATOM 2909 O O . ILE A 1 370 ? -4.514 -2.220 17.124 1.00 76.00 370 ILE A O 1
ATOM 2913 N N . CYS A 1 371 ? -6.267 -2.356 15.731 1.00 74.62 371 CYS A N 1
ATOM 2914 C CA . CYS A 1 371 ? -5.522 -2.442 14.499 1.00 74.62 371 CYS A CA 1
ATOM 2915 C C . CYS A 1 371 ? -5.949 -1.269 13.619 1.00 74.62 371 CYS A C 1
ATOM 2917 O O . CYS A 1 371 ? -7.128 -1.124 13.302 1.00 74.62 371 CYS A O 1
ATOM 2919 N N . VAL A 1 372 ? -5.000 -0.421 13.246 1.00 75.81 372 VAL A N 1
ATOM 2920 C CA . VAL A 1 372 ? -5.225 0.699 12.334 1.00 75.81 372 VAL A CA 1
ATOM 2921 C C . VAL A 1 372 ? -4.584 0.352 11.009 1.00 75.81 372 VAL A C 1
ATOM 2923 O O . VAL A 1 372 ? -3.390 0.067 10.941 1.00 75.81 372 VAL A O 1
ATOM 2926 N N . VAL A 1 373 ? -5.376 0.379 9.948 1.00 74.06 373 VAL A N 1
ATOM 2927 C CA . VAL A 1 373 ? -4.898 0.198 8.583 1.00 74.06 373 VAL A CA 1
ATOM 2928 C C . VAL A 1 373 ? -5.007 1.535 7.882 1.00 74.06 373 VAL A C 1
ATOM 2930 O O . VAL A 1 373 ? -6.105 2.047 7.668 1.00 74.06 373 VAL A O 1
ATOM 2933 N N . LEU A 1 374 ? -3.858 2.104 7.539 1.00 73.75 374 LEU A N 1
ATOM 2934 C CA . LEU A 1 374 ? -3.774 3.360 6.815 1.00 73.75 374 LEU A CA 1
ATOM 2935 C C . LEU A 1 374 ? -3.582 3.056 5.346 1.00 73.75 374 LEU A C 1
ATOM 2937 O O . LEU A 1 374 ? -2.703 2.272 4.975 1.00 73.75 374 LEU A O 1
ATOM 2941 N N . ARG A 1 375 ? -4.407 3.684 4.515 1.00 69.62 375 ARG A N 1
ATOM 2942 C CA . ARG A 1 375 ? -4.312 3.561 3.070 1.00 69.62 375 ARG A CA 1
ATOM 2943 C C . ARG A 1 375 ? -4.485 4.928 2.439 1.00 69.62 375 ARG A C 1
ATOM 2945 O O . ARG A 1 375 ? -5.413 5.672 2.745 1.00 69.62 375 ARG A O 1
ATOM 2952 N N . ASP A 1 376 ? -3.612 5.209 1.492 1.00 65.56 376 ASP A N 1
ATOM 2953 C CA . ASP A 1 376 ? -3.848 6.276 0.543 1.00 65.56 376 ASP A CA 1
ATOM 2954 C C . ASP A 1 376 ? -4.839 5.772 -0.527 1.00 65.56 376 ASP A C 1
ATOM 2956 O O . ASP A 1 376 ? -4.628 4.744 -1.173 1.00 65.56 376 ASP A O 1
ATOM 2960 N N . GLU A 1 377 ? -5.996 6.423 -0.641 1.00 61.88 377 GLU A N 1
ATOM 2961 C CA . GLU A 1 377 ? -7.071 6.014 -1.557 1.00 61.88 377 GLU A CA 1
ATOM 2962 C C . GLU A 1 377 ? -7.203 6.945 -2.767 1.00 61.88 377 GLU A C 1
ATOM 2964 O O . GLU A 1 377 ? -8.176 6.844 -3.516 1.00 61.88 377 GLU A O 1
ATOM 2969 N N . ARG A 1 378 ? -6.227 7.833 -2.994 1.00 64.50 378 ARG A N 1
ATOM 2970 C CA . ARG A 1 378 ? -6.225 8.753 -4.136 1.00 64.50 378 ARG A CA 1
ATOM 2971 C C . ARG A 1 378 ? -6.392 7.964 -5.459 1.00 64.50 378 ARG A C 1
ATOM 2973 O O . ARG A 1 378 ? -5.497 7.203 -5.844 1.00 64.50 378 ARG A O 1
ATOM 2980 N N . PRO A 1 379 ? -7.515 8.109 -6.194 1.00 59.25 379 PRO A N 1
ATOM 2981 C CA . PRO A 1 379 ? -7.752 7.375 -7.443 1.00 59.25 379 PRO A CA 1
ATOM 2982 C C . PRO A 1 379 ? -6.770 7.768 -8.556 1.00 59.25 379 PRO A C 1
ATOM 2984 O O . PRO A 1 379 ? -6.609 7.044 -9.540 1.00 59.25 379 PRO A O 1
ATOM 2987 N N . GLU A 1 380 ? -6.104 8.912 -8.415 1.00 61.62 380 GLU A N 1
ATOM 2988 C CA . GLU A 1 380 ? -5.092 9.413 -9.334 1.00 61.62 380 GLU A CA 1
ATOM 2989 C C . GLU A 1 380 ? -3.866 8.495 -9.403 1.00 61.62 380 GLU A C 1
ATOM 2991 O O . GLU A 1 380 ? -3.288 8.370 -10.477 1.00 61.62 380 GLU A O 1
ATOM 2996 N N . TRP A 1 381 ? -3.519 7.780 -8.326 1.00 62.28 381 TRP A N 1
ATOM 2997 C CA . TRP A 1 381 ? -2.418 6.804 -8.328 1.00 62.28 381 TRP A CA 1
ATOM 2998 C C . TRP A 1 381 ? -2.593 5.735 -9.404 1.00 62.28 381 TRP A C 1
ATOM 3000 O O . TRP A 1 381 ? -1.650 5.423 -10.131 1.00 62.28 381 TRP A O 1
ATOM 3010 N N . LEU A 1 382 ? -3.827 5.246 -9.578 1.00 60.31 382 LEU A N 1
ATOM 3011 C CA . LEU A 1 382 ? -4.157 4.249 -10.598 1.00 60.31 382 LEU A CA 1
ATOM 3012 C C . LEU A 1 382 ? -3.913 4.784 -12.012 1.00 60.31 382 LEU A C 1
ATOM 3014 O O . LEU A 1 382 ? -3.454 4.042 -12.877 1.00 60.31 382 LEU A O 1
ATOM 3018 N N . ARG A 1 383 ? -4.152 6.084 -12.247 1.00 59.81 383 ARG A N 1
ATOM 3019 C CA . ARG A 1 383 ? -3.836 6.722 -13.538 1.00 59.81 383 ARG A CA 1
ATOM 3020 C C . ARG A 1 383 ? -2.335 6.764 -13.811 1.00 59.81 383 ARG A C 1
ATOM 3022 O O . ARG A 1 383 ? -1.939 6.819 -14.969 1.00 59.81 383 ARG A O 1
ATOM 3029 N N . TYR A 1 384 ? -1.520 6.734 -12.762 1.00 59.66 384 TYR A N 1
ATOM 3030 C CA . TYR A 1 384 ? -0.066 6.831 -12.837 1.00 59.66 384 TYR A CA 1
ATOM 3031 C C . TYR A 1 384 ? 0.643 5.497 -12.606 1.00 59.66 384 TYR A C 1
ATOM 3033 O O . TYR A 1 384 ? 1.862 5.493 -12.469 1.00 59.66 384 TYR A O 1
ATOM 3041 N N . GLN A 1 385 ? -0.101 4.381 -12.561 1.00 62.91 385 GLN A N 1
ATOM 3042 C CA . GLN A 1 385 ? 0.421 3.039 -12.246 1.00 62.91 385 GLN A CA 1
ATOM 3043 C C . GLN A 1 385 ? 1.216 2.977 -10.949 1.00 62.91 385 GLN A C 1
ATOM 3045 O O . GLN A 1 385 ? 1.998 2.056 -10.721 1.00 62.91 385 GLN A O 1
ATOM 3050 N N . ALA A 1 386 ? 0.975 3.934 -10.072 1.00 62.50 386 ALA A N 1
ATOM 3051 C CA . ALA A 1 386 ? 1.571 3.950 -8.773 1.00 62.50 386 ALA A CA 1
ATOM 3052 C C . ALA A 1 386 ? 0.579 3.261 -7.817 1.00 62.50 386 ALA A C 1
ATOM 3054 O O . ALA A 1 386 ? -0.639 3.396 -7.939 1.00 62.50 386 ALA A O 1
ATOM 3055 N N . THR A 1 387 ? 1.080 2.444 -6.905 1.00 66.19 387 THR A N 1
ATOM 3056 C CA . THR A 1 387 ? 0.285 1.808 -5.860 1.00 66.19 387 THR A CA 1
ATOM 3057 C C . THR A 1 387 ? 0.342 2.741 -4.671 1.00 66.19 387 THR A C 1
ATOM 3059 O O . THR A 1 387 ? 1.444 3.036 -4.228 1.00 66.19 387 THR A O 1
ATOM 3062 N N . PRO A 1 388 ? -0.783 3.167 -4.096 1.00 67.88 388 PRO A N 1
ATOM 3063 C CA . PRO A 1 388 ? -0.721 3.941 -2.870 1.00 67.88 388 PRO A CA 1
ATOM 3064 C C . PRO A 1 388 ? 0.057 3.195 -1.776 1.00 67.88 388 PRO A C 1
ATOM 3066 O O . PRO A 1 388 ? 0.113 1.962 -1.783 1.00 67.88 388 PRO A O 1
ATOM 3069 N N . GLY A 1 389 ? 0.630 3.908 -0.816 1.00 71.44 389 GLY A N 1
ATOM 3070 C CA . GLY A 1 389 ? 1.200 3.295 0.381 1.00 71.44 389 GLY A CA 1
ATOM 3071 C C . GLY A 1 389 ? 0.146 2.576 1.237 1.00 71.44 389 GLY A C 1
ATOM 3072 O O . GLY A 1 389 ? -1.057 2.847 1.141 1.00 71.44 389 GLY A O 1
ATOM 3073 N N . GLN A 1 390 ? 0.576 1.624 2.066 1.00 77.19 390 GLN A N 1
ATOM 3074 C CA . GLN A 1 390 ? -0.256 1.076 3.143 1.00 77.19 390 GLN A CA 1
ATOM 3075 C C . GLN A 1 390 ? 0.585 0.780 4.380 1.00 77.19 390 GLN A C 1
ATOM 3077 O O . GLN A 1 390 ? 1.711 0.302 4.275 1.00 77.19 390 GLN A O 1
ATOM 3082 N N . ARG A 1 391 ? -0.000 1.012 5.555 1.00 82.12 391 ARG A N 1
ATOM 3083 C CA . ARG A 1 391 ? 0.584 0.653 6.850 1.00 82.12 391 ARG A CA 1
ATOM 3084 C C . ARG A 1 391 ? -0.455 -0.047 7.708 1.00 82.12 391 ARG A C 1
ATOM 3086 O O . ARG A 1 391 ? -1.642 0.265 7.628 1.00 82.12 391 ARG A O 1
ATOM 3093 N N . VAL A 1 392 ? -0.001 -0.996 8.516 1.00 78.94 392 VAL A N 1
ATOM 3094 C CA . VAL A 1 392 ? -0.807 -1.654 9.546 1.00 78.94 392 VAL A CA 1
ATOM 3095 C C . VAL A 1 392 ? -0.132 -1.386 10.885 1.00 78.94 392 VAL A C 1
ATOM 3097 O O . VAL A 1 392 ? 1.056 -1.654 11.034 1.00 78.94 392 VAL A O 1
ATOM 3100 N N . VAL A 1 393 ? -0.875 -0.840 11.843 1.00 80.38 393 VAL A N 1
ATOM 3101 C CA . VAL A 1 393 ? -0.406 -0.577 13.207 1.00 80.38 393 VAL A CA 1
ATOM 3102 C C . VAL A 1 393 ? -1.256 -1.376 14.178 1.00 80.38 393 VAL A C 1
ATOM 3104 O O . VAL A 1 393 ? -2.479 -1.277 14.150 1.00 80.38 393 VAL A O 1
ATOM 3107 N N . LEU A 1 394 ? -0.608 -2.153 15.043 1.00 78.94 394 LEU A N 1
ATOM 3108 C CA . LEU A 1 394 ? -1.249 -2.951 16.087 1.00 78.94 394 LEU A CA 1
ATOM 3109 C C . LEU A 1 394 ? -0.890 -2.388 17.464 1.00 78.94 394 LEU A C 1
ATOM 3111 O O . LEU A 1 394 ? 0.287 -2.213 17.780 1.00 78.94 394 LEU A O 1
ATOM 3115 N N . THR A 1 395 ? -1.898 -2.126 18.296 1.00 80.81 395 THR A N 1
ATOM 3116 C CA . THR A 1 395 ? -1.710 -1.625 19.662 1.00 80.81 395 THR A CA 1
ATOM 3117 C C . THR A 1 395 ? -2.703 -2.232 20.648 1.00 80.81 395 THR A C 1
ATOM 3119 O O . THR A 1 395 ? -3.846 -2.526 20.298 1.00 80.81 395 THR A O 1
ATOM 3122 N N . ASP A 1 396 ? -2.262 -2.389 21.895 1.00 83.12 396 ASP A N 1
ATOM 3123 C CA . ASP A 1 396 ? -3.080 -2.812 23.025 1.00 83.12 396 ASP A CA 1
ATOM 3124 C C . ASP A 1 396 ? -3.307 -1.652 24.001 1.00 83.12 396 ASP A C 1
ATOM 3126 O O . ASP A 1 396 ? -2.360 -0.994 24.437 1.00 83.12 396 ASP A O 1
ATOM 3130 N N . ILE A 1 397 ? -4.560 -1.457 24.408 1.00 85.44 397 ILE A N 1
ATOM 3131 C CA . ILE A 1 397 ? -4.961 -0.511 25.451 1.00 85.44 397 ILE A CA 1
ATOM 3132 C C . ILE A 1 397 ? -5.561 -1.290 26.615 1.00 85.44 397 ILE A C 1
ATOM 3134 O O . ILE A 1 397 ? -6.566 -1.985 26.452 1.00 85.44 397 ILE A O 1
ATOM 3138 N N . ASP A 1 398 ? -4.973 -1.150 27.800 1.00 87.69 398 ASP A N 1
ATOM 3139 C CA . ASP A 1 398 ? -5.551 -1.646 29.046 1.00 87.69 398 ASP A CA 1
ATOM 3140 C C . ASP A 1 398 ? -6.191 -0.495 29.824 1.00 87.69 398 ASP A C 1
ATOM 3142 O O . ASP A 1 398 ? -5.528 0.493 30.150 1.00 87.69 398 ASP A O 1
ATOM 3146 N N . PHE A 1 399 ? -7.466 -0.649 30.183 1.00 85.31 399 PHE A N 1
ATOM 3147 C CA . PHE A 1 399 ? -8.145 0.281 31.083 1.00 85.31 399 PHE A CA 1
ATOM 3148 C C . PHE A 1 399 ? -8.078 -0.237 32.520 1.00 85.31 399 PHE A C 1
ATOM 3150 O O . PHE A 1 399 ? -8.757 -1.193 32.909 1.00 85.31 399 PHE A O 1
ATOM 3157 N N . GLU A 1 400 ? -7.233 0.398 33.324 1.00 86.56 400 GLU A N 1
ATOM 3158 C CA . GLU A 1 400 ? -6.993 0.028 34.713 1.00 86.56 400 GLU A CA 1
ATOM 3159 C C . GLU A 1 400 ? -7.962 0.755 35.658 1.00 86.56 400 GLU A C 1
ATOM 3161 O O . GLU A 1 400 ? -8.308 1.918 35.424 1.00 86.56 400 GLU A O 1
ATOM 3166 N N . PRO A 1 401 ? -8.405 0.109 36.752 1.00 82.25 401 PRO A N 1
ATOM 3167 C CA . PRO A 1 401 ? -9.117 0.810 37.812 1.00 82.25 401 PRO A CA 1
ATOM 3168 C C . PRO A 1 401 ? -8.221 1.893 38.414 1.00 82.25 401 PRO A C 1
ATOM 3170 O O . PRO A 1 401 ? -7.046 1.650 38.694 1.00 82.25 401 PRO A O 1
ATOM 3173 N N . ARG A 1 402 ? -8.797 3.073 38.636 1.00 73.06 402 ARG A N 1
ATOM 3174 C CA . ARG A 1 402 ? -8.109 4.191 39.283 1.00 73.06 402 ARG A CA 1
ATOM 3175 C C . ARG A 1 402 ? -7.911 3.994 40.787 1.00 73.06 402 ARG A C 1
ATOM 3177 O O . ARG A 1 402 ? -8.799 3.396 41.440 1.00 73.06 402 ARG A O 1
#